Protein AF-0000000078755260 (afdb_homodimer)

Solvent-accessible surface area (backbone atoms only — not comparable to full-atom values): 22370 Å² total; per-residue (Å²): 132,61,46,42,33,38,29,26,14,10,12,15,45,30,50,40,21,80,56,37,28,39,32,46,64,41,45,15,57,56,21,40,21,33,47,44,38,40,40,71,67,70,52,41,45,37,37,38,40,20,24,67,37,54,78,87,41,51,60,46,89,84,39,49,66,42,82,35,46,30,47,69,49,43,41,51,54,51,58,76,64,63,47,55,56,22,35,40,35,47,52,34,48,60,40,58,49,29,50,70,61,65,41,89,49,77,79,65,67,89,50,77,47,73,45,50,37,36,69,41,83,57,52,59,48,55,46,38,61,55,36,74,75,34,78,53,49,46,48,34,35,43,58,40,81,30,79,60,75,53,63,64,53,48,53,49,46,33,58,76,30,63,26,44,31,33,39,36,23,48,44,73,40,87,52,25,26,72,75,43,68,28,28,40,34,41,38,41,35,66,88,67,52,74,49,78,44,72,76,38,45,29,60,59,46,10,42,51,50,45,49,54,51,30,56,75,72,70,46,87,126,133,62,46,41,34,39,29,26,14,9,12,16,43,30,51,40,22,80,56,37,27,39,30,45,64,40,45,14,57,56,22,38,21,31,46,45,39,39,40,72,66,69,52,42,43,38,36,36,40,21,25,67,37,54,76,87,41,52,61,50,88,85,39,49,67,41,83,35,45,31,48,68,48,43,40,51,56,51,58,75,64,64,48,56,56,20,35,39,36,47,53,34,48,59,40,58,51,29,50,70,60,63,41,89,50,76,79,65,67,91,49,77,47,72,46,50,38,35,69,40,83,56,52,59,47,55,47,39,61,55,36,72,76,35,76,54,49,46,47,35,35,42,60,39,80,31,79,62,76,54,63,65,52,48,52,50,46,32,60,75,31,64,26,46,32,33,40,37,23,48,44,72,40,88,51,24,26,71,74,43,68,27,28,37,32,40,36,41,36,64,88,68,51,72,47,78,44,71,77,38,46,30,60,58,45,11,41,51,50,45,50,55,51,29,56,75,72,70,46,87,127

Sequence (442 aa):
MKTKIIVTSGPTREHFDPIRFLSNPSTGRMGHSIAAAAVATGQFEVVYIAGPVPVEFATVTGAQNFSVTSTDEMQAAVGDHLSGGCILVMAAAPADYKPQFRSPVKIKKTENPQINLVPNPDILKTMAARNRSLSPRAILIGFAAETHETEKYALGKLKDKELDMIFLNDVSKTGAGFASTTNEFTVFYRDGRREELANAPKEQLGRTIIGCIASYAGLNLMKTKIIVTSGPTREHFDPIRFLSNPSTGRMGHSIAAAAVATGQFEVVYIAGPVPVEFATVTGAQNFSVTSTDEMQAAVGDHLSGGCILVMAAAPADYKPQFRSPVKIKKTENPQINLVPNPDILKTMAARNRSLSPRAILIGFAAETHETEKYALGKLKDKELDMIFLNDVSKTGAGFASTTNEFTVFYRDGRREELANAPKEQLGRTIIGCIASYAGLNL

Secondary structure (DSSP, 8-state):
-PEEEEEEESB--EESSSS-EEE----SHHHHHHHHHHHHHTSEEEEEEE-S--GGGS--TTSEEEE--SHHHHHHHHHHH--TT-EEEE-SB--SEEES---SSPPPTTS--EEEEEEPP-HHHHHHHHHTT-SSPPEEEEEEEESSSHHHHHHHHHHHTT-SEEEEEETTSTTSSTT-SEEEEEEEETTS-EEEEEEEEHHHHHHHHHHHHHHHHT---/-PEEEEEEESB--EESSSS-EEE----SHHHHHHHHHHHHHTSEEEEEEE-S--GGGS--TTSEEEE--SHHHHHHHHHHH--TT-EEEE-SB--SEEES---SSPPPTTS--EEEEEEPP-HHHHHHHHHTT-SSPPEEEEEEEESSSHHHHHHHHHHHTT-SEEEEEETTSTTSSTT-SEEEEEEEETTS-EEEEEEEEHHHHHHHHHHHHHHHHT---

pLDDT: mean 92.61, std 8.29, range [63.16, 98.94]

Radius of gyration: 23.97 Å; Cα contacts (8 Å, |Δi|>4): 1060; chains: 2; bounding box: 43×73×54 Å

Organism: Turneriella parva (strain ATCC BAA-1111 / DSM 21527 / NCTC 11395 / H) (NCBI:txid869212)

Nearest PDB structures (foldseek):
  4qji-assembly3_A  TM=9.092E-01  e=6.862E-18  Mycolicibacterium smegmatis MC2 155
  8owq-assembly2_D  TM=8.551E-01  e=1.071E-17  Mycolicibacterium smegmatis MC2 155
  8ow5-assembly2_C  TM=8.770E-01  e=3.259E-17  Mycolicibacterium smegmatis MC2 155
  6thc-assembly1_B  TM=8.669E-01  e=9.381E-17  Mycolicibacterium smegmatis
  8owp-assembly1_B  TM=9.005E-01  e=2.855E-16  Mycolicibacterium smegmatis MC2 155

Foldseek 3Di:
DAAEEEFEFEEAWAAQEPPDTDIDQAQRLLSQLLQQLSQVVVRYAYEYEYEDHPPVSQDHPRHNGHYDHAPVRSLVVCVVPDAARHEYAYPYHYDQWHFPHHDHHDDDPVDPDDTDIDGDDDSLQVVLVVQVPHVPGYAYEEEDEDQPPFPVVQVVCCVNSVHQKYWTWHQNDPQAHHPHQWHWTWMAGPVGDIDTGDIDGSNVVSNVVVVVVCVSSVHDD/DAAEEEFEFEEAWAAQEPPDTDIDQAQRLLSQLLQQLSQVVVRYAYAYEYEDHPPVSQDHPRHNGHYDHAPVRSLVVCVVPDAARHEYAYPYHYDQWHFPHHDHHDDDPVDPDDTDIDGDDDSLQVVLVVQVPHVPGYAYEEEDEDQPPFPVVQVVCCVNSVHQKYWTWHQNDPQAHHPHQWHWTWMAGPVGDIDTGDIDGSNVVSNVVVVVVCVSSVHDD

Structure (mmCIF, N/CA/C/O backbone):
data_AF-0000000078755260-model_v1
#
loop_
_entity.id
_entity.type
_entity.pdbx_description
1 polymer 'DNA/pantothenate metabolism flavoprotein domain protein'
#
loop_
_atom_site.group_PDB
_atom_site.id
_atom_site.type_symbol
_atom_site.label_atom_id
_atom_site.label_alt_id
_atom_site.label_comp_id
_atom_site.label_asym_id
_atom_site.label_entity_id
_atom_site.label_seq_id
_atom_site.pdbx_PDB_ins_code
_atom_site.Cartn_x
_atom_site.Cartn_y
_atom_site.Cartn_z
_atom_site.occupancy
_atom_site.B_iso_or_equiv
_atom_site.auth_seq_id
_atom_site.auth_comp_id
_atom_site.auth_asym_id
_atom_site.auth_atom_id
_atom_site.pdbx_PDB_model_num
ATOM 1 N N . MET A 1 1 ? 2.334 39.031 -1.376 1 78.69 1 MET A N 1
ATOM 2 C CA . MET A 1 1 ? 3.172 37.812 -1.271 1 78.69 1 MET A CA 1
ATOM 3 C C . MET A 1 1 ? 2.328 36.594 -0.972 1 78.69 1 MET A C 1
ATOM 5 O O . MET A 1 1 ? 1.294 36.688 -0.308 1 78.69 1 MET A O 1
ATOM 9 N N . LYS A 1 2 ? 2.512 35.469 -1.65 1 91.69 2 LYS A N 1
ATOM 10 C CA . LYS A 1 2 ? 1.703 34.25 -1.461 1 91.69 2 LYS A CA 1
ATOM 11 C C . LYS A 1 2 ? 1.999 33.594 -0.114 1 91.69 2 LYS A C 1
ATOM 13 O O . LYS A 1 2 ? 3.141 33.625 0.35 1 91.69 2 LYS A O 1
ATOM 18 N N . THR A 1 3 ? 0.99 33.25 0.544 1 96.06 3 THR A N 1
ATOM 19 C CA . THR A 1 3 ? 1.159 32.5 1.776 1 96.06 3 THR A CA 1
ATOM 20 C C . THR A 1 3 ? 1.628 31.078 1.475 1 96.06 3 THR A C 1
ATOM 22 O O . THR A 1 3 ? 1.09 30.422 0.583 1 96.06 3 THR A O 1
ATOM 25 N N . LYS A 1 4 ? 2.693 30.641 2.176 1 98.31 4 LYS A N 1
ATOM 26 C CA . LYS A 1 4 ? 3.162 29.266 2.02 1 98.31 4 LYS A CA 1
ATOM 27 C C . LYS A 1 4 ? 2.232 28.281 2.723 1 98.31 4 LYS A C 1
ATOM 29 O O . LYS A 1 4 ? 1.843 28.5 3.871 1 98.31 4 LYS A O 1
ATOM 34 N N . ILE A 1 5 ? 1.861 27.25 1.991 1 98.81 5 ILE A N 1
ATOM 35 C CA . ILE A 1 5 ? 1.054 26.188 2.568 1 98.81 5 ILE A CA 1
ATOM 36 C C . ILE A 1 5 ? 1.713 24.828 2.293 1 98.81 5 ILE A C 1
ATOM 38 O O . ILE A 1 5 ? 2.084 24.531 1.154 1 98.81 5 ILE A O 1
ATOM 42 N N . ILE A 1 6 ? 1.979 24.078 3.357 1 98.94 6 ILE A N 1
ATOM 43 C CA . ILE A 1 6 ? 2.545 22.734 3.287 1 98.94 6 ILE A CA 1
ATOM 44 C C . ILE A 1 6 ? 1.435 21.688 3.451 1 98.94 6 ILE A C 1
ATOM 46 O O . ILE A 1 6 ? 0.705 21.703 4.445 1 98.94 6 ILE A O 1
ATOM 50 N N . VAL A 1 7 ? 1.252 20.844 2.473 1 98.94 7 VAL A N 1
ATOM 51 C CA . VAL A 1 7 ? 0.235 19.797 2.527 1 98.94 7 VAL A CA 1
ATOM 52 C C . VAL A 1 7 ? 0.902 18.422 2.461 1 98.94 7 VAL A C 1
ATOM 54 O O . VAL A 1 7 ? 1.64 18.125 1.517 1 98.94 7 VAL A O 1
ATOM 57 N N . THR A 1 8 ? 0.704 17.641 3.496 1 98.88 8 THR A N 1
ATOM 58 C CA . THR A 1 8 ? 1.167 16.25 3.443 1 98.88 8 THR A CA 1
ATOM 59 C C . THR A 1 8 ? 0.056 15.328 2.955 1 98.88 8 THR A C 1
ATOM 61 O O . THR A 1 8 ? -1.126 15.664 3.045 1 98.88 8 THR A O 1
ATOM 64 N N . SER A 1 9 ? 0.446 14.18 2.389 1 98.56 9 SER A N 1
ATOM 65 C CA . SER A 1 9 ? -0.542 13.305 1.772 1 98.56 9 SER A CA 1
ATOM 66 C C . SER A 1 9 ? -0.059 11.852 1.756 1 98.56 9 SER A C 1
ATOM 68 O O . SER A 1 9 ? 1.146 11.594 1.74 1 98.56 9 SER A O 1
ATOM 70 N N . GLY A 1 10 ? -1.094 10.961 1.812 1 97.19 10 GLY A N 1
ATOM 71 C CA . GLY A 1 10 ? -0.788 9.547 1.63 1 97.19 10 GLY A CA 1
ATOM 72 C C . GLY A 1 10 ? -0.319 8.867 2.904 1 97.19 10 GLY A C 1
ATOM 73 O O . GLY A 1 10 ? -0.289 9.492 3.969 1 97.19 10 GLY A O 1
ATOM 74 N N . PRO A 1 11 ? 0.027 7.586 2.764 1 97.19 11 PRO A N 1
ATOM 75 C CA . PRO A 1 11 ? 0.58 6.82 3.883 1 97.19 11 PRO A CA 1
ATOM 76 C C . PRO A 1 11 ? 2.096 6.969 4.008 1 97.19 11 PRO A C 1
ATOM 78 O O . PRO A 1 11 ? 2.721 7.652 3.195 1 97.19 11 PRO A O 1
ATOM 81 N N . THR A 1 12 ? 2.641 6.473 5.043 1 97.62 12 THR A N 1
ATOM 82 C CA . THR A 1 12 ? 4.059 6.125 5.07 1 97.62 12 THR A CA 1
ATOM 83 C C . THR A 1 12 ? 4.242 4.609 5.141 1 97.62 12 THR A C 1
ATOM 85 O O . THR A 1 12 ? 3.285 3.875 5.398 1 97.62 12 THR A O 1
ATOM 88 N N . ARG A 1 13 ? 5.406 4.176 4.801 1 96.5 13 ARG A N 1
ATOM 89 C CA . ARG A 1 13 ? 5.762 2.766 4.871 1 96.5 13 ARG A CA 1
ATOM 90 C C . ARG A 1 13 ? 6.98 2.551 5.762 1 96.5 13 ARG A C 1
ATOM 92 O O . ARG A 1 13 ? 8.031 3.166 5.551 1 96.5 13 ARG A O 1
ATOM 99 N N . GLU A 1 14 ? 6.738 1.718 6.754 1 96.06 14 GLU A N 1
ATOM 100 C CA . GLU A 1 14 ? 7.816 1.358 7.672 1 96.06 14 GLU A CA 1
ATOM 101 C C . GLU A 1 14 ? 8.352 -0.037 7.367 1 96.06 14 GLU A C 1
ATOM 103 O O . GLU A 1 14 ? 7.727 -1.039 7.715 1 96.06 14 GLU A O 1
ATOM 108 N N . HIS A 1 15 ? 9.555 -0.102 6.797 1 92.19 15 HIS A N 1
ATOM 109 C CA . HIS A 1 15 ? 10.109 -1.355 6.297 1 92.19 15 HIS A CA 1
ATOM 110 C C . HIS A 1 15 ? 10.766 -2.154 7.414 1 92.19 15 HIS A C 1
ATOM 112 O O . HIS A 1 15 ? 11.469 -1.587 8.258 1 92.19 15 HIS A O 1
ATOM 118 N N . PHE A 1 16 ? 10.414 -3.504 7.406 1 87.06 16 PHE A N 1
ATOM 119 C CA . PHE A 1 16 ? 11.094 -4.453 8.281 1 87.06 16 PHE A CA 1
ATOM 120 C C . PHE A 1 16 ? 12.328 -5.031 7.598 1 87.06 16 PHE A C 1
ATOM 122 O O . PHE A 1 16 ? 13.289 -5.43 8.266 1 87.06 16 PHE A O 1
ATOM 129 N N . ASP A 1 17 ? 12.219 -5.133 6.422 1 84.56 17 ASP A N 1
ATOM 130 C CA . ASP A 1 17 ? 13.266 -5.59 5.512 1 84.56 17 ASP A CA 1
ATOM 131 C C . ASP A 1 17 ? 13.125 -4.934 4.141 1 84.56 17 ASP A C 1
ATOM 133 O O . ASP A 1 17 ? 12.297 -4.039 3.955 1 84.56 17 ASP A O 1
ATOM 137 N N . PRO A 1 18 ? 13.914 -5.297 3.211 1 83.75 18 PRO A N 1
ATOM 138 C CA . PRO A 1 18 ? 13.898 -4.555 1.948 1 83.75 18 PRO A CA 1
ATOM 139 C C . PRO A 1 18 ? 12.57 -4.699 1.197 1 83.75 18 PRO A C 1
ATOM 141 O O . PRO A 1 18 ? 12.281 -3.916 0.292 1 83.75 18 PRO A O 1
ATOM 144 N N . ILE A 1 19 ? 11.758 -5.578 1.594 1 82.69 19 ILE A N 1
ATOM 145 C CA . ILE A 1 19 ? 10.57 -5.898 0.808 1 82.69 19 ILE A CA 1
ATOM 146 C C . ILE A 1 19 ? 9.32 -5.629 1.634 1 82.69 19 ILE A C 1
ATOM 148 O O . ILE A 1 19 ? 8.375 -4.992 1.155 1 82.69 19 ILE A O 1
ATOM 152 N N . ARG A 1 20 ? 9.328 -5.953 2.873 1 88.31 20 ARG A N 1
ATOM 153 C CA . ARG A 1 20 ? 8.125 -5.945 3.709 1 88.31 20 ARG A CA 1
ATOM 154 C C . ARG A 1 20 ? 8.039 -4.664 4.531 1 88.31 20 ARG A C 1
ATOM 156 O O . ARG A 1 20 ? 9.055 -4.184 5.047 1 88.31 20 ARG A O 1
ATOM 163 N N . PHE A 1 21 ? 6.75 -4.223 4.645 1 93.62 21 PHE A N 1
ATOM 164 C CA . PHE A 1 21 ? 6.578 -2.992 5.41 1 93.62 21 PHE A CA 1
ATOM 165 C C . PHE A 1 21 ? 5.234 -2.98 6.125 1 93.62 21 PHE A C 1
ATOM 167 O O . PHE A 1 21 ? 4.34 -3.762 5.793 1 93.62 21 PHE A O 1
ATOM 174 N N . LEU A 1 22 ? 5.156 -2.084 7.109 1 93.06 22 LEU A N 1
ATOM 175 C CA . LEU A 1 22 ? 3.918 -1.692 7.773 1 93.06 22 LEU A CA 1
ATOM 176 C C . LEU A 1 22 ? 3.359 -0.409 7.168 1 93.06 22 LEU A C 1
ATOM 178 O O . LEU A 1 22 ? 4.105 0.536 6.906 1 93.06 22 LEU A O 1
ATOM 182 N N . SER A 1 23 ? 2.07 -0.429 6.934 1 95.38 23 SER A N 1
ATOM 183 C CA . SER A 1 23 ? 1.449 0.752 6.344 1 95.38 23 SER A CA 1
ATOM 184 C C . SER A 1 23 ? -0.051 0.783 6.621 1 95.38 23 SER A C 1
ATOM 186 O O . SER A 1 23 ? -0.533 0.115 7.535 1 95.38 23 SER A O 1
ATOM 188 N N . ASN A 1 24 ? -0.729 1.684 5.992 1 91.88 24 ASN A N 1
ATOM 189 C CA . ASN A 1 24 ? -2.18 1.836 6.031 1 91.88 24 ASN A CA 1
ATOM 190 C C . ASN A 1 24 ? -2.754 2.094 4.641 1 91.88 24 ASN A C 1
ATOM 192 O O . ASN A 1 24 ? -2.004 2.289 3.682 1 91.88 24 ASN A O 1
ATOM 196 N N . PRO A 1 25 ? -4.078 2.104 4.516 1 90.75 25 PRO A N 1
ATOM 197 C CA . PRO A 1 25 ? -4.648 2.078 3.166 1 90.75 25 PRO A CA 1
ATOM 198 C C . PRO A 1 25 ? -4.867 3.475 2.59 1 90.75 25 PRO A C 1
ATOM 200 O O . PRO A 1 25 ? -5.566 3.631 1.587 1 90.75 25 PRO A O 1
ATOM 203 N N . SER A 1 26 ? -4.285 4.434 3.143 1 93.19 26 SER A N 1
ATOM 204 C CA . SER A 1 26 ? -4.445 5.777 2.594 1 93.19 26 SER A CA 1
ATOM 205 C C . SER A 1 26 ? -3.969 5.844 1.146 1 93.19 26 SER A C 1
ATOM 207 O O . SER A 1 26 ? -2.904 5.316 0.814 1 93.19 26 SER A O 1
ATOM 209 N N . THR A 1 27 ? -4.773 6.512 0.321 1 92.38 27 THR A N 1
ATOM 210 C CA . THR A 1 27 ? -4.418 6.621 -1.09 1 92.38 27 THR A CA 1
ATOM 211 C C . THR A 1 27 ? -3.77 7.973 -1.381 1 92.38 27 THR A C 1
ATOM 213 O O . THR A 1 27 ? -3.164 8.164 -2.438 1 92.38 27 THR A O 1
ATOM 216 N N . GLY A 1 28 ? -3.945 8.867 -0.493 1 96.31 28 GLY A N 1
ATOM 217 C CA . GLY A 1 28 ? -3.426 10.211 -0.704 1 96.31 28 GLY A CA 1
ATOM 218 C C . GLY A 1 28 ? -4.395 11.109 -1.445 1 96.31 28 GLY A C 1
ATOM 219 O O . GLY A 1 28 ? -4.109 12.297 -1.653 1 96.31 28 GLY A O 1
ATOM 220 N N . ARG A 1 29 ? -5.578 10.648 -1.74 1 96 29 ARG A N 1
ATOM 221 C CA . ARG A 1 29 ? -6.543 11.406 -2.529 1 96 29 ARG A CA 1
ATOM 222 C C . ARG A 1 29 ? -6.961 12.68 -1.804 1 96 29 ARG A C 1
ATOM 224 O O . ARG A 1 29 ? -7.016 13.758 -2.408 1 96 29 ARG A O 1
ATOM 231 N N . MET A 1 30 ? -7.234 12.609 -0.565 1 97.06 30 MET A N 1
ATOM 232 C CA . MET A 1 30 ? -7.684 13.766 0.203 1 97.06 30 MET A CA 1
ATOM 233 C C . MET A 1 30 ? -6.602 14.836 0.247 1 97.06 30 MET A C 1
ATOM 235 O O . MET A 1 30 ? -6.867 16 -0.046 1 97.06 30 MET A O 1
ATOM 239 N N . GLY A 1 31 ? -5.344 14.445 0.587 1 98.5 31 GLY A N 1
ATOM 240 C CA . GLY A 1 31 ? -4.238 15.391 0.6 1 98.5 31 GLY A CA 1
ATOM 241 C C . GLY A 1 31 ? -3.982 16.031 -0.754 1 98.5 31 GLY A C 1
ATOM 242 O O . GLY A 1 31 ? -3.746 17.234 -0.846 1 98.5 31 GLY A O 1
ATOM 243 N N . HIS A 1 32 ? -4.07 15.195 -1.759 1 98.69 32 HIS A N 1
ATOM 244 C CA . HIS A 1 32 ? -3.889 15.695 -3.117 1 98.69 32 HIS A CA 1
ATOM 245 C C . HIS A 1 32 ? -4.949 16.734 -3.471 1 98.69 32 HIS A C 1
ATOM 247 O O . HIS A 1 32 ? -4.633 17.781 -4.039 1 98.69 32 HIS A O 1
ATOM 253 N N . SER A 1 33 ? -6.168 16.438 -3.105 1 98.69 33 SER A N 1
ATOM 254 C CA . SER A 1 33 ? -7.289 17.312 -3.4 1 98.69 33 SER A CA 1
ATOM 255 C C . SER A 1 33 ? -7.137 18.656 -2.697 1 98.69 33 SER A C 1
ATOM 257 O O . SER A 1 33 ? -7.445 19.703 -3.271 1 98.69 33 SER A O 1
ATOM 259 N N . ILE A 1 34 ? -6.664 18.656 -1.531 1 98.81 34 ILE A N 1
ATOM 260 C CA . ILE A 1 34 ? -6.453 19.875 -0.764 1 98.81 34 ILE A CA 1
ATOM 261 C C . ILE A 1 34 ? -5.352 20.719 -1.416 1 98.81 34 ILE A C 1
ATOM 263 O O . ILE A 1 34 ? -5.52 21.922 -1.618 1 98.81 34 ILE A O 1
ATOM 267 N N . ALA A 1 35 ? -4.242 20.062 -1.756 1 98.94 35 ALA A N 1
ATOM 268 C CA . ALA A 1 35 ? -3.117 20.766 -2.377 1 98.94 35 ALA A CA 1
ATOM 269 C C . ALA A 1 35 ? -3.518 21.359 -3.725 1 98.94 35 ALA A C 1
ATOM 271 O O . ALA A 1 35 ? -3.17 22.5 -4.035 1 98.94 35 ALA A O 1
ATOM 272 N N . ALA A 1 36 ? -4.234 20.547 -4.48 1 98.88 36 ALA A N 1
ATOM 273 C CA . ALA A 1 36 ? -4.695 21.016 -5.781 1 98.88 36 ALA A CA 1
ATOM 274 C C . ALA A 1 36 ? -5.609 22.234 -5.633 1 98.88 36 ALA A C 1
ATOM 276 O O . ALA A 1 36 ? -5.5 23.203 -6.395 1 98.88 36 ALA A O 1
ATOM 277 N N . ALA A 1 37 ? -6.488 22.156 -4.699 1 98.75 37 ALA A N 1
ATOM 278 C CA . ALA A 1 37 ? -7.395 23.281 -4.438 1 98.75 37 ALA A CA 1
ATOM 279 C C . ALA A 1 37 ? -6.617 24.531 -4.031 1 98.75 37 ALA A C 1
ATOM 281 O O . ALA A 1 37 ? -6.957 25.641 -4.449 1 98.75 37 ALA A O 1
ATOM 282 N N . ALA A 1 38 ? -5.602 24.359 -3.236 1 98.81 38 ALA A N 1
ATOM 283 C CA . ALA A 1 38 ? -4.777 25.484 -2.814 1 98.81 38 ALA A CA 1
ATOM 284 C C . ALA A 1 38 ? -4.09 26.141 -4.012 1 98.81 38 ALA A C 1
ATOM 286 O O . ALA A 1 38 ? -4.09 27.375 -4.141 1 98.81 38 ALA A O 1
ATOM 287 N N . VAL A 1 39 ? -3.508 25.328 -4.895 1 98.62 39 VAL A N 1
ATOM 288 C CA . VAL A 1 39 ? -2.848 25.844 -6.09 1 98.62 39 VAL A CA 1
ATOM 289 C C . VAL A 1 39 ? -3.844 26.625 -6.93 1 98.62 39 VAL A C 1
ATOM 291 O O . VAL A 1 39 ? -3.527 27.719 -7.414 1 98.62 39 VAL A O 1
ATOM 294 N N . ALA A 1 40 ? -5.008 26.109 -7.043 1 98 40 ALA A N 1
ATOM 295 C CA . ALA A 1 40 ? -6.027 26.672 -7.926 1 98 40 ALA A CA 1
ATOM 296 C C . ALA A 1 40 ? -6.434 28.062 -7.477 1 98 40 ALA A C 1
ATOM 298 O O . ALA A 1 40 ? -6.902 28.875 -8.281 1 98 40 ALA A O 1
ATOM 299 N N . THR A 1 41 ? -6.262 28.391 -6.258 1 97.19 41 THR A N 1
ATOM 300 C CA . THR A 1 41 ? -6.617 29.703 -5.762 1 97.19 41 THR A CA 1
ATOM 301 C C . THR A 1 41 ? -5.656 30.766 -6.301 1 97.19 41 THR A C 1
ATOM 303 O O . THR A 1 41 ? -6 31.953 -6.363 1 97.19 41 THR A O 1
ATOM 306 N N . GLY A 1 42 ? -4.445 30.375 -6.555 1 96.38 42 GLY A N 1
ATOM 307 C CA . GLY A 1 42 ? -3.412 31.297 -6.988 1 96.38 42 GLY A CA 1
ATOM 308 C C . GLY A 1 42 ? -2.836 32.125 -5.852 1 96.38 42 GLY A C 1
ATOM 309 O O . GLY A 1 42 ? -1.999 33 -6.078 1 96.38 42 GLY A O 1
ATOM 310 N N . GLN A 1 43 ? -3.215 31.828 -4.652 1 95.62 43 GLN A N 1
ATOM 311 C CA . GLN A 1 43 ? -2.857 32.688 -3.527 1 95.62 43 GLN A CA 1
ATOM 312 C C . GLN A 1 43 ? -1.825 32 -2.627 1 95.62 43 GLN A C 1
ATOM 314 O O . GLN A 1 43 ? -1.295 32.625 -1.705 1 95.62 43 GLN A O 1
ATOM 319 N N . PHE A 1 44 ? -1.522 30.75 -2.893 1 97.88 44 PHE A N 1
ATOM 320 C CA . PHE A 1 44 ? -0.625 29.984 -2.029 1 97.88 44 PHE A CA 1
ATOM 321 C C . PHE A 1 44 ? 0.622 29.562 -2.791 1 97.88 44 PHE A C 1
ATOM 323 O O . PHE A 1 44 ? 0.553 29.25 -3.982 1 97.88 44 PHE A O 1
ATOM 330 N N . GLU A 1 45 ? 1.745 29.625 -2.133 1 98.44 45 GLU A N 1
ATOM 331 C CA . GLU A 1 45 ? 2.896 28.797 -2.482 1 98.44 45 GLU A CA 1
ATOM 332 C C . GLU A 1 45 ? 2.781 27.406 -1.873 1 98.44 45 GLU A C 1
ATOM 334 O O . GLU A 1 45 ? 2.924 27.234 -0.66 1 98.44 45 GLU A O 1
ATOM 339 N N . VAL A 1 46 ? 2.59 26.438 -2.738 1 98.88 46 VAL A N 1
ATOM 340 C CA . VAL A 1 46 ? 2.189 25.141 -2.225 1 98.88 46 VAL A CA 1
ATOM 341 C C . VAL A 1 46 ? 3.395 24.203 -2.205 1 98.88 46 VAL A C 1
ATOM 343 O O . VAL A 1 46 ? 4.078 24.031 -3.219 1 98.88 46 VAL A O 1
ATOM 346 N N . VAL A 1 47 ? 3.713 23.656 -1.049 1 98.94 47 VAL A N 1
ATOM 347 C CA . VAL A 1 47 ? 4.625 22.531 -0.867 1 98.94 47 VAL A CA 1
ATOM 348 C C . VAL A 1 47 ? 3.832 21.25 -0.643 1 98.94 47 VAL A C 1
ATOM 350 O O . VAL A 1 47 ? 3.057 21.141 0.312 1 98.94 47 VAL A O 1
ATOM 353 N N . TYR A 1 48 ? 3.996 20.375 -1.58 1 98.94 48 TYR A N 1
ATOM 354 C CA . TYR A 1 48 ? 3.266 19.109 -1.525 1 98.94 48 TYR A CA 1
ATOM 355 C C . TYR A 1 48 ? 4.199 17.953 -1.193 1 98.94 48 TYR A C 1
ATOM 357 O O . TYR A 1 48 ? 5.113 17.641 -1.962 1 98.94 48 TYR A O 1
ATOM 365 N N . ILE A 1 49 ? 3.959 17.328 0.024 1 98.94 49 ILE A N 1
ATOM 366 C CA . ILE A 1 49 ? 4.789 16.219 0.505 1 98.94 49 ILE A CA 1
ATOM 367 C C . ILE A 1 49 ? 3.963 14.938 0.552 1 98.94 49 ILE A C 1
ATOM 369 O O . ILE A 1 49 ? 3.104 14.773 1.421 1 98.94 49 ILE A O 1
ATOM 373 N N . ALA A 1 50 ? 4.285 14.023 -0.33 1 98.75 50 ALA A N 1
ATOM 374 C CA . ALA A 1 50 ? 3.473 12.82 -0.458 1 98.75 50 ALA A CA 1
ATOM 375 C C . ALA A 1 50 ? 4.27 11.578 -0.077 1 98.75 50 ALA A C 1
ATOM 377 O O . ALA A 1 50 ? 5.453 11.461 -0.417 1 98.75 50 ALA A O 1
ATOM 378 N N . GLY A 1 51 ? 3.633 10.703 0.776 1 98.06 51 GLY A N 1
ATOM 379 C CA . GLY A 1 51 ? 4.152 9.352 0.918 1 98.06 51 GLY A CA 1
ATOM 380 C C . GLY A 1 51 ? 3.977 8.508 -0.333 1 98.06 51 GLY A C 1
ATOM 381 O O . GLY A 1 51 ? 3.816 9.047 -1.431 1 98.06 51 GLY A O 1
ATOM 382 N N . PRO A 1 52 ? 4.117 7.176 -0.171 1 95.5 52 PRO A N 1
ATOM 383 C CA . PRO A 1 52 ? 3.902 6.305 -1.327 1 95.5 52 PRO A CA 1
ATOM 384 C C . PRO A 1 52 ? 2.434 6.227 -1.74 1 95.5 52 PRO A C 1
ATOM 386 O O . PRO A 1 52 ? 1.643 5.539 -1.091 1 95.5 52 PRO A O 1
ATOM 389 N N . VAL A 1 53 ? 2.102 6.898 -2.854 1 94.19 53 VAL A N 1
ATOM 390 C CA . VAL A 1 53 ? 0.734 6.98 -3.355 1 94.19 53 VAL A CA 1
ATOM 391 C C . VAL A 1 53 ? 0.699 6.59 -4.832 1 94.19 53 VAL A C 1
ATOM 393 O O . VAL A 1 53 ? 1.743 6.5 -5.48 1 94.19 53 VAL A O 1
ATOM 396 N N . PRO A 1 54 ? -0.498 6.289 -5.328 1 89.38 54 PRO A N 1
ATOM 397 C CA . PRO A 1 54 ? -0.593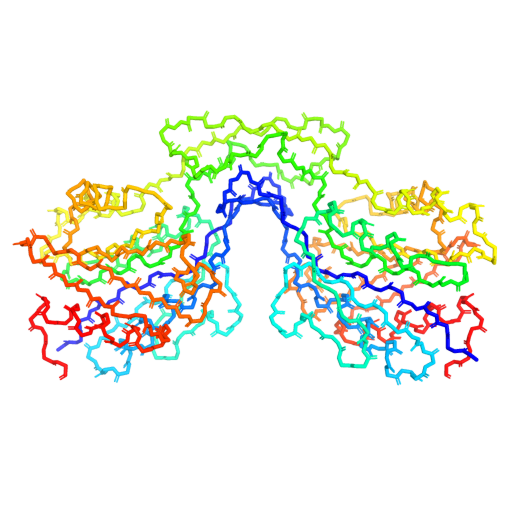 6.094 -6.777 1 89.38 54 PRO A CA 1
ATOM 398 C C . PRO A 1 54 ? -0.093 7.305 -7.566 1 89.38 54 PRO A C 1
ATOM 400 O O . PRO A 1 54 ? -0.156 8.438 -7.074 1 89.38 54 PRO A O 1
ATOM 403 N N . VAL A 1 55 ? 0.346 6.988 -8.758 1 88.44 55 VAL A N 1
ATOM 404 C CA . VAL A 1 55 ? 0.996 7.98 -9.609 1 88.44 55 VAL A CA 1
ATOM 405 C C . VAL A 1 55 ? 0.086 9.195 -9.773 1 88.44 55 VAL A C 1
ATOM 407 O O . VAL A 1 55 ? 0.562 10.328 -9.836 1 88.44 55 VAL A O 1
ATOM 410 N N . GLU A 1 56 ? -1.207 8.992 -9.797 1 92.69 56 GLU A N 1
ATOM 411 C CA . GLU A 1 56 ? -2.168 10.07 -10.023 1 92.69 56 GLU A CA 1
ATOM 412 C C . GLU A 1 56 ? -2.186 11.047 -8.852 1 92.69 56 GLU A C 1
ATOM 414 O O . GLU A 1 56 ? -2.648 12.18 -8.992 1 92.69 56 GLU A O 1
ATOM 419 N N . PHE A 1 57 ? -1.667 10.656 -7.75 1 96.5 57 PHE A N 1
ATOM 420 C CA . PHE A 1 57 ? -1.692 11.508 -6.566 1 96.5 57 PHE A CA 1
ATOM 421 C C . PHE A 1 57 ? -0.278 11.859 -6.121 1 96.5 57 PHE A C 1
ATOM 423 O O . PHE A 1 57 ? -0.084 12.43 -5.043 1 96.5 57 PHE A O 1
ATOM 430 N N . ALA A 1 58 ? 0.708 11.594 -6.93 1 96.88 58 ALA A N 1
ATOM 431 C CA . ALA A 1 58 ? 2.109 11.703 -6.531 1 96.88 58 ALA A CA 1
ATOM 432 C C . ALA A 1 58 ? 2.6 13.148 -6.625 1 96.88 58 ALA A C 1
ATOM 434 O O . ALA A 1 58 ? 3.529 13.539 -5.918 1 96.88 58 ALA A O 1
ATOM 435 N N . THR A 1 59 ? 1.976 13.914 -7.531 1 98.44 59 THR A N 1
ATOM 436 C CA . THR A 1 59 ? 2.381 15.297 -7.738 1 98.44 59 THR A CA 1
ATOM 437 C C . THR A 1 59 ? 1.163 16.188 -7.949 1 98.44 59 THR A C 1
ATOM 439 O O . THR A 1 59 ? 0.098 15.719 -8.344 1 98.44 59 THR A O 1
ATOM 442 N N . VAL A 1 60 ? 1.324 17.406 -7.578 1 98.69 60 VAL A N 1
ATOM 443 C CA . VAL A 1 60 ? 0.339 18.453 -7.852 1 98.69 60 VAL A CA 1
ATOM 444 C C . VAL A 1 60 ? 0.951 19.516 -8.758 1 98.69 60 VAL A C 1
ATOM 446 O O . VAL A 1 60 ? 1.948 20.156 -8.398 1 98.69 60 VAL A O 1
ATOM 449 N N . THR A 1 61 ? 0.351 19.656 -9.938 1 98.31 61 THR A N 1
ATOM 450 C CA . THR A 1 61 ? 0.842 20.672 -10.859 1 98.31 61 THR A CA 1
ATOM 451 C C . THR A 1 61 ? 0.775 22.062 -10.227 1 98.31 61 THR A C 1
ATOM 453 O O . THR A 1 61 ? -0.261 22.453 -9.688 1 98.31 61 THR A O 1
ATOM 456 N N . GLY A 1 62 ? 1.871 22.797 -10.234 1 98.5 62 GLY A N 1
ATOM 457 C CA . GLY A 1 62 ? 1.911 24.141 -9.664 1 98.5 62 GLY A CA 1
ATOM 458 C C . GLY A 1 62 ? 2.457 24.156 -8.25 1 98.5 62 GLY A C 1
ATOM 459 O O . GLY A 1 62 ? 2.652 25.234 -7.672 1 98.5 62 GLY A O 1
ATOM 460 N N . ALA A 1 63 ? 2.738 23.031 -7.707 1 98.81 63 ALA A N 1
ATOM 461 C CA . ALA A 1 63 ? 3.289 22.922 -6.359 1 98.81 63 ALA A CA 1
ATOM 462 C C . ALA A 1 63 ? 4.758 22.516 -6.398 1 98.81 63 ALA A C 1
ATOM 464 O O . ALA A 1 63 ? 5.27 22.109 -7.441 1 98.81 63 ALA A O 1
ATOM 465 N N . GLN A 1 64 ? 5.504 22.797 -5.359 1 98.81 64 GLN A N 1
ATOM 466 C CA . GLN A 1 64 ? 6.762 22.109 -5.086 1 98.81 64 GLN A CA 1
ATOM 467 C C . GLN A 1 64 ? 6.512 20.703 -4.527 1 98.81 64 GLN A C 1
ATOM 469 O O . GLN A 1 64 ? 5.988 20.562 -3.422 1 98.81 64 GLN A O 1
ATOM 474 N N . ASN A 1 65 ? 6.957 19.75 -5.293 1 98.88 65 ASN A N 1
ATOM 475 C CA . ASN A 1 65 ? 6.598 18.375 -4.965 1 98.88 65 ASN A CA 1
ATOM 476 C C . ASN A 1 65 ? 7.758 17.641 -4.309 1 98.88 65 ASN A C 1
ATOM 478 O O . ASN A 1 65 ? 8.891 17.688 -4.793 1 98.88 65 ASN A O 1
ATOM 482 N N . PHE A 1 66 ? 7.484 16.938 -3.205 1 98.81 66 PHE A N 1
ATOM 483 C CA . PHE A 1 66 ? 8.438 16.094 -2.502 1 98.81 66 PHE A CA 1
ATOM 484 C C . PHE A 1 66 ? 7.848 14.711 -2.246 1 98.81 66 PHE A C 1
ATOM 486 O O . PHE A 1 66 ? 6.672 14.594 -1.895 1 98.81 66 PHE A O 1
ATOM 493 N N . SER A 1 67 ? 8.664 13.664 -2.432 1 98.38 67 SER A N 1
ATOM 494 C CA . SER A 1 67 ? 8.273 12.289 -2.143 1 98.38 67 SER A CA 1
ATOM 495 C C . SER A 1 67 ? 9.055 11.734 -0.956 1 98.38 67 SER A C 1
ATOM 497 O O . SER A 1 67 ? 10.273 11.883 -0.883 1 98.38 67 SER A O 1
ATOM 499 N N . VAL A 1 68 ? 8.336 11.117 -0.021 1 98.44 68 VAL A N 1
ATOM 500 C CA . VAL A 1 68 ? 8.93 10.477 1.143 1 98.44 68 VAL A CA 1
ATOM 501 C C . VAL A 1 68 ? 8.406 9.047 1.267 1 98.44 68 VAL A C 1
ATOM 503 O O . VAL A 1 68 ? 7.422 8.68 0.624 1 98.44 68 VAL A O 1
ATOM 506 N N . THR A 1 69 ? 9.062 8.227 2.127 1 96.94 69 THR A N 1
ATOM 507 C CA . THR A 1 69 ? 8.617 6.848 2.314 1 96.94 69 THR A CA 1
ATOM 508 C C . THR A 1 69 ? 8.203 6.605 3.764 1 96.94 69 THR A C 1
ATOM 510 O O . THR A 1 69 ? 7.094 6.137 4.027 1 96.94 69 THR A O 1
ATOM 513 N N . SER A 1 70 ? 9.086 6.984 4.695 1 97.5 70 SER A N 1
ATOM 514 C CA . SER A 1 70 ? 8.859 6.684 6.105 1 97.5 70 SER A CA 1
ATOM 515 C C . SER A 1 70 ? 8.305 7.895 6.844 1 97.5 70 SER A C 1
ATOM 517 O O . SER A 1 70 ? 8.352 9.016 6.336 1 97.5 70 SER A O 1
ATOM 519 N N . THR A 1 71 ? 7.809 7.633 8.016 1 98 71 THR A N 1
ATOM 520 C CA . THR A 1 71 ? 7.324 8.711 8.875 1 98 71 THR A CA 1
ATOM 521 C C . THR A 1 71 ? 8.461 9.656 9.25 1 98 71 THR A C 1
ATOM 523 O O . THR A 1 71 ? 8.281 10.875 9.266 1 98 71 THR A O 1
ATOM 526 N N . ASP A 1 72 ? 9.656 9.117 9.469 1 97.88 72 ASP A N 1
ATOM 527 C CA . ASP A 1 72 ? 10.828 9.938 9.766 1 97.88 72 ASP A CA 1
ATOM 528 C C . ASP A 1 72 ? 11.148 10.875 8.602 1 97.88 72 ASP A C 1
ATOM 530 O O . ASP A 1 72 ? 11.43 12.055 8.805 1 97.88 72 ASP A O 1
ATOM 534 N N . GLU A 1 73 ? 11.102 10.305 7.434 1 98.44 73 GLU A N 1
ATOM 535 C CA . GLU A 1 73 ? 11.367 11.117 6.25 1 98.44 73 GLU A CA 1
ATOM 536 C C . GLU A 1 73 ? 10.32 12.211 6.082 1 98.44 73 GLU A C 1
ATOM 538 O O . GLU A 1 73 ? 10.656 13.336 5.703 1 98.44 73 GLU A O 1
ATOM 543 N N . MET A 1 74 ? 9.062 11.922 6.371 1 98.69 74 MET A N 1
ATOM 544 C CA . MET A 1 74 ? 8.008 12.922 6.258 1 98.69 74 MET A CA 1
ATOM 545 C C . MET A 1 74 ? 8.195 14.031 7.289 1 98.69 74 MET A C 1
ATOM 547 O O . MET A 1 74 ? 8.055 15.211 6.969 1 98.69 74 MET A O 1
ATOM 551 N N . GLN A 1 75 ? 8.523 13.617 8.5 1 98.62 75 GLN A N 1
ATOM 552 C CA . GLN A 1 75 ? 8.781 14.609 9.531 1 98.62 75 GLN A CA 1
ATOM 553 C C . GLN A 1 75 ? 9.898 15.562 9.117 1 98.62 75 GLN A C 1
ATOM 555 O O . GLN A 1 75 ? 9.781 16.781 9.281 1 98.62 75 GLN A O 1
ATOM 560 N N . ALA A 1 76 ? 10.977 15.008 8.586 1 98.69 76 ALA A N 1
ATOM 561 C CA . ALA A 1 76 ? 12.117 15.82 8.164 1 98.69 76 ALA A CA 1
ATOM 562 C C . ALA A 1 76 ? 11.711 16.797 7.062 1 98.69 76 ALA A C 1
ATOM 564 O O . ALA A 1 76 ? 12.062 17.984 7.113 1 98.69 76 ALA A O 1
ATOM 565 N N . ALA A 1 77 ? 10.969 16.328 6.125 1 98.81 77 ALA A N 1
ATOM 566 C CA . ALA A 1 77 ? 10.539 17.172 5.008 1 98.81 77 ALA A CA 1
ATOM 567 C C . ALA A 1 77 ? 9.648 18.297 5.492 1 98.81 77 ALA A C 1
ATOM 569 O O . ALA A 1 77 ? 9.805 19.453 5.059 1 98.81 77 ALA A O 1
ATOM 570 N N . VAL A 1 78 ? 8.695 17.984 6.332 1 98.81 78 VAL A N 1
ATOM 571 C CA . VAL A 1 78 ? 7.824 19.016 6.898 1 98.81 78 VAL A CA 1
ATOM 572 C C . VAL A 1 78 ? 8.656 20.031 7.66 1 98.81 78 VAL A C 1
ATOM 574 O O . VAL A 1 78 ? 8.477 21.25 7.488 1 98.81 78 VAL A O 1
ATOM 577 N N . GLY A 1 79 ? 9.57 19.531 8.492 1 98.44 79 GLY A N 1
ATOM 578 C CA . GLY A 1 79 ? 10.422 20.406 9.273 1 98.44 79 GLY A CA 1
ATOM 579 C C . GLY A 1 79 ? 11.25 21.344 8.422 1 98.44 79 GLY A C 1
ATOM 580 O O . GLY A 1 79 ? 11.445 22.516 8.773 1 98.44 79 GLY A O 1
ATOM 581 N N . ASP A 1 80 ? 11.773 20.828 7.328 1 98.5 80 ASP A N 1
ATOM 582 C CA . ASP A 1 80 ? 12.625 21.609 6.434 1 98.5 80 ASP A CA 1
ATOM 583 C C . ASP A 1 80 ? 11.852 22.781 5.828 1 98.5 80 ASP A C 1
ATOM 585 O O . ASP A 1 80 ? 12.453 23.781 5.414 1 98.5 80 ASP A O 1
ATOM 589 N N . HIS A 1 81 ? 10.508 22.703 5.863 1 98.5 81 HIS A N 1
ATOM 590 C CA . HIS A 1 81 ? 9.734 23.719 5.156 1 98.5 81 HIS A CA 1
ATOM 591 C C . HIS A 1 81 ? 8.906 24.562 6.129 1 98.5 81 HIS A C 1
ATOM 593 O O . HIS A 1 81 ? 8.375 25.609 5.754 1 98.5 81 HIS A O 1
ATOM 599 N N . LEU A 1 82 ? 8.758 24.094 7.316 1 98.38 82 LEU A N 1
ATOM 600 C CA . LEU A 1 82 ? 8 24.844 8.312 1 98.38 82 LEU A CA 1
ATOM 601 C C . LEU A 1 82 ? 8.664 26.188 8.586 1 98.38 82 LEU A C 1
ATOM 603 O O . LEU A 1 82 ? 9.867 26.25 8.852 1 98.38 82 LEU A O 1
ATOM 607 N N . SER A 1 83 ? 7.906 27.234 8.477 1 97.31 83 SER A N 1
ATOM 608 C CA . SER A 1 83 ? 8.414 28.578 8.695 1 97.31 83 SER A CA 1
ATOM 609 C C . SER A 1 83 ? 7.336 29.484 9.289 1 97.31 83 SER A C 1
ATOM 611 O O . SER A 1 83 ? 6.164 29.109 9.336 1 97.31 83 SER A O 1
ATOM 613 N N . GLY A 1 84 ? 7.789 30.609 9.727 1 96.12 84 GLY A N 1
ATOM 614 C CA . GLY A 1 84 ? 6.844 31.562 10.297 1 96.12 84 GLY A CA 1
ATOM 615 C C . GLY A 1 84 ? 5.762 31.984 9.32 1 96.12 84 GLY A C 1
ATOM 616 O O . GLY A 1 84 ? 6.051 32.312 8.164 1 96.12 84 GLY A O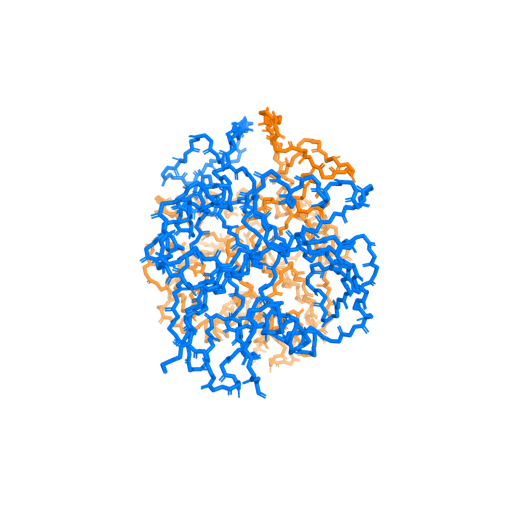 1
ATOM 617 N N . GLY A 1 85 ? 4.516 31.922 9.875 1 96.44 85 GLY A N 1
ATOM 618 C CA . GLY A 1 85 ? 3.402 32.469 9.109 1 96.44 85 GLY A CA 1
ATOM 619 C C . GLY A 1 85 ? 2.859 31.5 8.078 1 96.44 85 GLY A C 1
ATOM 620 O O . GLY A 1 85 ? 1.857 31.781 7.418 1 96.44 85 GLY A O 1
ATOM 621 N N . CYS A 1 86 ? 3.486 30.312 7.941 1 98.19 86 CYS A N 1
ATOM 622 C CA . CYS A 1 86 ? 2.977 29.375 6.953 1 98.19 86 CYS A CA 1
ATOM 623 C C . CYS A 1 86 ? 1.795 28.578 7.508 1 98.19 86 CYS A C 1
ATOM 625 O O . CYS A 1 86 ? 1.385 28.797 8.648 1 98.19 86 CYS A O 1
ATOM 627 N N . ILE A 1 87 ? 1.176 27.797 6.617 1 98.75 87 ILE A N 1
ATOM 628 C CA . ILE A 1 87 ? 0.087 26.891 6.98 1 98.75 87 ILE A CA 1
ATOM 629 C C . ILE A 1 87 ? 0.526 25.453 6.766 1 98.75 87 ILE A C 1
ATOM 631 O O . ILE A 1 87 ? 1.036 25.094 5.699 1 98.75 87 ILE A O 1
ATOM 635 N N . LEU A 1 88 ? 0.409 24.656 7.797 1 98.88 88 LEU A N 1
ATOM 636 C CA . LEU A 1 88 ? 0.695 23.234 7.695 1 98.88 88 LEU A CA 1
ATOM 637 C C . LEU A 1 88 ? -0.591 22.406 7.758 1 98.88 88 LEU A C 1
ATOM 639 O O . LEU A 1 88 ? -1.308 22.453 8.766 1 98.88 88 LEU A O 1
ATOM 643 N N . VAL A 1 89 ? -0.882 21.703 6.668 1 98.88 89 VAL A N 1
ATOM 644 C CA . VAL A 1 89 ? -2.018 20.797 6.59 1 98.88 89 VAL A CA 1
ATOM 645 C C . VAL A 1 89 ? -1.525 19.344 6.641 1 98.88 89 VAL A C 1
ATOM 647 O O . VAL A 1 89 ? -1.02 18.828 5.645 1 98.88 89 VAL A O 1
ATOM 650 N N . MET A 1 90 ? -1.699 18.688 7.785 1 98.56 90 MET A N 1
ATOM 651 C CA . MET A 1 90 ? -1.268 17.297 7.961 1 98.56 90 MET A CA 1
ATOM 652 C C . MET A 1 90 ? -2.383 16.328 7.582 1 98.56 90 MET A C 1
ATOM 654 O O . MET A 1 90 ? -3.029 15.75 8.453 1 98.56 90 MET A O 1
ATOM 658 N N . ALA A 1 91 ? -2.521 16.156 6.305 1 97.88 91 ALA A N 1
ATOM 659 C CA . ALA A 1 91 ? -3.59 15.297 5.805 1 97.88 91 ALA A CA 1
ATOM 660 C C . ALA A 1 91 ? -3.084 13.875 5.562 1 97.88 91 ALA A C 1
ATOM 662 O O . ALA A 1 91 ? -3.875 12.961 5.32 1 97.88 91 ALA A O 1
ATOM 663 N N . ALA A 1 92 ? -1.784 13.672 5.645 1 97.94 92 ALA A N 1
ATOM 664 C CA . ALA A 1 92 ? -1.205 12.344 5.473 1 97.94 92 ALA A CA 1
ATOM 665 C C . ALA A 1 92 ? -1.615 11.414 6.617 1 97.94 92 ALA A C 1
ATOM 667 O O . ALA A 1 92 ? -2.133 11.867 7.637 1 97.94 92 ALA A O 1
ATOM 668 N N . ALA A 1 93 ? -1.403 10.133 6.379 1 95.31 93 ALA A N 1
ATOM 669 C CA . ALA A 1 93 ? -1.617 9.086 7.379 1 95.31 93 ALA A CA 1
ATOM 670 C C . ALA A 1 93 ? -0.308 8.383 7.723 1 95.31 93 ALA A C 1
ATOM 672 O O . ALA A 1 93 ? -0.128 7.203 7.402 1 95.31 93 ALA A O 1
ATOM 673 N N . PRO A 1 94 ? 0.583 9.133 8.414 1 96.5 94 PRO A N 1
ATOM 674 C CA . PRO A 1 94 ? 1.83 8.469 8.805 1 96.5 94 PRO A CA 1
ATOM 675 C C . PRO A 1 94 ? 1.604 7.277 9.727 1 96.5 94 PRO A C 1
ATOM 677 O O . PRO A 1 94 ? 0.728 7.32 10.594 1 96.5 94 PRO A O 1
ATOM 680 N N . ALA A 1 95 ? 2.416 6.246 9.492 1 93.94 95 ALA A N 1
ATOM 681 C CA . ALA A 1 95 ? 2.32 5.07 10.359 1 93.94 95 ALA A CA 1
ATOM 682 C C . ALA A 1 95 ? 2.639 5.422 11.805 1 93.94 95 ALA A C 1
ATOM 684 O O . ALA A 1 95 ? 3.592 6.156 12.078 1 93.94 95 ALA A O 1
ATOM 685 N N . ASP A 1 96 ? 1.891 4.812 12.727 1 90.12 96 ASP A N 1
ATOM 686 C CA . ASP A 1 96 ? 2.029 5.105 14.148 1 90.12 96 ASP A CA 1
ATOM 687 C C . ASP A 1 96 ? 3.258 4.41 14.734 1 90.12 96 ASP A C 1
ATOM 689 O O . ASP A 1 96 ? 3.814 4.859 15.734 1 90.12 96 ASP A O 1
ATOM 693 N N . TYR A 1 97 ? 3.643 3.32 14.078 1 90 97 TYR A N 1
ATOM 694 C CA . TYR A 1 97 ? 4.73 2.5 14.594 1 90 97 TYR A CA 1
ATOM 695 C C . TYR A 1 97 ? 5.723 2.148 13.492 1 90 97 TYR A C 1
ATOM 697 O O . TYR A 1 97 ? 5.391 2.199 12.312 1 90 97 TYR A O 1
ATOM 705 N N . LYS A 1 98 ? 6.879 1.841 13.945 1 91.12 98 LYS A N 1
ATOM 706 C CA . LYS A 1 98 ? 7.918 1.319 13.062 1 91.12 98 LYS A CA 1
ATOM 707 C C . LYS A 1 98 ? 8.664 0.159 13.719 1 91.12 98 LYS A C 1
ATOM 709 O O . LYS A 1 98 ? 8.633 0.007 14.945 1 91.12 98 LYS A O 1
ATOM 714 N N . PRO A 1 99 ? 9.234 -0.722 12.891 1 89.19 99 PRO A N 1
ATOM 715 C CA . PRO A 1 99 ? 10.047 -1.789 13.484 1 89.19 99 PRO A CA 1
ATOM 716 C C . PRO A 1 99 ? 11.227 -1.256 14.289 1 89.19 99 PRO A C 1
ATOM 718 O O . PRO A 1 99 ? 11.867 -0.283 13.883 1 89.19 99 PRO A O 1
ATOM 721 N N . GLN A 1 100 ? 11.406 -1.937 15.414 1 88 100 GLN A N 1
ATOM 722 C CA . GLN A 1 100 ? 12.555 -1.58 16.234 1 88 100 GLN A CA 1
ATOM 723 C C . GLN A 1 100 ? 13.859 -1.771 15.477 1 88 100 GLN A C 1
ATOM 725 O O . GLN A 1 100 ? 14.797 -0.982 15.625 1 88 100 GLN A O 1
ATOM 730 N N . PHE A 1 101 ? 13.805 -2.893 14.664 1 85.19 101 PHE A N 1
ATOM 731 C CA . PHE A 1 101 ? 14.977 -3.207 13.859 1 85.19 101 PHE A CA 1
ATOM 732 C C . PHE A 1 101 ? 14.586 -3.514 12.422 1 85.19 101 PHE A C 1
ATOM 734 O O . PHE A 1 101 ? 13.586 -4.199 12.18 1 85.19 101 PHE A O 1
ATOM 741 N N . ARG A 1 102 ? 15.414 -2.943 11.539 1 86.12 102 ARG A N 1
ATOM 742 C CA . ARG A 1 102 ? 15.25 -3.25 10.125 1 86.12 102 ARG A CA 1
ATOM 743 C C . ARG A 1 102 ? 16.344 -4.191 9.641 1 86.12 102 ARG A C 1
ATOM 745 O O . ARG A 1 102 ? 17.531 -3.898 9.789 1 86.12 102 ARG A O 1
ATOM 752 N N . SER A 1 103 ? 15.867 -5.293 9.078 1 81.06 103 SER A N 1
ATOM 753 C CA . SER A 1 103 ? 16.828 -6.234 8.516 1 81.06 103 SER A CA 1
ATOM 754 C C . SER A 1 103 ? 17.328 -5.77 7.145 1 81.06 103 SER A C 1
ATOM 756 O O . SER A 1 103 ? 16.531 -5.309 6.32 1 81.06 103 SER A O 1
ATOM 758 N N . PRO A 1 104 ? 18.594 -5.91 6.867 1 80.94 104 PRO A N 1
ATOM 759 C CA . PRO A 1 104 ? 19.125 -5.527 5.555 1 80.94 104 PRO A CA 1
ATOM 760 C C . PRO A 1 104 ? 18.781 -6.543 4.465 1 80.94 104 PRO A C 1
ATOM 762 O O . PRO A 1 104 ? 18.938 -6.254 3.277 1 80.94 104 PRO A O 1
ATOM 765 N N . VAL A 1 105 ? 18.453 -7.723 4.93 1 74.94 105 VAL A N 1
ATOM 766 C CA . VAL A 1 105 ? 18.109 -8.773 3.982 1 74.94 105 VAL A CA 1
ATOM 767 C C . VAL A 1 105 ? 16.672 -9.258 4.238 1 74.94 105 VAL A C 1
ATOM 769 O O . VAL A 1 105 ? 16.156 -9.094 5.344 1 74.94 105 VAL A O 1
ATOM 772 N N . LYS A 1 106 ? 16.094 -9.812 3.189 1 75.75 106 LYS A N 1
ATOM 773 C CA . LYS A 1 106 ? 14.766 -10.383 3.361 1 75.75 106 LYS A CA 1
ATOM 774 C C . LYS A 1 106 ? 14.758 -11.453 4.449 1 75.75 106 LYS A C 1
ATOM 776 O O . LYS A 1 106 ? 15.57 -12.383 4.418 1 75.75 106 LYS A O 1
ATOM 781 N N . ILE A 1 107 ? 13.867 -11.281 5.398 1 73.19 107 ILE A N 1
ATOM 782 C CA . ILE A 1 107 ? 13.734 -12.258 6.477 1 73.19 107 ILE A CA 1
ATOM 783 C C . ILE A 1 107 ? 13.109 -13.539 5.938 1 73.19 107 ILE A C 1
ATOM 785 O O . ILE A 1 107 ? 12.078 -13.492 5.254 1 73.19 107 ILE A O 1
ATOM 789 N N . LYS A 1 108 ? 13.672 -14.68 6.281 1 67.94 108 LYS A N 1
ATOM 790 C CA . LYS A 1 108 ? 13.188 -15.961 5.773 1 67.94 108 LYS A CA 1
ATOM 791 C C . LYS A 1 108 ? 11.938 -16.406 6.52 1 67.94 108 LYS A C 1
ATOM 793 O O . LYS A 1 108 ? 11.828 -16.219 7.73 1 67.94 108 LYS A O 1
ATOM 798 N N . LYS A 1 109 ? 10.945 -17.031 5.914 1 68.06 109 LYS A N 1
ATOM 799 C CA . LYS A 1 109 ? 9.633 -17.453 6.391 1 68.06 109 LYS A CA 1
ATOM 800 C C . LYS A 1 109 ? 9.766 -18.453 7.535 1 68.06 109 LYS A C 1
ATOM 802 O O . LYS A 1 109 ? 8.938 -18.469 8.453 1 68.06 109 LYS A O 1
ATOM 807 N N . THR A 1 110 ? 10.734 -19.312 7.66 1 65.75 110 THR A N 1
ATOM 808 C CA . THR A 1 110 ? 10.797 -20.391 8.641 1 65.75 110 THR A CA 1
ATOM 809 C C . THR A 1 110 ? 11.102 -19.828 10.031 1 65.75 110 THR A C 1
ATOM 811 O O . THR A 1 110 ? 11 -20.547 11.023 1 65.75 110 THR A O 1
ATOM 814 N N . GLU A 1 111 ? 11.219 -18.609 10.125 1 63.16 111 GLU A N 1
ATOM 815 C CA . GLU A 1 111 ? 11.531 -18.016 11.422 1 63.16 111 GLU A CA 1
ATOM 816 C C . GLU A 1 111 ? 10.32 -17.281 11.992 1 63.16 111 GLU A C 1
ATOM 818 O O . GLU A 1 111 ? 9.539 -16.688 11.25 1 63.16 111 GLU A O 1
ATOM 823 N N . ASN A 1 112 ? 9.648 -17.969 13.102 1 63.34 112 ASN A N 1
ATOM 824 C CA . ASN A 1 112 ? 8.641 -17.172 13.797 1 63.34 112 ASN A CA 1
ATOM 825 C C . ASN A 1 112 ? 9.164 -15.789 14.156 1 63.34 112 ASN A C 1
ATOM 827 O O . ASN A 1 112 ? 9.742 -15.594 15.227 1 63.34 112 ASN A O 1
ATOM 831 N N . PRO A 1 113 ? 8.797 -14.953 13.164 1 66.94 113 PRO A N 1
ATOM 832 C CA . PRO A 1 113 ? 9.43 -13.664 13.461 1 66.94 113 PRO A CA 1
ATOM 833 C C . PRO A 1 113 ? 8.648 -12.852 14.484 1 66.94 113 PRO A C 1
ATOM 835 O O . PRO A 1 113 ? 7.414 -12.906 14.508 1 66.94 113 PRO A O 1
ATOM 838 N N . GLN A 1 114 ? 9.289 -12.656 15.648 1 76.56 114 GLN A N 1
ATOM 839 C CA . GLN A 1 114 ? 8.781 -11.609 16.531 1 76.56 114 GLN A CA 1
ATOM 840 C C . GLN A 1 114 ? 9.227 -10.227 16.078 1 76.56 114 GLN A C 1
ATOM 842 O O . GLN A 1 114 ? 10.422 -9.992 15.867 1 76.56 114 GLN A O 1
ATOM 847 N N . ILE A 1 115 ? 8.133 -9.484 15.672 1 78.38 115 ILE A N 1
ATOM 848 C CA . ILE A 1 115 ? 8.469 -8.117 15.297 1 78.38 115 ILE A CA 1
ATOM 849 C C . ILE A 1 115 ? 8.133 -7.172 16.453 1 78.38 115 ILE A C 1
ATOM 851 O O . ILE A 1 115 ? 6.996 -7.148 16.922 1 78.38 115 ILE A O 1
ATOM 855 N N . ASN A 1 116 ? 9.211 -6.527 16.906 1 82.56 116 ASN A N 1
ATOM 856 C CA . ASN A 1 116 ? 9 -5.492 17.922 1 82.56 116 ASN A CA 1
ATOM 857 C C . ASN A 1 116 ? 8.797 -4.121 17.281 1 82.56 116 ASN A C 1
ATOM 859 O O . ASN A 1 116 ? 9.648 -3.648 16.531 1 82.56 116 ASN A O 1
ATOM 863 N N . LEU A 1 117 ? 7.617 -3.604 17.609 1 86.5 117 LEU A N 1
ATOM 864 C CA . LEU A 1 117 ? 7.309 -2.275 17.094 1 86.5 117 LEU A CA 1
ATOM 865 C C . LEU A 1 117 ? 7.566 -1.205 18.141 1 86.5 117 LEU A C 1
ATOM 867 O O . LEU A 1 117 ? 7.375 -1.446 19.344 1 86.5 117 LEU A O 1
ATOM 871 N N . VAL A 1 118 ? 8.086 -0.089 17.641 1 89.81 118 VAL A N 1
ATOM 872 C CA . VAL A 1 118 ? 8.242 1.089 18.5 1 89.81 118 VAL A CA 1
ATOM 873 C C . VAL A 1 118 ? 7.445 2.254 17.906 1 89.81 118 VAL A C 1
ATOM 875 O O . VAL A 1 118 ? 7.176 2.291 16.703 1 89.81 118 VAL A O 1
ATOM 878 N N . PRO A 1 119 ? 7.008 3.227 18.734 1 90.06 119 PRO A N 1
ATOM 879 C CA . PRO A 1 119 ? 6.227 4.355 18.219 1 90.06 119 PRO A CA 1
ATOM 880 C C . PRO A 1 119 ? 7.02 5.227 17.25 1 90.06 119 PRO A C 1
ATOM 882 O O . PRO A 1 119 ? 8.211 5.461 17.453 1 90.06 119 PRO A O 1
ATOM 885 N N . ASN A 1 120 ? 6.414 5.582 16.125 1 93.88 120 ASN A N 1
ATOM 886 C CA . ASN A 1 120 ? 6.938 6.656 15.289 1 93.88 120 ASN A CA 1
ATOM 887 C C . ASN A 1 120 ? 6.758 8.023 15.953 1 93.88 120 ASN A C 1
ATOM 889 O O . ASN A 1 120 ? 5.902 8.188 16.828 1 93.88 120 ASN A O 1
ATOM 893 N N . PRO A 1 121 ? 7.676 8.945 15.57 1 93.44 121 PRO A N 1
ATOM 894 C CA . PRO A 1 121 ? 7.422 10.289 16.078 1 93.44 121 PRO A CA 1
ATOM 895 C C . PRO A 1 121 ? 6.062 10.836 15.648 1 93.44 121 PRO A C 1
ATOM 897 O O . PRO A 1 121 ? 5.559 10.484 14.578 1 93.44 121 PRO A O 1
ATOM 900 N N . ASP A 1 122 ? 5.449 11.594 16.562 1 94.56 122 ASP A N 1
ATOM 901 C CA . ASP A 1 122 ? 4.266 12.375 16.219 1 94.56 122 ASP A CA 1
ATOM 902 C C . ASP A 1 122 ? 4.645 13.672 15.508 1 94.56 122 ASP A C 1
ATOM 904 O O . ASP A 1 122 ? 5.105 14.625 16.156 1 94.56 122 ASP A O 1
ATOM 908 N N . ILE A 1 123 ? 4.453 13.734 14.219 1 97.38 123 ILE A N 1
ATOM 909 C CA . ILE A 1 123 ? 4.938 14.852 13.414 1 97.38 123 ILE A CA 1
ATOM 910 C C . ILE A 1 123 ? 4.277 16.141 13.883 1 97.38 123 ILE A C 1
ATOM 912 O O . ILE A 1 123 ? 4.957 17.156 14.086 1 97.38 123 ILE A O 1
ATOM 916 N N . LEU A 1 124 ? 2.975 16.109 14.086 1 96.88 124 LEU A N 1
ATOM 917 C CA . LEU A 1 124 ? 2.242 17.312 14.484 1 96.88 124 LEU A CA 1
ATOM 918 C C . LEU A 1 124 ? 2.73 17.812 15.844 1 96.88 124 LEU A C 1
ATOM 920 O O . LEU A 1 124 ? 2.908 19.016 16.031 1 96.88 124 LEU A O 1
ATOM 924 N N . LYS A 1 125 ? 2.908 16.906 16.719 1 95.44 125 LYS A N 1
ATOM 925 C CA . LYS A 1 125 ? 3.402 17.297 18.031 1 95.44 125 LYS A CA 1
ATOM 926 C C . LYS A 1 125 ? 4.789 17.922 17.938 1 95.44 125 LYS A C 1
ATOM 928 O O . LYS A 1 125 ? 5.07 18.938 18.578 1 95.44 125 LYS A O 1
ATOM 933 N N . THR A 1 126 ? 5.637 17.312 17.188 1 96.94 126 THR A N 1
ATOM 934 C CA . THR A 1 126 ? 6.984 17.828 16.969 1 96.94 126 THR A CA 1
ATOM 935 C C . THR A 1 126 ? 6.938 19.219 16.344 1 96.94 126 THR A C 1
ATOM 937 O O . THR A 1 126 ? 7.664 20.109 16.75 1 96.94 126 THR A O 1
ATOM 940 N N . MET A 1 127 ? 6.078 19.406 15.383 1 97.94 127 MET A N 1
ATOM 941 C CA . MET A 1 127 ? 5.977 20.688 14.703 1 97.94 127 MET A CA 1
ATOM 942 C C . MET A 1 127 ? 5.367 21.75 15.617 1 97.94 127 MET A C 1
ATOM 944 O O . MET A 1 127 ? 5.723 22.922 15.539 1 97.94 127 MET A O 1
ATOM 948 N N . ALA A 1 128 ? 4.406 21.312 16.438 1 97.25 128 ALA A N 1
ATOM 949 C CA . ALA A 1 128 ? 3.824 22.234 17.406 1 97.25 128 ALA A CA 1
ATOM 950 C C . ALA A 1 128 ? 4.895 22.828 18.312 1 97.25 128 ALA A C 1
ATOM 952 O O . ALA A 1 128 ? 4.895 24.031 18.594 1 97.25 128 ALA A O 1
ATOM 953 N N . ALA A 1 129 ? 5.781 21.984 18.734 1 96.81 129 ALA A N 1
ATOM 954 C CA . ALA A 1 129 ? 6.875 22.438 19.594 1 96.81 129 ALA A CA 1
ATOM 955 C C . ALA A 1 129 ? 7.766 23.438 18.875 1 96.81 129 ALA A C 1
ATOM 957 O O . ALA A 1 129 ? 8.133 24.469 19.438 1 96.81 129 ALA A O 1
ATOM 958 N N . ARG A 1 130 ? 8.055 23.203 17.703 1 97.06 130 ARG A N 1
ATOM 959 C CA . ARG A 1 130 ? 8.875 24.109 16.906 1 97.06 130 ARG A CA 1
ATOM 960 C C . ARG A 1 130 ? 8.133 25.406 16.609 1 97.06 130 ARG A C 1
ATOM 962 O O . ARG A 1 130 ? 8.734 26.484 16.594 1 97.06 130 ARG A O 1
ATOM 969 N N . ASN A 1 131 ? 6.891 25.234 16.375 1 97.5 131 ASN A N 1
ATOM 970 C CA . ASN A 1 131 ? 6.027 26.359 16.016 1 97.5 131 ASN A CA 1
ATOM 971 C C . ASN A 1 131 ? 6.004 27.422 17.125 1 97.5 131 ASN A C 1
ATOM 973 O O . ASN A 1 131 ? 5.789 28.594 16.859 1 97.5 131 ASN A O 1
ATOM 977 N N . ARG A 1 132 ? 6.309 27.047 18.391 1 96.31 132 ARG A N 1
ATOM 978 C CA . ARG A 1 132 ? 6.301 27.953 19.531 1 96.31 132 ARG A CA 1
ATOM 979 C C . ARG A 1 132 ? 7.363 29.047 19.391 1 96.31 132 ARG A C 1
ATOM 981 O O . ARG A 1 132 ? 7.227 30.141 19.938 1 96.31 132 ARG A O 1
ATOM 988 N N . SER A 1 133 ? 8.367 28.734 18.594 1 96.12 133 SER A N 1
ATOM 989 C CA . SER A 1 133 ? 9.484 29.672 18.453 1 96.12 133 SER A CA 1
ATOM 990 C C . SER A 1 133 ? 9.367 30.5 17.188 1 96.12 133 SER A C 1
ATOM 992 O O . SER A 1 133 ? 10.188 31.375 16.938 1 96.12 133 SER A O 1
ATOM 994 N N . LEU A 1 134 ? 8.375 30.188 16.438 1 96.19 134 LEU A N 1
ATOM 995 C CA . LEU A 1 134 ? 8.188 30.938 15.203 1 96.19 134 LEU A CA 1
ATOM 996 C C . LEU A 1 134 ? 7.383 32.219 15.445 1 96.19 134 LEU A C 1
ATOM 998 O O . LEU A 1 134 ? 6.48 32.219 16.281 1 96.19 134 LEU A O 1
ATOM 1002 N N . SER A 1 135 ? 7.793 33.25 14.641 1 95.19 135 SER A N 1
ATOM 1003 C CA . SER A 1 135 ? 7.074 34.531 14.664 1 95.19 135 SER A CA 1
ATOM 1004 C C . SER A 1 135 ? 6.945 35.125 13.266 1 95.19 135 SER A C 1
ATOM 1006 O O . SER A 1 135 ? 7.949 35.438 12.617 1 95.19 135 SER A O 1
ATOM 1008 N N . PRO A 1 136 ? 5.652 35.281 12.82 1 95.94 136 PRO A N 1
ATOM 1009 C CA . PRO A 1 136 ? 4.406 34.781 13.406 1 95.94 136 PRO A CA 1
ATOM 1010 C C . PRO A 1 136 ? 4.332 33.25 13.414 1 95.94 136 PRO A C 1
ATOM 1012 O O . PRO A 1 136 ? 5.047 32.594 12.656 1 95.94 136 PRO A O 1
ATOM 1015 N N . ARG A 1 137 ? 3.494 32.719 14.203 1 96.75 137 ARG A N 1
ATOM 1016 C CA . ARG A 1 137 ? 3.307 31.281 14.281 1 96.75 137 ARG A CA 1
ATOM 1017 C C . ARG A 1 137 ? 2.648 30.75 13.016 1 96.75 137 ARG A C 1
ATOM 1019 O O . ARG A 1 137 ? 1.88 31.453 12.359 1 96.75 137 ARG A O 1
ATOM 1026 N N . ALA A 1 138 ? 2.938 29.547 12.742 1 98.19 138 ALA A N 1
ATOM 1027 C CA . ALA A 1 138 ? 2.25 28.844 11.656 1 98.19 138 ALA A CA 1
ATOM 1028 C C . ALA A 1 138 ? 0.858 28.391 12.086 1 98.19 138 ALA A C 1
ATOM 1030 O O . ALA A 1 138 ? 0.608 28.188 13.281 1 98.19 138 ALA A O 1
ATOM 1031 N N . ILE A 1 139 ? -0.012 28.328 11.141 1 98.44 139 ILE A N 1
ATOM 1032 C CA . ILE A 1 139 ? -1.319 27.719 11.359 1 98.44 139 ILE A CA 1
ATOM 1033 C C . ILE A 1 139 ? -1.227 26.203 11.172 1 98.44 139 ILE A C 1
ATOM 1035 O O . ILE A 1 139 ? -0.781 25.734 10.125 1 98.44 139 ILE A O 1
ATOM 1039 N N . LEU A 1 140 ? -1.583 25.438 12.188 1 98.69 140 LEU A N 1
ATOM 1040 C CA . LEU A 1 140 ? -1.461 23.984 12.164 1 98.69 140 LEU A CA 1
ATOM 1041 C C . LEU A 1 140 ? -2.828 23.328 12.016 1 98.69 140 LEU A C 1
ATOM 1043 O O . LEU A 1 140 ? -3.715 23.547 12.852 1 98.69 140 LEU A O 1
ATOM 1047 N N . ILE A 1 141 ? -2.99 22.578 10.953 1 98.69 141 ILE A N 1
ATOM 1048 C CA . ILE A 1 141 ? -4.23 21.875 10.641 1 98.69 141 ILE A CA 1
ATOM 1049 C C . ILE A 1 141 ? -4.008 20.359 10.734 1 98.69 141 ILE A C 1
ATOM 1051 O O . ILE A 1 141 ? -3.08 19.828 10.125 1 98.69 141 ILE A O 1
ATOM 1055 N N . GLY A 1 142 ? -4.883 19.688 11.539 1 97.88 142 GLY A N 1
ATOM 1056 C CA . GLY A 1 142 ? -4.797 18.25 11.672 1 97.88 142 GLY A CA 1
ATOM 1057 C C . GLY A 1 142 ? -6.012 17.516 11.117 1 97.88 142 GLY A C 1
ATOM 1058 O O . GLY A 1 142 ? -7.027 18.141 10.812 1 97.88 142 GLY A O 1
ATOM 1059 N N . PHE A 1 143 ? -5.859 16.234 10.945 1 95.38 143 PHE A N 1
ATOM 1060 C CA . PHE A 1 143 ? -6.922 15.305 10.578 1 95.38 143 PHE A CA 1
ATOM 1061 C C . PHE A 1 143 ? -6.969 14.133 11.555 1 95.38 143 PHE A C 1
ATOM 1063 O O . PHE A 1 143 ? -5.93 13.664 12.016 1 95.38 143 PHE A O 1
ATOM 1070 N N . ALA A 1 144 ? -8.141 13.734 11.852 1 89.5 144 ALA A N 1
ATOM 1071 C CA . ALA A 1 144 ? -8.336 12.562 12.703 1 89.5 144 ALA A CA 1
ATOM 1072 C C . ALA A 1 144 ? -9.32 11.586 12.07 1 89.5 144 ALA A C 1
ATOM 1074 O O . ALA A 1 144 ? -10.453 11.953 11.742 1 89.5 144 ALA A O 1
ATOM 1075 N N . ALA A 1 145 ? -8.789 10.398 11.711 1 83.06 145 ALA A N 1
ATOM 1076 C CA . ALA A 1 145 ? -9.625 9.273 11.281 1 83.06 145 ALA A CA 1
ATOM 1077 C C . ALA A 1 145 ? -9.867 8.297 12.43 1 83.06 145 ALA A C 1
ATOM 1079 O O . ALA A 1 145 ? -8.93 7.672 12.93 1 83.06 145 ALA A O 1
ATOM 1080 N N . GLU A 1 146 ? -11.102 8.273 12.922 1 77.81 146 GLU A N 1
ATOM 1081 C CA . GLU A 1 146 ? -11.406 7.453 14.094 1 77.81 146 GLU A CA 1
ATOM 1082 C C . GLU A 1 146 ? -12.547 6.48 13.805 1 77.81 146 GLU A C 1
ATOM 1084 O O . GLU A 1 146 ? -13.32 6.688 12.867 1 77.81 146 GLU A O 1
ATOM 1089 N N . THR A 1 147 ? -12.523 5.34 14.523 1 73.75 147 THR A N 1
ATOM 1090 C CA . THR A 1 147 ? -13.586 4.355 14.359 1 73.75 147 THR A CA 1
ATOM 1091 C C . THR A 1 147 ? -14.625 4.5 15.469 1 73.75 147 THR A C 1
ATOM 1093 O O . THR A 1 147 ? -15.758 4.027 15.328 1 73.75 147 THR A O 1
ATOM 1096 N N . HIS A 1 148 ? -14.234 4.988 16.578 1 70.06 148 HIS A N 1
ATOM 1097 C CA . HIS A 1 148 ? -15.109 5.145 17.734 1 70.06 148 HIS A CA 1
ATOM 1098 C C . HIS A 1 148 ? -14.773 6.41 18.5 1 70.06 148 HIS A C 1
ATOM 1100 O O . HIS A 1 148 ? -13.672 6.949 18.375 1 70.06 148 HIS A O 1
ATOM 1106 N N . GLU A 1 149 ? -15.75 6.801 19.422 1 63.44 149 GLU A N 1
ATOM 1107 C CA . GLU A 1 149 ? -15.586 7.945 20.312 1 63.44 149 GLU A CA 1
ATOM 1108 C C . GLU A 1 149 ? -14.797 9.062 19.641 1 63.44 149 GLU A C 1
ATOM 1110 O O . GLU A 1 149 ? -13.836 9.586 20.219 1 63.44 149 GLU A O 1
ATOM 1115 N N . THR A 1 150 ? -15.398 9.578 18.609 1 76.62 150 THR A N 1
ATOM 1116 C CA . THR A 1 150 ? -14.688 10.328 17.578 1 76.62 150 THR A CA 1
ATOM 1117 C C . THR A 1 150 ? -14.422 11.758 18.047 1 76.62 150 THR A C 1
ATOM 1119 O O . THR A 1 150 ? -13.266 12.195 18.078 1 76.62 150 THR A O 1
ATOM 1122 N N . GLU A 1 151 ? -15.312 12.352 18.844 1 85.75 151 GLU A N 1
ATOM 1123 C CA . GLU A 1 151 ? -15.18 13.781 19.109 1 85.75 151 GLU A CA 1
ATOM 1124 C C . GLU A 1 151 ? -14.203 14.047 20.25 1 85.75 151 GLU A C 1
ATOM 1126 O O . GLU A 1 151 ? -13.367 14.945 20.156 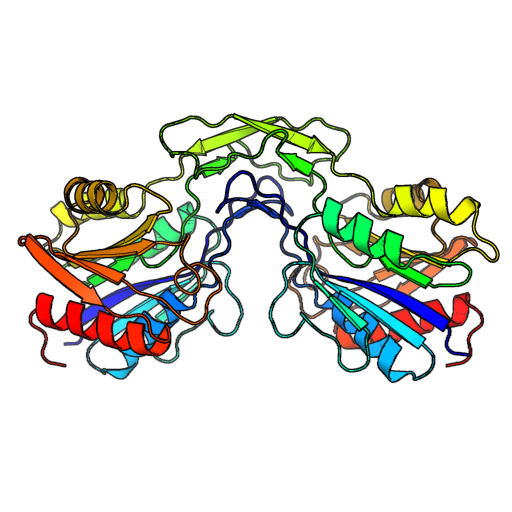1 85.75 151 GLU A O 1
ATOM 1131 N N . LYS A 1 152 ? -14.281 13.266 21.266 1 86.44 152 LYS A N 1
ATOM 1132 C CA . LYS A 1 152 ? -13.383 13.414 22.406 1 86.44 152 LYS A CA 1
ATOM 1133 C C . LYS A 1 152 ? -11.922 13.281 21.984 1 86.44 152 LYS A C 1
ATOM 1135 O O . LYS A 1 152 ? -11.078 14.07 22.406 1 86.44 152 LYS A O 1
ATOM 1140 N N . TYR A 1 153 ? -11.688 12.406 21.219 1 85.75 153 TYR A N 1
ATOM 1141 C CA . TYR A 1 153 ? -10.328 12.172 20.734 1 85.75 153 TYR A CA 1
ATOM 1142 C C . TYR A 1 153 ? -9.844 13.328 19.875 1 85.75 153 TYR A C 1
ATOM 1144 O O . TYR A 1 153 ? -8.711 13.789 20.016 1 85.75 153 TYR A O 1
ATOM 1152 N N . ALA A 1 154 ? -10.703 13.812 19.047 1 90.44 154 ALA A N 1
ATOM 1153 C CA . ALA A 1 154 ? -10.344 14.906 18.156 1 90.44 154 ALA A CA 1
ATOM 1154 C C . ALA A 1 154 ? -10.047 16.188 18.938 1 90.44 154 ALA A C 1
ATOM 1156 O O . ALA A 1 154 ? -9.062 16.875 18.672 1 90.44 154 ALA A O 1
ATOM 1157 N N . LEU A 1 155 ? -10.836 16.422 19.906 1 92.88 155 LEU A N 1
ATOM 1158 C CA . LEU A 1 155 ? -10.648 17.609 20.734 1 92.88 155 LEU A CA 1
ATOM 1159 C C . LEU A 1 155 ? -9.383 17.484 21.578 1 92.88 155 LEU A C 1
ATOM 1161 O O . LEU A 1 155 ? -8.68 18.469 21.797 1 92.88 155 LEU A O 1
ATOM 1165 N N . GLY A 1 156 ? -9.18 16.281 22.047 1 92.44 156 GLY A N 1
ATOM 1166 C CA . GLY A 1 156 ? -7.922 16.047 22.734 1 92.44 156 GLY A CA 1
ATOM 1167 C C . GLY A 1 156 ? -6.707 16.328 21.875 1 92.44 156 GLY A C 1
ATOM 1168 O O . GLY A 1 156 ? -5.762 16.969 22.328 1 92.44 156 GLY A O 1
ATOM 1169 N N . LYS A 1 157 ? -6.734 15.93 20.703 1 92.31 157 LYS A N 1
ATOM 1170 C CA . LYS A 1 157 ? -5.645 16.156 19.75 1 92.31 157 LYS A CA 1
ATOM 1171 C C . LYS A 1 157 ? -5.504 17.641 19.438 1 92.31 157 LYS A C 1
ATOM 1173 O O . LYS A 1 157 ? -4.391 18.156 19.328 1 92.31 157 LYS A O 1
ATOM 1178 N N . LEU A 1 158 ? -6.621 18.328 19.25 1 96.12 158 LEU A N 1
ATOM 1179 C CA . LEU A 1 158 ? -6.637 19.766 18.984 1 96.12 158 LEU A CA 1
ATOM 1180 C C . LEU A 1 158 ? -5.855 20.516 20.062 1 96.12 158 LEU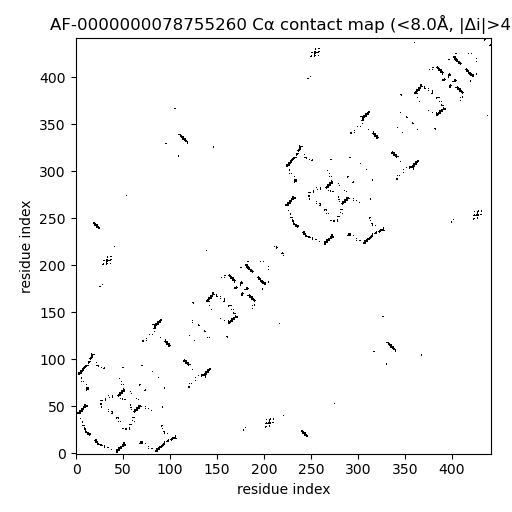 A C 1
ATOM 1182 O O . LEU A 1 158 ? -5.043 21.391 19.734 1 96.12 158 LEU A O 1
ATOM 1186 N N . LYS A 1 159 ? -6.074 20.109 21.25 1 94.94 159 LYS A N 1
ATOM 1187 C CA . LYS A 1 159 ? -5.422 20.75 22.375 1 94.94 159 LYS A CA 1
ATOM 1188 C C . LYS A 1 159 ? -3.971 20.297 22.516 1 94.94 159 LYS A C 1
ATOM 1190 O O . LYS A 1 159 ? -3.057 21.125 22.547 1 94.94 159 LYS A O 1
ATOM 1195 N N . ASP A 1 160 ? -3.746 19.016 22.516 1 93.62 160 ASP A N 1
ATOM 1196 C CA . ASP A 1 160 ? -2.441 18.422 22.781 1 93.62 160 ASP A CA 1
ATOM 1197 C C . ASP A 1 160 ? -1.429 18.828 21.703 1 93.62 160 ASP A C 1
ATOM 1199 O O . ASP A 1 160 ? -0.241 18.984 21.984 1 93.62 160 ASP A O 1
ATOM 1203 N N . LYS A 1 161 ? -1.922 18.969 20.484 1 94.75 161 LYS A N 1
ATOM 1204 C CA . LYS A 1 161 ? -1.027 19.266 19.359 1 94.75 161 LYS A CA 1
ATOM 1205 C C . LYS A 1 161 ? -1.077 20.75 19 1 94.75 161 LYS A C 1
ATOM 1207 O O . LYS A 1 161 ? -0.481 21.172 18 1 94.75 161 LYS A O 1
ATOM 1212 N N . GLU A 1 162 ? -1.8 21.547 19.812 1 96.38 162 GLU A N 1
ATOM 1213 C CA . GLU A 1 162 ? -1.877 23 19.641 1 96.38 162 GLU A CA 1
ATOM 1214 C C . GLU A 1 162 ? -2.324 23.359 18.219 1 96.38 162 GLU A C 1
ATOM 1216 O O . GLU A 1 162 ? -1.727 24.219 17.578 1 96.38 162 GLU A O 1
ATOM 1221 N N . LEU A 1 163 ? -3.309 22.625 17.766 1 98 163 LEU A N 1
ATOM 1222 C CA . LEU A 1 163 ? -3.805 22.812 16.422 1 98 163 LEU A CA 1
ATOM 1223 C C . LEU A 1 163 ? -4.73 24.016 16.344 1 98 163 LEU A C 1
ATOM 1225 O O . LEU A 1 163 ? -5.328 24.406 17.344 1 98 163 LEU A O 1
ATOM 1229 N N . ASP A 1 164 ? -4.781 24.609 15.219 1 98.31 164 ASP A N 1
ATOM 1230 C CA . ASP A 1 164 ? -5.75 25.672 14.938 1 98.31 164 ASP A CA 1
ATOM 1231 C C . ASP A 1 164 ? -7.086 25.078 14.484 1 98.31 164 ASP A C 1
ATOM 1233 O O . ASP A 1 164 ? -8.148 25.641 14.758 1 98.31 164 ASP A O 1
ATOM 1237 N N . MET A 1 165 ? -7.023 23.984 13.734 1 98.19 165 MET A N 1
ATOM 1238 C CA . MET A 1 165 ? -8.18 23.234 13.25 1 98.19 165 MET A CA 1
ATOM 1239 C C . MET A 1 165 ? -7.898 21.734 13.219 1 98.19 165 MET A C 1
ATOM 1241 O O . MET A 1 165 ? -6.762 21.328 12.992 1 98.19 165 MET A O 1
ATOM 1245 N N . ILE A 1 166 ? -8.969 20.938 13.383 1 97.75 166 ILE A N 1
ATOM 1246 C CA . ILE A 1 166 ? -8.875 19.5 13.156 1 97.75 166 ILE A CA 1
ATOM 1247 C C . ILE A 1 166 ? -10.117 19.016 12.422 1 97.75 166 ILE A C 1
ATOM 1249 O O . ILE A 1 166 ? -11.242 19.375 12.773 1 97.75 166 ILE A O 1
ATOM 1253 N N . PHE A 1 167 ? -9.906 18.328 11.352 1 96.88 167 PHE A N 1
ATOM 1254 C CA . PHE A 1 167 ? -10.969 17.703 10.57 1 96.88 167 PHE A CA 1
ATOM 1255 C C . PHE A 1 167 ? -11.148 16.25 10.977 1 96.88 167 PHE A C 1
ATOM 1257 O O . PHE A 1 167 ? -10.242 15.43 10.812 1 96.88 167 PHE A O 1
ATOM 1264 N N . LEU A 1 168 ? -12.328 15.906 11.508 1 94.38 168 LEU A N 1
ATOM 1265 C CA . LEU A 1 168 ? -12.633 14.57 12.016 1 94.38 168 LEU A CA 1
ATOM 1266 C C . LEU A 1 168 ? -13.531 13.812 11.039 1 94.38 168 LEU A C 1
ATOM 1268 O O . LEU A 1 168 ? -14.555 14.328 10.594 1 94.38 168 LEU A O 1
ATOM 1272 N N . ASN A 1 169 ? -13.039 12.625 10.664 1 90.38 169 ASN A N 1
ATOM 1273 C CA . ASN A 1 169 ? -13.914 11.742 9.906 1 90.38 169 ASN A CA 1
ATOM 1274 C C . ASN A 1 169 ? -14.008 10.359 10.539 1 90.38 169 ASN A C 1
ATOM 1276 O O . ASN A 1 169 ? -13.055 9.891 11.164 1 90.38 169 ASN A O 1
ATOM 1280 N N . ASP A 1 170 ? -15.133 9.812 10.438 1 83.12 170 ASP A N 1
ATOM 1281 C CA . ASP A 1 170 ? -15.375 8.438 10.883 1 83.12 170 ASP A CA 1
ATOM 1282 C C . ASP A 1 170 ? -15.086 7.438 9.766 1 83.12 170 ASP A C 1
ATOM 1284 O O . ASP A 1 170 ? -15.891 7.285 8.844 1 83.12 170 ASP A O 1
ATOM 1288 N N . VAL A 1 171 ? -14.055 6.648 9.922 1 79.31 171 VAL A N 1
ATOM 1289 C CA . VAL A 1 171 ? -13.578 5.797 8.836 1 79.31 171 VAL A CA 1
ATOM 1290 C C . VAL A 1 171 ? -14.414 4.52 8.781 1 79.31 171 VAL A C 1
ATOM 1292 O O . VAL A 1 171 ? -14.312 3.744 7.828 1 79.31 171 VAL A O 1
ATOM 1295 N N . SER A 1 172 ? -15.211 4.34 9.828 1 77.25 172 SER A N 1
ATOM 1296 C CA . SER A 1 172 ? -16.062 3.156 9.836 1 77.25 172 SER A CA 1
ATOM 1297 C C . SER A 1 172 ? -17.312 3.371 8.984 1 77.25 172 SER A C 1
ATOM 1299 O O . SER A 1 172 ? -18.016 2.414 8.641 1 77.25 172 SER A O 1
ATOM 1301 N N . LYS A 1 173 ? -17.547 4.551 8.625 1 77.62 173 LYS A N 1
ATOM 1302 C CA . LYS A 1 173 ? -18.719 4.883 7.832 1 77.62 173 LYS A CA 1
ATOM 1303 C C . LYS A 1 173 ? -18.469 4.66 6.344 1 77.62 173 LYS A C 1
ATOM 1305 O O . LYS A 1 173 ? -17.391 4.973 5.84 1 77.62 173 LYS A O 1
ATOM 1310 N N . THR A 1 174 ? -19.453 4.109 5.797 1 75.5 174 THR A N 1
ATOM 1311 C CA . THR A 1 174 ? -19.375 3.906 4.355 1 75.5 174 THR A CA 1
ATOM 1312 C C . THR A 1 174 ? -19.156 5.23 3.633 1 75.5 174 THR A C 1
ATOM 1314 O O . THR A 1 174 ? -19.828 6.227 3.928 1 75.5 174 THR A O 1
ATOM 1317 N N . GLY A 1 175 ? -18.172 5.309 2.789 1 76.25 175 GLY A N 1
ATOM 1318 C CA . GLY A 1 175 ? -17.922 6.484 1.967 1 76.25 175 GLY A CA 1
ATOM 1319 C C . GLY A 1 175 ? -17.094 7.539 2.678 1 76.25 175 GLY A C 1
ATOM 1320 O O . GLY A 1 175 ? -16.875 8.633 2.143 1 76.25 175 GLY A O 1
ATOM 1321 N N . ALA A 1 176 ? -16.703 7.289 3.91 1 73.62 176 ALA A N 1
ATOM 1322 C CA . ALA A 1 176 ? -16.016 8.328 4.668 1 73.62 176 ALA A CA 1
ATOM 1323 C C . ALA A 1 176 ? -14.633 7.859 5.098 1 73.62 176 ALA A C 1
ATOM 1325 O O . ALA A 1 176 ? -13.969 8.516 5.906 1 73.62 176 ALA A O 1
ATOM 1326 N N . GLY A 1 177 ? -14.086 6.926 4.359 1 75.12 177 GLY A N 1
ATOM 1327 C CA . GLY A 1 177 ? -12.812 6.418 4.848 1 75.12 177 GLY A CA 1
ATOM 1328 C C . GLY A 1 177 ? -11.766 6.273 3.76 1 75.12 177 GLY A C 1
ATOM 1329 O O . GLY A 1 177 ? -11.797 6.996 2.764 1 75.12 177 GLY A O 1
ATOM 1330 N N . PHE A 1 178 ? -10.828 5.57 4.199 1 80.38 178 PHE A N 1
ATOM 1331 C CA . PHE A 1 178 ? -9.672 5.359 3.33 1 80.38 178 PHE A CA 1
ATOM 1332 C C . PHE A 1 178 ? -10.102 4.723 2.012 1 80.38 178 PHE A C 1
ATOM 1334 O O . PHE A 1 178 ? -11.102 4 1.959 1 80.38 178 PHE A O 1
ATOM 1341 N N . ALA A 1 179 ? -9.523 5.07 0.959 1 78.75 179 ALA A N 1
ATOM 1342 C CA . ALA A 1 179 ? -9.656 4.453 -0.359 1 78.75 179 ALA A CA 1
ATOM 1343 C C . ALA A 1 179 ? -11.016 4.75 -0.974 1 78.75 179 ALA A C 1
ATOM 1345 O O . ALA A 1 179 ? -11.398 4.145 -1.98 1 78.75 179 ALA A O 1
ATOM 1346 N N . SER A 1 180 ? -11.844 5.605 -0.269 1 85.62 180 SER A N 1
ATOM 1347 C CA . SER A 1 180 ? -13.094 6.09 -0.853 1 85.62 180 SER A CA 1
ATOM 1348 C C . SER A 1 180 ? -12.859 7.344 -1.687 1 85.62 180 SER A C 1
ATOM 1350 O O . SER A 1 180 ? -11.844 8.023 -1.529 1 85.62 180 SER A O 1
ATOM 1352 N N . THR A 1 181 ? -13.891 7.551 -2.547 1 92.12 181 THR A N 1
ATOM 1353 C CA . THR A 1 181 ? -13.797 8.75 -3.371 1 92.12 181 THR A CA 1
ATOM 1354 C C . THR A 1 181 ? -14.492 9.93 -2.693 1 92.12 181 THR A C 1
ATOM 1356 O O . THR A 1 181 ? -14.32 11.078 -3.102 1 92.12 181 THR A O 1
ATOM 1359 N N . THR A 1 182 ? -15.305 9.586 -1.64 1 94.38 182 THR A N 1
ATOM 1360 C CA . THR A 1 182 ? -16.031 10.602 -0.885 1 94.38 182 THR A CA 1
ATOM 1361 C C . THR A 1 182 ? -15.562 10.641 0.566 1 94.38 182 THR A C 1
ATOM 1363 O O . THR A 1 182 ? -14.781 9.781 0.993 1 94.38 182 THR A O 1
ATOM 1366 N N . ASN A 1 183 ? -15.922 11.711 1.218 1 94.38 183 ASN A N 1
ATOM 1367 C CA . ASN A 1 183 ? -15.664 11.859 2.646 1 94.38 183 ASN A CA 1
ATOM 1368 C C . ASN A 1 183 ? -16.609 12.883 3.277 1 94.38 183 ASN A C 1
ATOM 1370 O O . ASN A 1 183 ? -17.391 13.523 2.58 1 94.38 183 ASN A O 1
ATOM 1374 N N . GLU A 1 184 ? -16.625 12.883 4.508 1 94.38 184 GLU A N 1
ATOM 1375 C CA . GLU A 1 184 ? -17.312 13.883 5.328 1 94.38 184 GLU A CA 1
ATOM 1376 C C . GLU A 1 184 ? -16.5 14.227 6.574 1 94.38 184 GLU A C 1
ATOM 1378 O O . GLU A 1 184 ? -15.719 13.398 7.062 1 94.38 184 GLU A O 1
ATOM 1383 N N . PHE A 1 185 ? -16.703 15.531 7.012 1 95.5 185 PHE A N 1
ATOM 1384 C CA . PHE A 1 185 ? -15.898 15.938 8.164 1 95.5 185 PHE A CA 1
ATOM 1385 C C . PHE A 1 185 ? -16.734 16.734 9.156 1 95.5 185 PHE A C 1
ATOM 1387 O O . PHE A 1 185 ? -17.719 17.375 8.773 1 95.5 185 PHE A O 1
ATOM 1394 N N . THR A 1 186 ? -16.406 16.562 10.367 1 95.12 186 THR A N 1
ATOM 1395 C CA . THR A 1 186 ? -16.656 17.594 11.367 1 95.12 186 THR A CA 1
ATOM 1396 C C . THR A 1 186 ? -15.375 18.391 11.656 1 95.12 186 THR A C 1
ATOM 1398 O O . THR A 1 186 ? -14.328 17.797 11.945 1 95.12 186 THR A O 1
ATOM 1401 N N . VAL A 1 187 ? -15.5 19.719 11.57 1 97.12 187 VAL A N 1
ATOM 1402 C CA . VAL A 1 187 ? -14.312 20.531 11.812 1 97.12 187 VAL A CA 1
ATOM 1403 C C . VAL A 1 187 ? -14.43 21.234 13.164 1 97.12 187 VAL A C 1
ATOM 1405 O O . VAL A 1 187 ? -15.477 21.781 13.492 1 97.12 187 VAL A O 1
ATOM 1408 N N . PHE A 1 188 ? -13.367 21.109 13.938 1 97.44 188 PHE A N 1
ATOM 1409 C CA . PHE A 1 188 ? -13.234 21.828 15.203 1 97.44 188 PHE A CA 1
ATOM 1410 C C . PHE A 1 188 ? -12.133 22.875 15.117 1 97.44 188 PHE A C 1
ATOM 1412 O O . PHE A 1 188 ? -11.031 22.594 14.625 1 97.44 188 PHE A O 1
ATOM 1419 N N . TYR A 1 189 ? -12.461 24.078 15.594 1 97.56 189 TYR A N 1
ATOM 1420 C CA . TYR A 1 189 ? -11.508 25.188 15.578 1 97.56 189 TYR A CA 1
ATOM 1421 C C . TYR A 1 189 ? -10.953 25.438 16.969 1 97.56 189 TYR A C 1
ATOM 1423 O O . TYR A 1 189 ? -11.633 25.203 17.969 1 97.56 189 TYR A O 1
ATOM 1431 N N . ARG A 1 190 ? -9.758 25.953 17 1 96.69 190 ARG A N 1
ATOM 1432 C CA . ARG A 1 190 ? -9.109 26.297 18.266 1 96.69 190 ARG A CA 1
ATOM 1433 C C . ARG A 1 190 ? -9.961 27.266 19.078 1 96.69 190 ARG A C 1
ATOM 1435 O O . ARG A 1 190 ? -9.961 27.219 20.312 1 96.69 190 ARG A O 1
ATOM 1442 N N . ASP A 1 191 ? -10.734 28.109 18.422 1 94.44 191 ASP A N 1
ATOM 1443 C CA . ASP A 1 191 ? -11.508 29.156 19.094 1 94.44 191 ASP A CA 1
ATOM 1444 C C . ASP A 1 191 ? -12.875 28.625 19.531 1 94.44 191 ASP A C 1
ATOM 1446 O O . ASP A 1 191 ? -13.719 29.375 20 1 94.44 191 ASP A O 1
ATOM 1450 N N . GLY A 1 192 ? -13.133 27.328 19.328 1 94.19 192 GLY A N 1
ATOM 1451 C CA . GLY A 1 192 ? -14.352 26.719 19.828 1 94.19 192 GLY A CA 1
ATOM 1452 C C . GLY A 1 192 ? -15.414 26.516 18.766 1 94.19 192 GLY A C 1
ATOM 1453 O O . GLY A 1 192 ? -16.406 25.812 19 1 94.19 192 GLY A O 1
ATOM 1454 N N . ARG A 1 193 ? -15.258 27.125 17.625 1 95.62 193 ARG A N 1
ATOM 1455 C CA . ARG A 1 193 ? -16.188 26.922 16.516 1 95.62 193 ARG A CA 1
ATOM 1456 C C . ARG A 1 193 ? -16.203 25.453 16.078 1 95.62 193 ARG A C 1
ATOM 1458 O O . ARG A 1 193 ? -15.227 24.734 16.281 1 95.62 193 ARG A O 1
ATOM 1465 N N . ARG A 1 194 ? -17.344 25.062 15.555 1 95.5 194 ARG A N 1
ATOM 1466 C CA . ARG A 1 194 ? -17.578 23.719 15.016 1 95.5 194 ARG A CA 1
ATOM 1467 C C . ARG A 1 194 ? -18.422 23.781 13.75 1 95.5 194 ARG A C 1
ATOM 1469 O O . ARG A 1 194 ? -19.391 24.547 13.672 1 95.5 194 ARG A O 1
ATOM 1476 N N . GLU A 1 195 ? -18.062 23.047 12.742 1 96.19 195 GLU A N 1
ATOM 1477 C CA . GLU A 1 195 ? -18.781 23 11.484 1 96.19 195 GLU A CA 1
ATOM 1478 C C . GLU A 1 195 ? -18.844 21.578 10.938 1 96.19 195 GLU A C 1
ATOM 1480 O O . GLU A 1 195 ? -17.906 20.797 11.109 1 96.19 195 GLU A O 1
ATOM 1485 N N . GLU A 1 196 ? -19.969 21.266 10.297 1 95.88 196 GLU A N 1
ATOM 1486 C CA . GLU A 1 196 ? -20.109 19.984 9.617 1 95.88 196 GLU A CA 1
ATOM 1487 C C . GLU A 1 196 ? -19.969 20.141 8.109 1 95.88 196 GLU A C 1
ATOM 1489 O O . GLU A 1 196 ? -20.578 21.031 7.504 1 95.88 196 GLU A O 1
ATOM 1494 N N . LEU A 1 197 ? -19.062 19.391 7.562 1 96.5 197 LEU A N 1
ATOM 1495 C CA . LEU A 1 197 ? -18.938 19.281 6.113 1 96.5 197 LEU A CA 1
ATOM 1496 C C . LEU A 1 197 ? -19.578 18 5.602 1 96.5 197 LEU A C 1
ATOM 1498 O O . LEU A 1 197 ? -19.094 16.906 5.879 1 96.5 197 LEU A O 1
ATOM 1502 N N . ALA A 1 198 ? -20.656 18.109 4.816 1 95 198 ALA A N 1
ATOM 1503 C CA . ALA A 1 198 ? -21.438 16.969 4.34 1 95 198 ALA A CA 1
ATOM 1504 C C . ALA A 1 198 ? -20.609 16.094 3.412 1 95 198 ALA A C 1
ATOM 1506 O O . ALA A 1 198 ? -19.609 16.531 2.842 1 95 198 ALA A O 1
ATOM 1507 N N . ASN A 1 199 ? -21.094 14.828 3.324 1 95.5 199 ASN A N 1
ATOM 1508 C CA . ASN A 1 199 ? -20.469 13.883 2.41 1 95.5 199 ASN A CA 1
ATOM 1509 C C . ASN A 1 199 ? -20.406 14.43 0.988 1 95.5 199 ASN A C 1
ATOM 1511 O O . ASN A 1 199 ? -21.391 14.969 0.482 1 95.5 199 ASN A O 1
ATOM 1515 N N . ALA A 1 200 ? -19.266 14.422 0.42 1 96.69 200 ALA A N 1
ATOM 1516 C CA . ALA A 1 200 ? -19 14.93 -0.925 1 96.69 200 ALA A CA 1
ATOM 1517 C C . ALA A 1 200 ? -17.75 14.297 -1.524 1 96.69 200 ALA A C 1
ATOM 1519 O O . ALA A 1 200 ? -16.953 13.68 -0.811 1 96.69 200 ALA A O 1
ATOM 1520 N N . PRO A 1 201 ? -17.609 14.414 -2.832 1 97.31 201 PRO A N 1
ATOM 1521 C CA . PRO A 1 201 ? -16.344 13.977 -3.424 1 97.31 201 PRO A CA 1
ATOM 1522 C C . PRO A 1 201 ? -15.133 14.672 -2.801 1 97.31 201 PRO A C 1
ATOM 1524 O O . PRO A 1 201 ? -15.195 15.859 -2.482 1 97.31 201 PRO A O 1
ATOM 1527 N N . LYS A 1 202 ? -14.062 13.953 -2.662 1 97.12 202 LYS A N 1
ATOM 1528 C CA . LYS A 1 202 ? -12.875 14.469 -1.979 1 97.12 202 LYS A CA 1
ATOM 1529 C C . LYS A 1 202 ? -12.32 15.695 -2.699 1 97.12 202 LYS A C 1
ATOM 1531 O O . LYS A 1 202 ? -11.789 16.609 -2.062 1 97.12 202 LYS A O 1
ATOM 1536 N N . GLU A 1 203 ? -12.516 15.773 -3.986 1 97.69 203 GLU A N 1
ATOM 1537 C CA . GLU A 1 203 ? -12.094 16.953 -4.734 1 97.69 203 GLU A CA 1
ATOM 1538 C C . GLU A 1 203 ? -12.883 18.188 -4.301 1 97.69 203 GLU A C 1
ATOM 1540 O O . GLU A 1 203 ? -12.305 19.266 -4.148 1 97.69 203 GLU A O 1
ATOM 1545 N N . GLN A 1 204 ? -14.156 17.984 -4.129 1 98.06 204 GLN A N 1
ATOM 1546 C CA . GLN A 1 204 ? -15 19.078 -3.648 1 98.06 204 GLN A CA 1
ATOM 1547 C C . GLN A 1 204 ? -14.656 19.438 -2.207 1 98.06 204 GLN A C 1
ATOM 1549 O O . GLN A 1 204 ? -14.602 20.625 -1.854 1 98.06 204 GLN A O 1
ATOM 1554 N N . LEU A 1 205 ? -14.445 18.453 -1.423 1 97.94 205 LEU A N 1
ATOM 1555 C CA . LEU A 1 205 ? -14.086 18.688 -0.028 1 97.94 205 LEU A CA 1
ATOM 1556 C C . LEU A 1 205 ? -12.75 19.422 0.072 1 97.94 205 LEU A C 1
ATOM 1558 O O . LEU A 1 205 ? -12.539 20.234 0.981 1 97.94 205 LEU A O 1
ATOM 1562 N N . GLY A 1 206 ? -11.828 19.094 -0.87 1 98.5 206 GLY A N 1
ATOM 1563 C CA . GLY A 1 206 ? -10.57 19.828 -0.907 1 98.5 206 GLY A CA 1
ATOM 1564 C C . GLY A 1 206 ? -10.758 21.328 -1.012 1 98.5 206 GLY A C 1
ATOM 1565 O O . GLY A 1 206 ? -10.117 22.078 -0.282 1 98.5 206 GLY A O 1
ATOM 1566 N N . ARG A 1 207 ? -11.664 21.734 -1.861 1 98.38 207 ARG A N 1
ATOM 1567 C CA . ARG A 1 207 ? -11.969 23.141 -2.037 1 98.38 207 ARG A CA 1
ATOM 1568 C C . ARG A 1 207 ? -12.594 23.734 -0.774 1 98.38 207 ARG A C 1
ATOM 1570 O O . ARG A 1 207 ? -12.234 24.828 -0.347 1 98.38 207 ARG A O 1
ATOM 1577 N N . THR A 1 208 ? -13.516 22.984 -0.228 1 98.38 208 THR A N 1
ATOM 1578 C CA . THR A 1 208 ? -14.195 23.438 0.981 1 98.38 208 THR A CA 1
ATOM 1579 C C . THR A 1 208 ? -13.195 23.625 2.123 1 98.38 208 THR A C 1
ATOM 1581 O O . THR A 1 208 ? -13.266 24.625 2.848 1 98.38 208 THR A O 1
ATOM 1584 N N . ILE A 1 209 ? -12.273 22.703 2.254 1 98.44 209 ILE A N 1
ATOM 1585 C CA . ILE A 1 209 ? -11.273 22.75 3.314 1 98.44 209 ILE A CA 1
ATOM 1586 C C . ILE A 1 209 ? -10.375 23.969 3.135 1 98.44 209 ILE A C 1
ATOM 1588 O O . ILE A 1 209 ? -10.094 24.688 4.098 1 98.44 209 ILE A O 1
ATOM 1592 N N . ILE A 1 210 ? -9.977 24.25 1.922 1 98.62 210 ILE A N 1
ATOM 1593 C CA . ILE A 1 210 ? -9.148 25.422 1.651 1 98.62 210 ILE A CA 1
ATOM 1594 C C . ILE A 1 210 ? -9.93 26.688 1.981 1 98.62 210 ILE A C 1
ATOM 1596 O O . ILE A 1 210 ? -9.367 27.656 2.506 1 98.62 210 ILE A O 1
ATOM 1600 N N . GLY A 1 211 ? -11.234 26.688 1.699 1 97.88 211 GLY A N 1
ATOM 1601 C CA . GLY A 1 211 ? -12.07 27.797 2.102 1 97.88 211 GLY A CA 1
ATOM 1602 C C . GLY A 1 211 ? -12.078 28.031 3.602 1 97.88 211 GLY A C 1
ATOM 1603 O O . GLY A 1 211 ? -11.945 29.156 4.062 1 97.88 211 GLY A O 1
ATOM 1604 N N . CYS A 1 212 ? -12.234 26.953 4.348 1 97.69 212 CYS A N 1
ATOM 1605 C CA . CYS A 1 212 ? -12.211 27.016 5.805 1 97.69 212 CYS A CA 1
ATOM 1606 C C . CYS A 1 212 ? -10.891 27.578 6.309 1 97.69 212 CYS A C 1
ATOM 1608 O O . CYS A 1 212 ? -10.867 28.469 7.168 1 97.69 212 CYS A O 1
ATOM 1610 N N . ILE A 1 213 ? -9.805 27.094 5.703 1 97.75 213 ILE A N 1
ATOM 1611 C CA . ILE A 1 213 ? -8.453 27.469 6.121 1 97.75 213 ILE A CA 1
ATOM 1612 C C . ILE A 1 213 ? -8.211 28.938 5.805 1 97.75 213 ILE A C 1
ATOM 1614 O O . ILE A 1 213 ? -7.703 29.688 6.645 1 97.75 213 ILE A O 1
ATOM 1618 N N . ALA A 1 214 ? -8.586 29.375 4.668 1 97.25 214 ALA A N 1
ATOM 1619 C CA . ALA A 1 214 ? -8.398 30.766 4.258 1 97.25 214 ALA A CA 1
ATOM 1620 C C . ALA A 1 214 ? -9.188 31.719 5.152 1 97.25 214 ALA A C 1
ATOM 1622 O O . ALA A 1 214 ? -8.672 32.75 5.559 1 97.25 214 ALA A O 1
ATOM 1623 N N . SER A 1 215 ? -10.375 31.328 5.398 1 96 215 SER A N 1
ATOM 1624 C CA . SER A 1 215 ? -11.219 32.125 6.27 1 96 215 SER A CA 1
ATOM 1625 C C . SER A 1 215 ? -10.602 32.281 7.66 1 96 215 SER A C 1
ATOM 1627 O O . SER A 1 215 ? -10.539 33.375 8.203 1 96 215 SER A O 1
ATOM 1629 N N . TYR A 1 216 ? -10.117 31.219 8.18 1 96.69 216 TYR A N 1
ATOM 1630 C CA . TYR A 1 216 ? -9.492 31.234 9.492 1 96.69 216 TYR A CA 1
ATOM 1631 C C . TYR A 1 216 ? -8.227 32.094 9.492 1 96.69 216 TYR A C 1
ATOM 1633 O O . TYR A 1 216 ? -7.957 32.812 10.453 1 96.69 216 TYR A O 1
ATOM 1641 N N . ALA A 1 217 ? -7.461 31.984 8.383 1 95.44 217 ALA A N 1
ATOM 1642 C CA . ALA A 1 217 ? -6.184 32.688 8.266 1 95.44 217 ALA A CA 1
ATOM 1643 C C . ALA A 1 217 ? -6.391 34.156 7.898 1 95.44 217 ALA A C 1
ATOM 1645 O O . ALA A 1 217 ? -5.43 34.906 7.824 1 95.44 217 ALA A O 1
ATOM 1646 N N . GLY A 1 218 ? -7.652 34.531 7.633 1 94.31 218 GLY A N 1
ATOM 1647 C CA . GLY A 1 218 ? -7.941 35.906 7.234 1 94.31 218 GLY A CA 1
ATOM 1648 C C . GLY A 1 218 ? -7.5 36.219 5.816 1 94.31 218 GLY A C 1
ATOM 1649 O O . GLY A 1 218 ? -7.082 37.344 5.523 1 94.31 218 GLY A O 1
ATOM 1650 N N . LEU A 1 219 ? -7.523 35.188 5.031 1 92.88 219 LEU A N 1
ATOM 1651 C CA . LEU A 1 219 ? -7.133 35.375 3.635 1 92.88 219 LEU A CA 1
ATOM 1652 C C . LEU A 1 219 ? -8.359 35.469 2.738 1 92.88 219 LEU A C 1
ATOM 1654 O O . LEU A 1 219 ? -9.367 34.781 2.961 1 92.88 219 LEU A O 1
ATOM 1658 N N . ASN A 1 220 ? -8.391 36.406 1.842 1 84.94 220 ASN A N 1
ATOM 1659 C CA . ASN A 1 220 ? -9.445 36.531 0.842 1 84.94 220 ASN A CA 1
ATOM 1660 C C . ASN A 1 220 ? -9.109 35.781 -0.433 1 84.94 220 ASN A C 1
ATOM 1662 O O . ASN A 1 220 ? -8.164 36.125 -1.143 1 84.94 220 ASN A O 1
ATOM 1666 N N . LEU A 1 221 ? -9.852 34.688 -0.608 1 83.38 221 LEU A N 1
ATOM 1667 C CA . LEU A 1 221 ? -9.586 33.875 -1.796 1 83.38 221 LEU A CA 1
ATOM 1668 C C . LEU A 1 221 ? -10.336 34.438 -3.004 1 83.38 221 LEU A C 1
ATOM 1670 O O . LEU A 1 221 ? -11.422 35 -2.857 1 83.38 221 LEU A O 1
ATOM 1674 N N . MET B 1 1 ? -11.562 -26.094 -27.438 1 78.69 1 MET B N 1
ATOM 1675 C CA . MET B 1 1 ? -11.914 -25.578 -26.125 1 78.69 1 MET B CA 1
ATOM 1676 C C . MET B 1 1 ? -10.758 -24.766 -25.531 1 78.69 1 MET B C 1
ATOM 1678 O O . MET B 1 1 ? -9.594 -25.047 -25.812 1 78.69 1 MET B O 1
ATOM 1682 N N . LYS B 1 2 ? -10.977 -23.562 -25 1 91.69 2 LYS B N 1
ATOM 1683 C CA . LYS B 1 2 ? -9.914 -22.703 -24.469 1 91.69 2 LYS B CA 1
ATOM 1684 C C . LYS B 1 2 ? -9.305 -23.281 -23.203 1 91.69 2 LYS B C 1
ATOM 1686 O O . LYS B 1 2 ? -10.016 -23.891 -22.391 1 91.69 2 LYS B O 1
ATOM 1691 N N . THR B 1 3 ? -8.055 -23.266 -23.156 1 95.94 3 THR B N 1
ATOM 1692 C CA . THR B 1 3 ? -7.375 -23.672 -21.938 1 95.94 3 THR B CA 1
ATOM 1693 C C . THR B 1 3 ? -7.574 -22.625 -20.844 1 95.94 3 THR B C 1
ATOM 1695 O O . THR B 1 3 ? -7.43 -21.422 -21.078 1 95.94 3 THR B O 1
ATOM 1698 N N . LYS B 1 4 ? -7.977 -23.094 -19.641 1 98.31 4 LYS B N 1
ATOM 1699 C CA . LYS B 1 4 ? -8.117 -22.172 -18.516 1 98.31 4 LYS B CA 1
ATOM 1700 C C . LYS B 1 4 ? -6.75 -21.797 -17.938 1 98.31 4 LYS B C 1
ATOM 1702 O O . LYS B 1 4 ? -5.895 -22.656 -17.734 1 98.31 4 LYS B O 1
ATOM 1707 N N . ILE B 1 5 ? -6.578 -20.5 -17.766 1 98.81 5 ILE B N 1
ATOM 1708 C CA . ILE B 1 5 ? -5.359 -20 -17.125 1 98.81 5 ILE B CA 1
ATOM 1709 C C . ILE B 1 5 ? -5.719 -19.078 -15.977 1 98.81 5 ILE B C 1
ATOM 1711 O O . ILE B 1 5 ? -6.531 -18.156 -16.141 1 98.81 5 ILE B O 1
ATOM 1715 N N . ILE B 1 6 ? -5.211 -19.391 -14.781 1 98.94 6 ILE B N 1
ATOM 1716 C CA . ILE B 1 6 ? -5.387 -18.578 -13.578 1 98.94 6 ILE B CA 1
ATOM 1717 C C . ILE B 1 6 ? -4.137 -17.734 -13.336 1 98.94 6 ILE B C 1
ATOM 1719 O O . ILE B 1 6 ? -3.031 -18.266 -13.234 1 98.94 6 ILE B O 1
ATOM 1723 N N . VAL B 1 7 ? -4.285 -16.422 -13.289 1 98.94 7 VAL B N 1
ATOM 1724 C CA . VAL B 1 7 ? -3.168 -15.523 -13.047 1 98.94 7 VAL B CA 1
ATOM 1725 C C . VAL B 1 7 ? -3.418 -14.727 -11.773 1 98.94 7 VAL B C 1
ATOM 1727 O O . VAL B 1 7 ? -4.438 -14.039 -11.648 1 98.94 7 VAL B O 1
ATOM 1730 N N . THR B 1 8 ? -2.535 -14.883 -10.812 1 98.88 8 THR B N 1
ATOM 1731 C CA . THR B 1 8 ? -2.609 -14.039 -9.625 1 98.88 8 THR B CA 1
ATOM 1732 C C . THR B 1 8 ? -1.722 -12.812 -9.781 1 98.88 8 THR B C 1
ATOM 1734 O O . THR B 1 8 ? -0.784 -12.812 -10.578 1 98.88 8 THR B O 1
ATOM 1737 N N . SER B 1 9 ? -2.055 -11.75 -9.047 1 98.56 9 SER B N 1
ATOM 1738 C CA . SER B 1 9 ? -1.343 -10.484 -9.227 1 98.56 9 SER B CA 1
ATOM 1739 C C . SER B 1 9 ? -1.399 -9.633 -7.969 1 98.56 9 SER B C 1
ATOM 1741 O O . SER B 1 9 ? -2.338 -9.742 -7.176 1 98.56 9 SER B O 1
ATOM 1743 N N . GLY B 1 10 ? -0.292 -8.82 -7.84 1 97.12 10 GLY B N 1
ATOM 1744 C CA . GLY B 1 10 ? -0.296 -7.824 -6.773 1 97.12 10 GLY B CA 1
ATOM 1745 C C . GLY B 1 10 ? 0.131 -8.391 -5.434 1 97.12 10 GLY B C 1
ATOM 1746 O O . GLY B 1 10 ? 0.496 -9.562 -5.332 1 97.12 10 GLY B O 1
ATOM 1747 N N . PRO B 1 11 ? 0.08 -7.52 -4.422 1 97.12 11 PRO B N 1
ATOM 1748 C CA . PRO B 1 11 ? 0.378 -7.934 -3.049 1 97.12 11 PRO B CA 1
ATOM 1749 C C . PRO B 1 11 ? -0.843 -8.492 -2.32 1 97.12 11 PRO B C 1
ATOM 1751 O O . PRO B 1 11 ? -1.939 -8.523 -2.887 1 97.12 11 PRO B O 1
ATOM 1754 N N . THR B 1 12 ? -0.65 -9.016 -1.173 1 97.62 12 THR B N 1
ATOM 1755 C CA . THR B 1 12 ? -1.721 -9.141 -0.192 1 97.62 12 THR B CA 1
ATOM 1756 C C . THR B 1 12 ? -1.471 -8.234 1.007 1 97.62 12 THR B C 1
ATOM 1758 O O . THR B 1 12 ? -0.374 -7.691 1.165 1 97.62 12 THR B O 1
ATOM 1761 N N . ARG B 1 13 ? -2.496 -7.988 1.741 1 96.56 13 ARG B N 1
ATOM 1762 C CA . ARG B 1 13 ? -2.416 -7.184 2.957 1 96.56 13 ARG B CA 1
ATOM 1763 C C . ARG B 1 13 ? -2.914 -7.969 4.164 1 96.56 13 ARG B C 1
ATOM 1765 O O . ARG B 1 13 ? -4.035 -8.484 4.156 1 96.56 13 ARG B O 1
ATOM 1772 N N . GLU B 1 14 ? -2.016 -8.055 5.121 1 96.06 14 GLU B N 1
ATOM 1773 C CA . GLU B 1 14 ? -2.35 -8.719 6.375 1 96.06 14 GLU B CA 1
ATOM 1774 C C . GLU B 1 14 ? -2.615 -7.711 7.484 1 96.06 14 GLU B C 1
ATOM 1776 O O . GLU B 1 14 ? -1.681 -7.141 8.055 1 96.06 14 GLU B O 1
ATOM 1781 N N . HIS B 1 15 ? -3.891 -7.559 7.848 1 92.31 15 HIS B N 1
ATOM 1782 C CA . HIS B 1 15 ? -4.301 -6.508 8.773 1 92.31 15 HIS B CA 1
ATOM 1783 C C . HIS B 1 15 ? -4.09 -6.938 10.219 1 92.31 15 HIS B C 1
ATOM 1785 O O . HIS B 1 15 ? -4.383 -8.078 10.586 1 92.31 15 HIS B O 1
ATOM 1791 N N . PHE B 1 16 ? -3.469 -5.992 11 1 86.75 16 PHE B N 1
ATOM 1792 C CA . PHE B 1 16 ? -3.373 -6.191 12.438 1 86.75 16 PHE B CA 1
ATOM 1793 C C . PHE B 1 16 ? -4.559 -5.559 13.156 1 86.75 16 PHE B C 1
ATOM 1795 O O . PHE B 1 16 ? -4.91 -5.961 14.266 1 86.75 16 PHE B O 1
ATOM 1802 N N . ASP B 1 17 ? -5.055 -4.602 12.586 1 84.88 17 ASP B N 1
ATOM 1803 C CA . ASP B 1 17 ? -6.262 -3.896 13 1 84.88 17 ASP B CA 1
ATOM 1804 C C . ASP B 1 17 ? -7.008 -3.332 11.789 1 84.88 17 ASP B C 1
ATOM 1806 O O . ASP B 1 17 ? -6.637 -3.596 10.648 1 84.88 17 ASP B O 1
ATOM 1810 N N . PRO B 1 18 ? -8.055 -2.621 12 1 84 18 PRO B N 1
ATOM 1811 C CA . PRO B 1 18 ? -8.867 -2.225 10.844 1 84 18 PRO B CA 1
ATOM 1812 C C . PRO B 1 18 ? -8.125 -1.279 9.898 1 84 18 PRO B C 1
ATOM 1814 O O . PRO B 1 18 ? -8.547 -1.098 8.75 1 84 18 PRO B O 1
ATOM 1817 N N . ILE B 1 19 ? -7.043 -0.777 10.305 1 83 19 ILE B N 1
ATOM 1818 C CA . ILE B 1 19 ? -6.395 0.277 9.531 1 83 19 ILE B CA 1
ATOM 1819 C C . ILE B 1 19 ? -5.004 -0.182 9.102 1 83 19 ILE B C 1
ATOM 1821 O O . ILE B 1 19 ? -4.633 -0.053 7.938 1 83 19 ILE B O 1
ATOM 1825 N N . ARG B 1 20 ? -4.293 -0.833 9.938 1 88.69 20 ARG B N 1
ATOM 1826 C CA . ARG B 1 20 ? -2.879 -1.133 9.734 1 88.69 20 ARG B CA 1
ATOM 1827 C C . ARG B 1 20 ? -2.691 -2.547 9.195 1 88.69 20 ARG B C 1
ATOM 1829 O O . ARG B 1 20 ? -3.379 -3.477 9.625 1 88.69 20 ARG B O 1
ATOM 1836 N N . PHE B 1 21 ? -1.67 -2.615 8.281 1 93.75 21 PHE B N 1
ATOM 1837 C CA . PHE B 1 21 ? -1.434 -3.934 7.703 1 93.75 21 PHE B CA 1
ATOM 1838 C C . PHE B 1 21 ? 0.039 -4.117 7.359 1 93.75 21 PHE B C 1
ATOM 1840 O O . PHE B 1 21 ? 0.791 -3.145 7.285 1 93.75 21 PHE B O 1
ATOM 1847 N N . LEU B 1 22 ? 0.383 -5.398 7.168 1 93.06 22 LEU B N 1
ATOM 1848 C CA . LEU B 1 22 ? 1.648 -5.82 6.582 1 93.06 22 LEU B CA 1
ATOM 1849 C C . LEU B 1 22 ? 1.487 -6.109 5.09 1 93.06 22 LEU B C 1
ATOM 1851 O O . LEU B 1 22 ? 0.509 -6.734 4.68 1 93.06 22 LEU B O 1
ATOM 1855 N N . SER B 1 23 ? 2.445 -5.621 4.34 1 95.31 23 SER B N 1
ATOM 1856 C CA . SER B 1 23 ? 2.375 -5.844 2.898 1 95.31 23 SER B CA 1
ATOM 1857 C C . SER B 1 23 ? 3.746 -5.695 2.246 1 95.31 23 SER B C 1
ATOM 1859 O O . SER B 1 23 ? 4.773 -5.777 2.926 1 95.31 23 SER B O 1
ATOM 1861 N N . ASN B 1 24 ? 3.771 -5.684 0.955 1 91.69 24 ASN B N 1
ATOM 1862 C CA . ASN B 1 24 ? 4.953 -5.465 0.127 1 91.69 24 ASN B CA 1
ATOM 1863 C C . ASN B 1 24 ? 4.66 -4.516 -1.03 1 91.69 24 ASN B C 1
ATOM 1865 O O . ASN B 1 24 ? 3.506 -4.141 -1.255 1 91.69 24 ASN B O 1
ATOM 1869 N N . PRO B 1 25 ? 5.684 -4.121 -1.775 1 90.62 25 PRO B N 1
ATOM 1870 C CA . PRO B 1 25 ? 5.48 -3.014 -2.713 1 90.62 25 PRO B CA 1
ATOM 1871 C C . PRO B 1 25 ? 5.027 -3.484 -4.094 1 90.62 25 PRO B C 1
ATOM 1873 O O . PRO B 1 25 ? 5.055 -2.711 -5.051 1 90.62 25 PRO B O 1
ATOM 1876 N N . SER B 1 26 ? 4.598 -4.645 -4.199 1 93.06 26 SER B N 1
ATOM 1877 C CA . SER B 1 26 ? 4.125 -5.113 -5.5 1 93.06 26 SER B CA 1
ATOM 1878 C C . SER B 1 26 ? 2.977 -4.254 -6.012 1 93.06 26 SER B C 1
ATOM 1880 O O . SER B 1 26 ? 2.055 -3.926 -5.262 1 93.06 26 SER B O 1
ATOM 1882 N N . THR B 1 27 ? 3.053 -3.922 -7.305 1 92.25 27 THR B N 1
ATOM 1883 C CA . THR B 1 27 ? 2.016 -3.084 -7.895 1 92.25 27 THR B CA 1
ATOM 1884 C C . THR B 1 27 ? 1.006 -3.934 -8.664 1 92.25 27 THR B C 1
ATOM 1886 O O . THR B 1 27 ? -0.079 -3.459 -9.008 1 92.25 27 THR B O 1
ATOM 1889 N N . GLY B 1 28 ? 1.391 -5.117 -8.953 1 96.25 28 GLY B N 1
ATOM 1890 C CA . GLY B 1 28 ? 0.529 -5.988 -9.742 1 96.25 28 GLY B CA 1
ATOM 1891 C C . GLY B 1 28 ? 0.729 -5.828 -11.234 1 96.25 28 GLY B C 1
ATOM 1892 O O . GLY B 1 28 ? 0.104 -6.535 -12.031 1 96.25 28 GLY B O 1
ATOM 1893 N N . ARG B 1 29 ? 1.67 -5.027 -11.656 1 96 29 ARG B N 1
ATOM 1894 C CA . ARG B 1 29 ? 1.879 -4.742 -13.07 1 96 29 ARG B CA 1
ATOM 1895 C C . ARG B 1 29 ? 2.283 -6 -13.828 1 96 29 ARG B C 1
ATOM 1897 O O . ARG B 1 29 ? 1.761 -6.273 -14.914 1 96 29 ARG B O 1
ATOM 1904 N N . MET B 1 30 ? 3.152 -6.758 -13.305 1 97 30 MET B N 1
ATOM 1905 C CA . MET B 1 30 ? 3.633 -7.961 -13.977 1 97 30 MET B CA 1
ATOM 1906 C C . MET B 1 30 ? 2.502 -8.969 -14.156 1 97 30 MET B C 1
ATOM 1908 O O . MET B 1 30 ? 2.287 -9.477 -15.266 1 97 30 MET B O 1
ATOM 1912 N N . GLY B 1 31 ? 1.736 -9.258 -13.07 1 98.5 31 GLY B N 1
ATOM 1913 C CA . GLY B 1 31 ? 0.604 -10.164 -13.18 1 98.5 31 GLY B CA 1
ATOM 1914 C C . GLY B 1 31 ? -0.453 -9.688 -14.156 1 98.5 31 GLY B C 1
ATOM 1915 O O . GLY B 1 31 ? -0.988 -10.484 -14.93 1 98.5 31 GLY B O 1
ATOM 1916 N N . HIS B 1 32 ? -0.693 -8.406 -14.102 1 98.69 32 HIS B N 1
ATOM 1917 C CA . HIS B 1 32 ? -1.658 -7.82 -15.023 1 98.69 32 HIS B CA 1
ATOM 1918 C C . HIS B 1 32 ? -1.216 -8 -16.469 1 98.69 32 HIS B C 1
ATOM 1920 O O . HIS B 1 32 ? -2.02 -8.375 -17.328 1 98.69 32 HIS B O 1
ATOM 1926 N N . SER B 1 33 ? 0.053 -7.762 -16.703 1 98.69 33 SER B N 1
ATOM 1927 C CA . SER B 1 33 ? 0.613 -7.867 -18.047 1 98.69 33 SER B CA 1
ATOM 1928 C C . SER B 1 33 ? 0.521 -9.297 -18.578 1 98.69 33 SER B C 1
ATOM 1930 O O . SER B 1 33 ? 0.229 -9.508 -19.75 1 98.69 33 SER B O 1
ATOM 1932 N N . ILE B 1 34 ? 0.718 -10.234 -17.766 1 98.81 34 ILE B N 1
ATOM 1933 C CA . ILE B 1 34 ? 0.641 -11.641 -18.141 1 98.81 34 ILE B CA 1
ATOM 1934 C C . ILE B 1 34 ? -0.8 -12 -18.5 1 98.81 34 ILE B C 1
ATOM 1936 O O . ILE B 1 34 ? -1.059 -12.617 -19.531 1 98.81 34 ILE B O 1
ATOM 1940 N N . ALA B 1 35 ? -1.736 -11.602 -17.625 1 98.94 35 ALA B N 1
ATOM 1941 C CA . ALA B 1 35 ? -3.148 -11.898 -17.859 1 98.94 35 ALA B CA 1
ATOM 1942 C C . ALA B 1 35 ? -3.648 -11.242 -19.141 1 98.94 35 ALA B C 1
ATOM 1944 O O . ALA B 1 35 ? -4.367 -11.867 -19.922 1 98.94 35 ALA B O 1
ATOM 1945 N N . ALA B 1 36 ? -3.236 -10 -19.312 1 98.88 36 ALA B N 1
ATOM 1946 C CA . ALA B 1 36 ? -3.633 -9.281 -20.516 1 98.88 36 ALA B CA 1
ATOM 1947 C C . ALA B 1 36 ? -3.1 -9.977 -21.766 1 98.88 36 ALA B C 1
ATOM 1949 O O . ALA B 1 36 ? -3.809 -10.094 -22.766 1 98.88 36 ALA B O 1
ATOM 1950 N N . ALA B 1 37 ? -1.881 -10.375 -21.703 1 98.75 37 ALA B N 1
ATOM 1951 C CA . ALA B 1 37 ? -1.269 -11.078 -22.828 1 98.75 37 ALA B CA 1
ATOM 1952 C C . ALA B 1 37 ? -2.004 -12.391 -23.109 1 98.75 37 ALA B C 1
ATOM 1954 O O . ALA B 1 37 ? -2.199 -12.75 -24.281 1 98.75 37 ALA B O 1
ATOM 1955 N N . ALA B 1 38 ? -2.395 -13.078 -22.094 1 98.75 38 ALA B N 1
ATOM 1956 C CA . ALA B 1 38 ? -3.133 -14.328 -22.266 1 98.75 38 ALA B CA 1
ATOM 1957 C C . ALA B 1 38 ? -4.469 -14.086 -22.953 1 98.75 38 ALA B C 1
ATOM 1959 O O . ALA B 1 38 ? -4.832 -14.812 -23.891 1 98.75 38 ALA B O 1
ATOM 1960 N N . VAL B 1 39 ? -5.207 -13.055 -22.516 1 98.62 39 VAL B N 1
ATOM 1961 C CA . VAL B 1 39 ? -6.484 -12.711 -23.125 1 98.62 39 VAL B CA 1
ATOM 1962 C C . VAL B 1 39 ? -6.285 -12.406 -24.609 1 98.62 39 VAL B C 1
ATOM 1964 O O . VAL B 1 39 ? -7.059 -12.867 -25.453 1 98.62 39 VAL B O 1
ATOM 1967 N N . ALA B 1 40 ? -5.25 -11.695 -24.875 1 98 40 ALA B N 1
ATOM 1968 C CA . ALA B 1 40 ? -4.996 -11.195 -26.234 1 98 40 ALA B CA 1
ATOM 1969 C C . ALA B 1 40 ? -4.773 -12.344 -27.203 1 98 40 ALA B C 1
ATOM 1971 O O . ALA B 1 40 ? -4.988 -12.195 -28.406 1 98 40 ALA B O 1
ATOM 1972 N N . THR B 1 41 ? -4.379 -13.469 -26.734 1 97.19 41 THR B N 1
ATOM 1973 C CA . THR B 1 41 ? -4.152 -14.609 -27.609 1 97.19 41 THR B CA 1
ATOM 1974 C C . THR B 1 41 ? -5.473 -15.164 -28.141 1 97.19 41 THR B C 1
ATOM 1976 O O . THR B 1 41 ? -5.512 -15.82 -29.172 1 97.19 41 THR B O 1
ATOM 1979 N N . GLY B 1 42 ? -6.508 -15.016 -27.375 1 96.38 42 GLY B N 1
ATOM 1980 C CA . GLY B 1 42 ? -7.805 -15.578 -27.719 1 96.38 42 GLY B CA 1
ATOM 1981 C C . GLY B 1 42 ? -7.898 -17.062 -27.453 1 96.38 42 GLY B C 1
ATOM 1982 O O . GLY B 1 42 ? -8.914 -17.688 -27.75 1 96.38 42 GLY B O 1
ATOM 1983 N N . GLN B 1 43 ? -6.902 -17.625 -26.844 1 95.5 43 GLN B N 1
ATOM 1984 C CA . GLN B 1 43 ? -6.832 -19.078 -26.719 1 95.5 43 GLN B CA 1
ATOM 1985 C C . GLN B 1 43 ? -7.062 -19.516 -25.266 1 95.5 43 GLN B C 1
ATOM 1987 O O . GLN B 1 43 ? -7.18 -20.703 -24.984 1 95.5 43 GLN B O 1
ATOM 1992 N N . PHE B 1 44 ? -7.141 -18.562 -24.359 1 97.88 44 PHE B N 1
ATOM 1993 C CA . PHE B 1 44 ? -7.254 -18.875 -22.938 1 97.88 44 PHE B CA 1
ATOM 1994 C C . PHE B 1 44 ? -8.57 -18.359 -22.375 1 97.88 44 PHE B C 1
ATOM 1996 O O . PHE B 1 44 ? -9.047 -17.297 -22.766 1 97.88 44 PHE B O 1
ATOM 2003 N N . GLU B 1 45 ? -9.172 -19.141 -21.516 1 98.38 45 GLU B N 1
ATOM 2004 C CA . GLU B 1 45 ? -10.102 -18.625 -20.516 1 98.38 45 GLU B CA 1
ATOM 2005 C C . GLU B 1 45 ? -9.352 -18.094 -19.297 1 98.38 45 GLU B C 1
ATOM 2007 O O . GLU B 1 45 ? -8.805 -18.875 -18.5 1 98.38 45 GLU B O 1
ATOM 2012 N N . VAL B 1 46 ? -9.406 -16.812 -19.125 1 98.88 46 VAL B N 1
ATOM 2013 C CA . VAL B 1 46 ? -8.5 -16.203 -18.156 1 98.88 46 VAL B CA 1
ATOM 2014 C C . VAL B 1 46 ? -9.258 -15.891 -16.875 1 98.88 46 VAL B C 1
ATOM 2016 O O . VAL B 1 46 ? -10.297 -15.234 -16.906 1 98.88 46 VAL B O 1
ATOM 2019 N N . VAL B 1 47 ? -8.789 -16.406 -15.75 1 98.94 47 VAL B N 1
ATOM 2020 C CA . VAL B 1 47 ? -9.18 -16.016 -14.406 1 98.94 47 VAL B CA 1
ATOM 2021 C C . VAL B 1 47 ? -8.102 -15.125 -13.789 1 98.94 47 VAL B C 1
ATOM 2023 O O . VAL B 1 47 ? -6.949 -15.547 -13.648 1 98.94 47 VAL B O 1
ATOM 2026 N N . TYR B 1 48 ? -8.5 -13.914 -13.547 1 98.94 48 TYR B N 1
ATOM 2027 C CA . TYR B 1 48 ? -7.562 -12.938 -13 1 98.94 48 TYR B CA 1
ATOM 2028 C C . TYR B 1 48 ? -7.883 -12.633 -11.547 1 98.94 48 TYR B C 1
ATOM 2030 O O . TYR B 1 48 ? -8.953 -12.102 -11.234 1 98.94 48 TYR B O 1
ATOM 2038 N N . ILE B 1 49 ? -6.914 -13.016 -10.625 1 98.94 49 ILE B N 1
ATOM 2039 C CA . ILE B 1 49 ? -7.086 -12.828 -9.188 1 98.94 49 ILE B CA 1
ATOM 2040 C C . ILE B 1 49 ? -6.07 -11.812 -8.68 1 98.94 49 ILE B C 1
ATOM 2042 O O . ILE B 1 49 ? -4.879 -12.109 -8.578 1 98.94 49 ILE B O 1
ATOM 2046 N N . ALA B 1 50 ? -6.566 -10.656 -8.297 1 98.75 50 ALA B N 1
ATOM 2047 C CA . ALA B 1 50 ? -5.668 -9.562 -7.922 1 98.75 50 ALA B CA 1
ATOM 2048 C C . ALA B 1 50 ? -5.832 -9.195 -6.453 1 98.75 50 ALA B C 1
ATOM 2050 O O . ALA B 1 50 ? -6.953 -9.164 -5.938 1 98.75 50 ALA B O 1
ATOM 2051 N N . GLY B 1 51 ? -4.664 -9.055 -5.742 1 98.06 51 GLY B N 1
ATOM 2052 C CA . GLY B 1 51 ? -4.691 -8.375 -4.453 1 98.06 51 GLY B CA 1
ATOM 2053 C C . GLY B 1 51 ? -4.984 -6.895 -4.566 1 98.06 51 GLY B C 1
ATOM 2054 O O . GLY B 1 51 ? -5.539 -6.438 -5.566 1 98.06 51 GLY B O 1
ATOM 2055 N N . PRO B 1 52 ? -4.703 -6.16 -3.473 1 95.56 52 PRO B N 1
ATOM 2056 C CA . PRO B 1 52 ? -4.906 -4.711 -3.539 1 95.56 52 PRO B CA 1
ATOM 2057 C C . PRO B 1 52 ? -3.885 -4.012 -4.434 1 95.56 52 PRO B C 1
ATOM 2059 O O . PRO B 1 52 ? -2.736 -3.812 -4.027 1 95.56 52 PRO B O 1
ATOM 2062 N N . VAL B 1 53 ? -4.34 -3.604 -5.633 1 94.19 53 VAL B N 1
ATOM 2063 C CA . VAL B 1 53 ? -3.484 -2.975 -6.633 1 94.19 53 VAL B CA 1
ATOM 2064 C C . VAL B 1 53 ? -4.113 -1.662 -7.098 1 94.19 53 VAL B C 1
ATOM 2066 O O . VAL B 1 53 ? -5.285 -1.396 -6.824 1 94.19 53 VAL B O 1
ATOM 2069 N N . PRO B 1 54 ? -3.307 -0.823 -7.734 1 89.25 54 PRO B N 1
ATOM 2070 C CA . PRO B 1 54 ? -3.918 0.354 -8.359 1 89.25 54 PRO B CA 1
ATOM 2071 C C . PRO B 1 54 ? -5.023 -0.009 -9.344 1 89.25 54 PRO B C 1
ATOM 2073 O O . PRO B 1 54 ? -5 -1.092 -9.938 1 89.25 54 PRO B O 1
ATOM 2076 N N . VAL B 1 55 ? -5.918 0.935 -9.477 1 88.38 55 VAL B N 1
ATOM 2077 C CA . VAL B 1 55 ? -7.133 0.721 -10.258 1 88.38 55 VAL B CA 1
ATOM 2078 C C . VAL B 1 55 ? -6.762 0.25 -11.664 1 88.38 55 VAL B C 1
ATOM 2080 O O . VAL B 1 55 ? -7.465 -0.573 -12.258 1 88.38 55 VAL B O 1
ATOM 2083 N N . GLU B 1 56 ? -5.656 0.726 -12.203 1 92.69 56 GLU B N 1
ATOM 2084 C CA . GLU B 1 56 ? -5.242 0.4 -13.562 1 92.69 56 GLU B CA 1
ATOM 2085 C C . GLU B 1 56 ? -4.867 -1.074 -13.688 1 92.69 56 GLU B C 1
ATOM 2087 O O . GLU B 1 56 ? -4.836 -1.619 -14.789 1 92.69 56 GLU B O 1
ATOM 2092 N N . PHE B 1 57 ? -4.633 -1.725 -12.609 1 96.44 57 PHE B N 1
ATOM 2093 C CA . PHE B 1 57 ? -4.219 -3.121 -12.641 1 96.44 57 PHE B CA 1
ATOM 2094 C C . PHE B 1 57 ? -5.242 -4.012 -11.945 1 96.44 57 PHE B C 1
ATOM 2096 O O . PHE B 1 57 ? -4.992 -5.195 -11.719 1 96.44 57 PHE B O 1
ATOM 2103 N N . ALA B 1 58 ? -6.406 -3.506 -11.656 1 96.81 58 ALA B N 1
ATOM 2104 C CA . ALA B 1 58 ? -7.387 -4.195 -10.82 1 96.81 58 ALA B CA 1
ATOM 2105 C C . ALA B 1 58 ? -8.188 -5.207 -11.633 1 96.81 58 ALA B C 1
ATOM 2107 O O . ALA B 1 58 ? -8.688 -6.191 -11.086 1 96.81 58 ALA B O 1
ATOM 2108 N N . THR B 1 59 ? -8.32 -4.926 -12.938 1 98.44 59 THR B N 1
ATOM 2109 C CA . THR B 1 59 ? -9.102 -5.801 -13.805 1 98.44 59 THR B CA 1
ATOM 2110 C C . THR B 1 59 ? -8.422 -5.953 -15.164 1 98.44 59 THR B C 1
ATOM 2112 O O . THR B 1 59 ? -7.633 -5.094 -15.57 1 98.44 59 THR B O 1
ATOM 2115 N N . VAL B 1 60 ? -8.648 -7.066 -15.75 1 98.69 60 VAL B N 1
ATOM 2116 C CA . VAL B 1 60 ? -8.227 -7.332 -17.125 1 98.69 60 VAL B CA 1
ATOM 2117 C C . VAL B 1 60 ? -9.453 -7.551 -18 1 98.69 60 VAL B C 1
ATOM 2119 O O . VAL B 1 60 ? -10.242 -8.469 -17.766 1 98.69 60 VAL B O 1
ATOM 2122 N N . THR B 1 61 ? -9.586 -6.668 -19 1 98.31 61 THR B N 1
ATOM 2123 C CA . THR B 1 61 ? -10.711 -6.805 -19.922 1 98.31 61 THR B CA 1
ATOM 2124 C C . THR B 1 61 ? -10.664 -8.156 -20.625 1 98.31 61 THR B C 1
ATOM 2126 O O . THR B 1 61 ? -9.633 -8.547 -21.156 1 98.31 61 THR B O 1
ATOM 2129 N N . GLY B 1 62 ? -11.75 -8.914 -20.594 1 98.5 62 GLY B N 1
ATOM 2130 C CA . GLY B 1 62 ? -11.82 -10.219 -21.234 1 98.5 62 GLY B CA 1
ATOM 2131 C C . GLY B 1 62 ? -11.555 -11.367 -20.281 1 98.5 62 GLY B C 1
ATOM 2132 O O . GLY B 1 62 ? -11.68 -12.539 -20.656 1 98.5 62 GLY B O 1
ATOM 2133 N N . ALA B 1 63 ? -11.242 -11.062 -19.078 1 98.81 63 ALA B N 1
ATOM 2134 C CA . ALA B 1 63 ? -10.984 -12.078 -18.047 1 98.81 63 ALA B CA 1
ATOM 2135 C C . ALA B 1 63 ? -12.117 -12.133 -17.031 1 98.81 63 ALA B C 1
ATOM 2137 O O . ALA B 1 63 ? -12.969 -11.242 -17 1 98.81 63 ALA B O 1
ATOM 2138 N N . GLN B 1 64 ? -12.266 -13.227 -16.344 1 98.81 64 GLN B N 1
ATOM 2139 C CA . GLN B 1 64 ? -12.992 -13.258 -15.078 1 98.81 64 GLN B CA 1
ATOM 2140 C C . GLN B 1 64 ? -12.164 -12.664 -13.945 1 98.81 64 GLN B C 1
ATOM 2142 O O . GLN B 1 64 ? -11.133 -13.219 -13.562 1 98.81 64 GLN B O 1
ATOM 2147 N N . ASN B 1 65 ? -12.695 -11.602 -13.43 1 98.88 65 ASN B N 1
ATOM 2148 C CA . ASN B 1 65 ? -11.898 -10.828 -12.477 1 98.88 65 ASN B CA 1
ATOM 2149 C C . ASN B 1 65 ? -12.336 -11.086 -11.039 1 98.88 65 ASN B C 1
ATOM 2151 O O . ASN B 1 65 ? -13.531 -11.055 -10.734 1 98.88 65 ASN B O 1
ATOM 2155 N N . PHE B 1 66 ? -11.383 -11.328 -10.141 1 98.81 66 PHE B N 1
ATOM 2156 C CA . PHE B 1 66 ? -11.602 -11.492 -8.711 1 98.81 66 PHE B CA 1
ATOM 2157 C C . PHE B 1 66 ? -10.648 -10.617 -7.914 1 98.81 66 PHE B C 1
ATOM 2159 O O . PHE B 1 66 ? -9.469 -10.492 -8.258 1 98.81 66 PHE B O 1
ATOM 2166 N N . SER B 1 67 ? -11.172 -9.984 -6.848 1 98.38 67 SER B N 1
ATOM 2167 C CA . SER B 1 67 ? -10.367 -9.18 -5.93 1 98.38 67 SER B CA 1
ATOM 2168 C C . SER B 1 67 ? -10.273 -9.836 -4.559 1 98.38 67 SER B C 1
ATOM 2170 O O . SER B 1 67 ? -11.281 -10.289 -4.008 1 98.38 67 SER B O 1
ATOM 2172 N N . VAL B 1 68 ? -9.055 -9.914 -4.031 1 98.44 68 VAL B N 1
ATOM 2173 C CA . VAL B 1 68 ? -8.797 -10.453 -2.701 1 98.44 68 VAL B CA 1
ATOM 2174 C C . VAL B 1 68 ? -7.961 -9.461 -1.896 1 98.44 68 VAL B C 1
ATOM 2176 O O . VAL B 1 68 ? -7.383 -8.523 -2.459 1 98.44 68 VAL B O 1
ATOM 2179 N N . THR B 1 69 ? -7.863 -9.68 -0.56 1 96.94 69 THR B N 1
ATOM 2180 C CA . THR B 1 69 ? -7.066 -8.789 0.276 1 96.94 69 THR B CA 1
ATOM 2181 C C . THR B 1 69 ? -5.926 -9.547 0.944 1 96.94 69 THR B C 1
ATOM 2183 O O . THR B 1 69 ? -4.762 -9.156 0.837 1 96.94 69 THR B O 1
ATOM 2186 N N . SER B 1 70 ? -6.266 -10.672 1.576 1 97.5 70 SER B N 1
ATOM 2187 C CA . SER B 1 70 ? -5.289 -11.414 2.363 1 97.5 70 SER B CA 1
ATOM 2188 C C . SER B 1 70 ? -4.742 -12.609 1.583 1 97.5 70 SER B C 1
ATOM 2190 O O . SER B 1 70 ? -5.316 -13.008 0.567 1 97.5 70 SER B O 1
ATOM 2192 N N . THR B 1 71 ? -3.678 -13.141 2.094 1 98 71 THR B N 1
ATOM 2193 C CA . THR B 1 71 ? -3.102 -14.344 1.506 1 98 71 THR B CA 1
ATOM 2194 C C . THR B 1 71 ? -4.078 -15.516 1.603 1 98 71 THR B C 1
ATOM 2196 O O . THR B 1 71 ? -4.219 -16.297 0.657 1 98 71 THR B O 1
ATOM 2199 N N . ASP B 1 72 ? -4.82 -15.594 2.705 1 97.88 72 ASP B N 1
ATOM 2200 C CA . ASP B 1 72 ? -5.836 -16.641 2.863 1 97.88 72 ASP B CA 1
ATOM 2201 C C . ASP B 1 72 ? -6.918 -16.516 1.793 1 97.88 72 ASP B C 1
ATOM 2203 O O . ASP B 1 72 ? -7.336 -17.516 1.206 1 97.88 72 ASP B O 1
ATOM 2207 N N . GLU B 1 73 ? -7.332 -15.312 1.594 1 98.44 73 GLU B N 1
ATOM 2208 C CA . GLU B 1 73 ? -8.352 -15.078 0.579 1 98.44 73 GLU B CA 1
ATOM 2209 C C . GLU B 1 73 ? -7.844 -15.438 -0.813 1 98.44 73 GLU B C 1
ATOM 2211 O O . GLU B 1 73 ? -8.578 -16 -1.625 1 98.44 73 GLU B O 1
ATOM 2216 N N . MET B 1 74 ? -6.586 -15.141 -1.106 1 98.69 74 MET B N 1
ATOM 2217 C CA . MET B 1 74 ? -6.012 -15.469 -2.408 1 98.69 74 MET B CA 1
ATOM 2218 C C . MET B 1 74 ? -5.91 -16.984 -2.59 1 98.69 74 MET B C 1
ATOM 2220 O O . MET B 1 74 ? -6.242 -17.5 -3.654 1 98.69 74 MET B O 1
ATOM 2224 N N . GLN B 1 75 ? -5.465 -17.641 -1.539 1 98.62 75 GLN B N 1
ATOM 2225 C CA . GLN B 1 75 ? -5.387 -19.094 -1.603 1 98.62 75 GLN B CA 1
ATOM 2226 C C . GLN B 1 75 ? -6.754 -19.703 -1.907 1 98.62 75 GLN B C 1
ATOM 2228 O O . GLN B 1 75 ? -6.867 -20.609 -2.742 1 98.62 75 GLN B O 1
ATOM 2233 N N . ALA B 1 76 ? -7.781 -19.219 -1.216 1 98.69 76 ALA B N 1
ATOM 2234 C CA . ALA B 1 76 ? -9.133 -19.734 -1.416 1 98.69 76 ALA B CA 1
ATOM 2235 C C . ALA B 1 76 ? -9.594 -19.516 -2.852 1 98.69 76 ALA B C 1
ATOM 2237 O O . ALA B 1 76 ? -10.141 -20.422 -3.482 1 98.69 76 ALA B O 1
ATOM 2238 N N . ALA B 1 77 ? -9.352 -18.359 -3.361 1 98.81 77 ALA B N 1
ATOM 2239 C CA . ALA B 1 77 ? -9.773 -18.016 -4.723 1 98.81 77 ALA B CA 1
ATOM 2240 C C . ALA B 1 77 ? -9.062 -18.906 -5.742 1 98.81 77 ALA B C 1
ATOM 2242 O O . ALA B 1 77 ? -9.688 -19.406 -6.684 1 98.81 77 ALA B O 1
ATOM 2243 N N . VAL B 1 78 ? -7.766 -19.047 -5.598 1 98.81 78 VAL B N 1
ATOM 2244 C CA . VAL B 1 78 ? -7.004 -19.922 -6.488 1 98.81 78 VAL B CA 1
ATOM 2245 C C . VAL B 1 78 ? -7.547 -21.344 -6.41 1 98.81 78 VAL B C 1
ATOM 2247 O O . VAL B 1 78 ? -7.777 -21.984 -7.441 1 98.81 78 VAL B O 1
ATOM 2250 N N . GLY B 1 79 ? -7.754 -21.812 -5.18 1 98.38 79 GLY B N 1
ATOM 2251 C CA . GLY B 1 79 ? -8.266 -23.156 -4.98 1 98.38 79 GLY B CA 1
ATOM 2252 C C . GLY B 1 79 ? -9.617 -23.391 -5.637 1 98.38 79 GLY B C 1
ATOM 2253 O O . GLY B 1 79 ? -9.875 -24.469 -6.18 1 98.38 79 GLY B O 1
ATOM 2254 N N . ASP B 1 80 ? -10.484 -22.406 -5.543 1 98.44 80 ASP B N 1
ATOM 2255 C CA . ASP B 1 80 ? -11.828 -22.5 -6.102 1 98.44 80 ASP B CA 1
ATOM 2256 C C . ASP B 1 80 ? -11.789 -22.656 -7.617 1 98.44 80 ASP B C 1
ATOM 2258 O O . ASP B 1 80 ? -12.734 -23.172 -8.219 1 98.44 80 ASP B O 1
ATOM 2262 N N . HIS B 1 81 ? -10.641 -22.312 -8.234 1 98.44 81 HIS B N 1
ATOM 2263 C CA . HIS B 1 81 ? -10.602 -22.297 -9.695 1 98.44 81 HIS B CA 1
ATOM 2264 C C . HIS B 1 81 ? -9.633 -23.344 -10.227 1 98.44 81 HIS B C 1
ATOM 2266 O O . HIS B 1 81 ? -9.633 -23.641 -11.422 1 98.44 81 HIS B O 1
ATOM 2272 N N . LEU B 1 82 ? -8.781 -23.828 -9.398 1 98.38 82 LEU B N 1
ATOM 2273 C CA . LEU B 1 82 ? -7.836 -24.859 -9.828 1 98.38 82 LEU B CA 1
ATOM 2274 C C . LEU B 1 82 ? -8.562 -26.094 -10.305 1 98.38 82 LEU B C 1
ATOM 2276 O O . LEU B 1 82 ? -9.438 -26.625 -9.602 1 98.38 82 LEU B O 1
ATOM 2280 N N . SER B 1 83 ? -8.242 -26.531 -11.484 1 97.25 83 SER B N 1
ATOM 2281 C CA . SER B 1 83 ? -8.875 -27.703 -12.07 1 97.25 83 SER B CA 1
ATOM 2282 C C . SER B 1 83 ? -7.902 -28.469 -12.969 1 97.25 83 SER B C 1
ATOM 2284 O O . SER B 1 83 ? -6.812 -27.969 -13.273 1 97.25 83 SER B O 1
ATOM 2286 N N . GLY B 1 84 ? -8.344 -29.625 -13.32 1 96.06 84 GLY B N 1
ATOM 2287 C CA . GLY B 1 84 ? -7.5 -30.438 -14.195 1 96.06 84 GLY B CA 1
ATOM 2288 C C . GLY B 1 84 ? -7.199 -29.766 -15.523 1 96.06 84 GLY B C 1
ATOM 2289 O O . GLY B 1 84 ? -8.102 -29.219 -16.172 1 96.06 84 GLY B O 1
ATOM 2290 N N . GLY B 1 85 ? -5.879 -29.812 -15.852 1 96.38 85 GLY B N 1
ATOM 2291 C CA . GLY B 1 85 ? -5.477 -29.359 -17.172 1 96.38 85 GLY B CA 1
ATOM 2292 C C . GLY B 1 85 ? -5.316 -27.859 -17.266 1 96.38 85 GLY B C 1
ATOM 2293 O O . GLY B 1 85 ? -4.891 -27.344 -18.297 1 96.38 85 GLY B O 1
ATOM 2294 N N . CYS B 1 86 ? -5.629 -27.125 -16.188 1 98.19 86 CYS B N 1
ATOM 2295 C CA . CYS B 1 86 ? -5.484 -25.672 -16.266 1 98.19 86 CYS B CA 1
ATOM 2296 C C . CYS B 1 86 ? -4.035 -25.266 -16.031 1 98.19 86 CYS B C 1
ATOM 2298 O O . CYS B 1 86 ? -3.166 -26.109 -15.828 1 98.19 86 CYS B O 1
ATOM 2300 N N . ILE B 1 87 ? -3.793 -23.969 -16.234 1 98.75 87 ILE B N 1
ATOM 2301 C CA . ILE B 1 87 ? -2.494 -23.344 -15.969 1 98.75 87 ILE B CA 1
ATOM 2302 C C . ILE B 1 87 ? -2.613 -22.344 -14.828 1 98.75 87 ILE B C 1
ATOM 2304 O O . ILE B 1 87 ? -3.5 -21.484 -14.836 1 98.75 87 ILE B O 1
ATOM 2308 N N . LEU B 1 88 ? -1.8 -22.516 -13.82 1 98.88 88 LEU B N 1
ATOM 2309 C CA . LEU B 1 88 ? -1.742 -21.562 -12.711 1 98.88 88 LEU B CA 1
ATOM 2310 C C . LEU B 1 88 ? -0.453 -20.75 -12.758 1 98.88 88 LEU B C 1
ATOM 2312 O O . LEU B 1 88 ? 0.642 -21.312 -12.656 1 98.88 88 LEU B O 1
ATOM 2316 N N . VAL B 1 89 ? -0.597 -19.453 -12.945 1 98.88 89 VAL B N 1
ATOM 2317 C CA . VAL B 1 89 ? 0.52 -18.5 -12.922 1 98.88 89 VAL B CA 1
ATOM 2318 C C . VAL B 1 89 ? 0.488 -17.703 -11.625 1 98.88 89 VAL B C 1
ATOM 2320 O O . VAL B 1 89 ? -0.313 -16.781 -11.477 1 98.88 89 VAL B O 1
ATOM 2323 N N . MET B 1 90 ? 1.376 -18.016 -10.68 1 98.5 90 MET B N 1
ATOM 2324 C CA . MET B 1 90 ? 1.441 -17.328 -9.398 1 98.5 90 MET B CA 1
ATOM 2325 C C . MET B 1 90 ? 2.406 -16.156 -9.469 1 98.5 90 MET B C 1
ATOM 2327 O O . MET B 1 90 ? 3.525 -16.234 -8.953 1 98.5 90 MET B O 1
ATOM 2331 N N . ALA B 1 91 ? 1.915 -15.094 -10.039 1 97.81 91 ALA B N 1
ATOM 2332 C CA . ALA B 1 91 ? 2.75 -13.906 -10.227 1 97.81 91 ALA B CA 1
ATOM 2333 C C . ALA B 1 91 ? 2.551 -12.914 -9.078 1 97.81 91 ALA B C 1
ATOM 2335 O O . ALA B 1 91 ? 3.295 -11.938 -8.961 1 97.81 91 ALA B O 1
ATOM 2336 N N . ALA B 1 92 ? 1.568 -13.164 -8.227 1 97.88 92 ALA B N 1
ATOM 2337 C CA . ALA B 1 92 ? 1.325 -12.297 -7.074 1 97.88 92 ALA B CA 1
ATOM 2338 C C . ALA B 1 92 ? 2.471 -12.391 -6.07 1 97.88 92 ALA B C 1
ATOM 2340 O O . ALA B 1 92 ? 3.312 -13.289 -6.16 1 97.88 92 ALA B O 1
ATOM 2341 N N . ALA B 1 93 ? 2.482 -11.422 -5.164 1 95.25 93 ALA B N 1
ATOM 2342 C CA . ALA B 1 93 ? 3.422 -11.383 -4.047 1 95.25 93 ALA B CA 1
ATOM 2343 C C . ALA B 1 93 ? 2.689 -11.477 -2.713 1 95.25 93 ALA B C 1
ATOM 2345 O O . ALA B 1 93 ? 2.664 -10.508 -1.946 1 95.25 93 ALA B O 1
ATOM 2346 N N . PRO B 1 94 ? 2.125 -12.68 -2.445 1 96.44 94 PRO B N 1
ATOM 2347 C CA . PRO B 1 94 ? 1.452 -12.812 -1.151 1 96.44 94 PRO B CA 1
ATOM 2348 C C . PRO B 1 94 ? 2.402 -12.625 0.029 1 96.44 94 PRO B C 1
ATOM 2350 O O . PRO B 1 94 ? 3.557 -13.055 -0.026 1 96.44 94 PRO B O 1
ATOM 2353 N N . ALA B 1 95 ? 1.857 -11.969 1.053 1 93.88 95 ALA B N 1
ATOM 2354 C CA . ALA B 1 95 ? 2.66 -11.766 2.258 1 93.88 95 ALA B CA 1
ATOM 2355 C C . ALA B 1 95 ? 3.051 -13.102 2.881 1 93.88 95 ALA B C 1
ATOM 2357 O O . ALA B 1 95 ? 2.227 -14.016 2.979 1 93.88 95 ALA B O 1
ATOM 2358 N N . ASP B 1 96 ? 4.289 -13.172 3.379 1 90.06 96 ASP B N 1
ATOM 2359 C CA . ASP B 1 96 ? 4.832 -14.398 3.945 1 90.06 96 ASP B CA 1
ATOM 2360 C C . ASP B 1 96 ? 4.285 -14.648 5.352 1 90.06 96 ASP B C 1
ATOM 2362 O O . ASP B 1 96 ? 4.23 -15.789 5.809 1 90.06 96 ASP B O 1
ATOM 2366 N N . TYR B 1 97 ? 3.893 -13.547 5.992 1 89.94 97 TYR B N 1
ATOM 2367 C CA . TYR B 1 97 ? 3.459 -13.633 7.383 1 89.94 97 TYR B CA 1
ATOM 2368 C C . TYR B 1 97 ? 2.164 -12.859 7.598 1 89.94 97 TYR B C 1
ATOM 2370 O O . TYR B 1 97 ? 1.823 -11.977 6.809 1 89.94 97 TYR B O 1
ATOM 2378 N N . LYS B 1 98 ? 1.523 -13.266 8.625 1 91.19 98 LYS B N 1
ATOM 2379 C CA . LYS B 1 98 ? 0.341 -12.547 9.094 1 91.19 98 LYS B CA 1
ATOM 2380 C C . LYS B 1 98 ? 0.338 -12.414 10.617 1 91.19 98 LYS B C 1
ATOM 2382 O O . LYS B 1 98 ? 1.021 -13.172 11.305 1 91.19 98 LYS B O 1
ATOM 2387 N N . PRO B 1 99 ? -0.343 -11.375 11.125 1 89.31 99 PRO B N 1
ATOM 2388 C CA . PRO B 1 99 ? -0.445 -11.281 12.586 1 89.31 99 PRO B CA 1
ATOM 2389 C C . PRO B 1 99 ? -1.144 -12.484 13.211 1 89.31 99 PRO B C 1
ATOM 2391 O O . PRO B 1 99 ? -2.113 -13 12.648 1 89.31 99 PRO B O 1
ATOM 2394 N N . GLN B 1 100 ? -0.562 -12.875 14.328 1 87.94 100 GLN B N 1
ATOM 2395 C CA . GLN B 1 100 ? -1.18 -13.969 15.07 1 87.94 100 GLN B CA 1
ATOM 2396 C C . GLN B 1 100 ? -2.604 -13.617 15.492 1 87.94 100 GLN B C 1
ATOM 2398 O O . GLN B 1 100 ? -3.49 -14.469 15.492 1 87.94 100 GLN B O 1
ATOM 2403 N N . PHE B 1 101 ? -2.695 -12.273 15.852 1 85.12 101 PHE B N 1
ATOM 2404 C CA . PHE B 1 101 ? -4 -11.773 16.281 1 85.12 101 PHE B CA 1
ATOM 2405 C C . PHE B 1 101 ? -4.336 -10.461 15.586 1 85.12 101 PHE B C 1
ATOM 2407 O O . PHE B 1 101 ? -3.473 -9.594 15.438 1 85.12 101 PHE B O 1
ATOM 2414 N N . ARG B 1 102 ? -5.613 -10.43 15.188 1 86.25 102 ARG B N 1
ATOM 2415 C CA . ARG B 1 102 ? -6.129 -9.188 14.625 1 86.25 102 ARG B CA 1
ATOM 2416 C C . ARG B 1 102 ? -7.059 -8.484 15.609 1 86.25 102 ARG B C 1
ATOM 2418 O O . ARG B 1 102 ? -8.039 -9.07 16.078 1 86.25 102 ARG B O 1
ATOM 2425 N N . SER B 1 103 ? -6.684 -7.234 15.859 1 81.31 103 SER B N 1
ATOM 2426 C CA . SER B 1 103 ? -7.543 -6.441 16.734 1 81.31 103 SER B CA 1
ATOM 2427 C C . SER B 1 103 ? -8.758 -5.906 15.984 1 81.31 103 SER B C 1
ATOM 2429 O O . SER B 1 103 ? -8.633 -5.438 14.852 1 81.31 103 SER B O 1
ATOM 2431 N N . PRO B 1 104 ? -9.914 -5.922 16.594 1 81.31 104 PRO B N 1
ATOM 2432 C CA . PRO B 1 104 ? -11.117 -5.383 15.945 1 81.31 104 PRO B CA 1
ATOM 2433 C C . PRO B 1 104 ? -11.156 -3.855 15.953 1 81.31 104 PRO B C 1
ATOM 2435 O O . PRO B 1 104 ? -11.953 -3.25 15.242 1 81.31 104 PRO B O 1
ATOM 2438 N N . VAL B 1 105 ? -10.344 -3.318 16.844 1 75.62 105 VAL B N 1
ATOM 2439 C CA . VAL B 1 105 ? -10.297 -1.862 16.938 1 75.62 105 VAL B CA 1
ATOM 2440 C C . VAL B 1 105 ? -8.875 -1.375 16.672 1 75.62 105 VAL B C 1
ATOM 2442 O O . VAL B 1 105 ? -7.91 -2.131 16.844 1 75.62 105 VAL B O 1
ATOM 2445 N N . LYS B 1 106 ? -8.812 -0.124 16.266 1 76.31 106 LYS B N 1
ATOM 2446 C CA . LYS B 1 106 ? -7.488 0.461 16.062 1 76.31 106 LYS B CA 1
ATOM 2447 C C . LYS B 1 106 ? -6.676 0.415 17.359 1 76.31 106 LYS B C 1
ATOM 2449 O O . LYS B 1 106 ? -7.145 0.857 18.406 1 76.31 106 LYS B O 1
ATOM 2454 N N . ILE B 1 107 ? -5.484 -0.146 17.25 1 73.81 107 ILE B N 1
ATOM 2455 C CA . ILE B 1 107 ? -4.602 -0.219 18.406 1 73.81 107 ILE B CA 1
ATOM 2456 C C . ILE B 1 107 ? -4.043 1.168 18.734 1 73.81 107 ILE B C 1
ATOM 2458 O O . ILE B 1 107 ? -3.559 1.866 17.828 1 73.81 107 ILE B O 1
ATOM 2462 N N . LYS B 1 108 ? -4.055 1.556 19.984 1 68.56 108 LYS B N 1
ATOM 2463 C CA . LYS B 1 108 ? -3.605 2.885 20.391 1 68.56 108 LYS B CA 1
ATOM 2464 C C . LYS B 1 108 ? -2.082 2.959 20.438 1 68.56 108 LYS B C 1
ATOM 2466 O O . LYS B 1 108 ? -1.417 2 20.828 1 68.56 108 LYS B O 1
ATOM 2471 N N . LYS B 1 109 ? -1.413 4.035 20.047 1 68.62 109 LYS B N 1
ATOM 2472 C CA . LYS B 1 109 ? 0.017 4.293 19.906 1 68.62 109 LYS B CA 1
ATOM 2473 C C . LYS B 1 109 ? 0.738 4.125 21.25 1 68.62 109 LYS B C 1
ATOM 2475 O O . LYS B 1 109 ? 1.891 3.686 21.281 1 68.62 109 LYS B O 1
ATOM 2480 N N . THR B 1 110 ? 0.198 4.395 22.422 1 65.94 110 THR B N 1
ATOM 2481 C CA . THR B 1 110 ? 0.909 4.395 23.688 1 65.94 110 THR B CA 1
ATOM 2482 C C . THR B 1 110 ? 1.216 2.971 24.141 1 65.94 110 THR B C 1
ATOM 2484 O O . THR B 1 110 ? 1.992 2.762 25.078 1 65.94 110 THR B O 1
ATOM 2487 N N . GLU B 1 111 ? 0.838 2.064 23.375 1 63.56 111 GLU B N 1
ATOM 2488 C CA . GLU B 1 111 ? 1.09 0.674 23.75 1 63.56 111 GLU B CA 1
ATOM 2489 C C . GLU B 1 111 ? 2.205 0.073 22.891 1 63.56 111 GLU B C 1
ATOM 2491 O O . GLU B 1 111 ? 2.318 0.374 21.703 1 63.56 111 GLU B O 1
ATOM 2496 N N . ASN B 1 112 ? 3.492 -0.09 23.594 1 64 112 ASN B N 1
ATOM 2497 C CA . ASN B 1 112 ? 4.504 -0.851 22.859 1 64 112 ASN B CA 1
ATOM 2498 C C . ASN B 1 112 ? 3.936 -2.156 22.312 1 64 112 ASN B C 1
ATOM 2500 O O . ASN B 1 112 ? 3.943 -3.18 23 1 64 112 ASN B O 1
ATOM 2504 N N . PRO B 1 113 ? 3.549 -1.942 21.016 1 67.12 113 PRO B N 1
ATOM 2505 C CA . PRO B 1 113 ? 2.891 -3.168 20.562 1 67.12 113 PRO B CA 1
ATOM 2506 C C . PRO B 1 113 ? 3.883 -4.242 20.125 1 67.12 113 PRO B C 1
ATOM 2508 O O . PRO B 1 113 ? 4.945 -3.924 19.594 1 67.12 113 PRO B O 1
ATOM 2511 N N . GLN B 1 114 ? 3.842 -5.367 20.875 1 76.56 114 GLN B N 1
ATOM 2512 C CA . GLN B 1 114 ? 4.469 -6.562 20.328 1 76.56 114 GLN B CA 1
ATOM 2513 C C . GLN B 1 114 ? 3.541 -7.273 19.344 1 76.56 114 GLN B C 1
ATOM 2515 O O . GLN B 1 114 ? 2.385 -7.555 19.672 1 76.56 114 GLN B O 1
ATOM 2520 N N . ILE B 1 115 ? 4.078 -7.234 18.078 1 78.31 115 ILE B N 1
ATOM 2521 C CA . ILE B 1 115 ? 3.291 -7.973 17.094 1 78.31 115 ILE B CA 1
ATOM 2522 C C . ILE B 1 115 ? 3.934 -9.336 16.828 1 78.31 115 ILE B C 1
ATOM 2524 O O . ILE B 1 115 ? 5.109 -9.414 16.469 1 78.31 115 ILE B O 1
ATOM 2528 N N . ASN B 1 116 ? 3.119 -10.352 17.172 1 82.56 116 ASN B N 1
ATOM 2529 C CA . ASN B 1 116 ? 3.559 -11.703 16.828 1 82.56 116 ASN B CA 1
ATOM 2530 C C . ASN B 1 116 ? 3.07 -12.117 15.453 1 82.56 116 ASN B C 1
ATOM 2532 O O . ASN B 1 116 ? 1.867 -12.109 15.18 1 82.56 116 ASN B O 1
ATOM 2536 N N . LEU B 1 117 ? 4.086 -12.406 14.641 1 86.5 117 LEU B N 1
ATOM 2537 C CA . LEU B 1 117 ? 3.752 -12.852 13.289 1 86.5 117 LEU B CA 1
ATOM 2538 C C . LEU B 1 117 ? 3.814 -14.375 13.188 1 86.5 117 LEU B C 1
ATOM 2540 O O . LEU B 1 117 ? 4.637 -15.008 13.844 1 86.5 117 LEU B O 1
ATOM 2544 N N . VAL B 1 118 ? 2.865 -14.883 12.422 1 89.69 118 VAL B N 1
ATOM 2545 C CA . VAL B 1 118 ? 2.879 -16.297 12.086 1 89.69 118 VAL B CA 1
ATOM 2546 C C . VAL B 1 118 ? 2.967 -16.469 10.57 1 89.69 118 VAL B C 1
ATOM 2548 O O . VAL B 1 118 ? 2.568 -15.578 9.812 1 89.69 118 VAL B O 1
ATOM 2551 N N . PRO B 1 119 ? 3.516 -17.594 10.062 1 89.94 119 PRO B N 1
ATOM 2552 C CA . PRO B 1 119 ? 3.631 -17.781 8.617 1 89.94 119 PRO B CA 1
ATOM 2553 C C . PRO B 1 119 ? 2.271 -17.875 7.926 1 89.94 119 PRO B C 1
ATOM 2555 O O . PRO B 1 119 ? 1.335 -18.469 8.469 1 89.94 119 PRO B O 1
ATOM 2558 N N . ASN B 1 120 ? 2.113 -17.188 6.805 1 93.75 120 ASN B N 1
ATOM 2559 C CA . ASN B 1 120 ? 0.995 -17.438 5.902 1 93.75 120 ASN B CA 1
ATOM 2560 C C . ASN B 1 120 ? 1.149 -18.766 5.172 1 93.75 120 ASN B C 1
ATOM 2562 O O . ASN B 1 120 ? 2.26 -19.281 5.043 1 93.75 120 ASN B O 1
ATOM 2566 N N . PRO B 1 121 ? -0.025 -19.328 4.816 1 93.31 121 PRO B N 1
ATOM 2567 C CA . PRO B 1 121 ? 0.118 -20.516 3.979 1 93.31 121 PRO B CA 1
ATOM 2568 C C . PRO B 1 121 ? 0.886 -20.25 2.688 1 93.31 121 PRO B C 1
ATOM 2570 O O . PRO B 1 121 ? 0.84 -19.125 2.16 1 93.31 121 PRO B O 1
ATOM 2573 N N . ASP B 1 122 ? 1.666 -21.25 2.277 1 94.5 122 ASP B N 1
ATOM 2574 C CA . ASP B 1 122 ? 2.283 -21.234 0.956 1 94.5 122 ASP B CA 1
ATOM 2575 C C . ASP B 1 122 ? 1.296 -21.688 -0.115 1 94.5 122 ASP B C 1
ATOM 2577 O O . ASP B 1 122 ? 1.014 -22.891 -0.236 1 94.5 122 ASP B O 1
ATOM 2581 N N . ILE B 1 123 ? 0.791 -20.781 -0.891 1 97.38 123 ILE B N 1
ATOM 2582 C CA . ILE B 1 123 ? -0.288 -21.062 -1.83 1 97.38 123 ILE B CA 1
ATOM 2583 C C . ILE B 1 123 ? 0.18 -22.094 -2.854 1 97.38 123 ILE B C 1
ATOM 2585 O O . ILE B 1 123 ? -0.52 -23.078 -3.119 1 97.38 123 ILE B O 1
ATOM 2589 N N . LEU B 1 124 ? 1.359 -21.891 -3.389 1 96.81 124 LEU B N 1
ATOM 2590 C CA . LEU B 1 124 ? 1.883 -22.797 -4.41 1 96.81 124 LEU B CA 1
ATOM 2591 C C . LEU B 1 124 ? 2.049 -24.203 -3.859 1 96.81 124 LEU B C 1
ATOM 2593 O O . LEU B 1 124 ? 1.71 -25.188 -4.531 1 96.81 124 LEU B O 1
ATOM 2597 N N . LYS B 1 125 ? 2.578 -24.266 -2.697 1 95.44 125 LYS B N 1
ATOM 2598 C CA . LYS B 1 125 ? 2.748 -25.578 -2.08 1 95.44 125 LYS B CA 1
ATOM 2599 C C . LYS B 1 125 ? 1.4 -26.266 -1.862 1 95.44 125 LYS B C 1
ATOM 2601 O O . LYS B 1 125 ? 1.257 -27.453 -2.119 1 95.44 125 LYS B O 1
ATOM 2606 N N . THR B 1 126 ? 0.467 -25.531 -1.363 1 96.88 126 THR B N 1
ATOM 2607 C CA . THR B 1 126 ? -0.879 -26.047 -1.144 1 96.88 126 THR B CA 1
ATOM 2608 C C . THR B 1 126 ? -1.5 -26.516 -2.459 1 96.88 126 THR B C 1
ATOM 2610 O O . THR B 1 126 ? -2.104 -27.594 -2.521 1 96.88 126 THR B O 1
ATOM 2613 N N . MET B 1 127 ? -1.325 -25.766 -3.498 1 97.88 127 MET B N 1
ATOM 2614 C CA . MET B 1 127 ? -1.903 -26.109 -4.793 1 97.88 127 MET B CA 1
ATOM 2615 C C . MET B 1 127 ? -1.188 -27.312 -5.402 1 97.88 127 MET B C 1
ATOM 2617 O O . MET B 1 127 ? -1.807 -28.125 -6.094 1 97.88 127 MET B O 1
ATOM 2621 N N . ALA B 1 128 ? 0.127 -27.359 -5.191 1 97.19 128 ALA B N 1
ATOM 2622 C CA . ALA B 1 128 ? 0.882 -28.516 -5.668 1 97.19 128 ALA B CA 1
ATOM 2623 C C . ALA B 1 128 ? 0.325 -29.812 -5.09 1 97.19 128 ALA B C 1
ATOM 2625 O O . ALA B 1 128 ? 0.178 -30.797 -5.805 1 97.19 128 ALA B O 1
ATOM 2626 N N . ALA B 1 129 ? 0.013 -29.766 -3.834 1 96.75 129 ALA B N 1
ATOM 2627 C CA . ALA B 1 129 ? -0.555 -30.938 -3.174 1 96.75 129 ALA B CA 1
ATOM 2628 C C . ALA B 1 129 ? -1.902 -31.312 -3.785 1 96.75 129 ALA B C 1
ATOM 2630 O O . ALA B 1 129 ? -2.168 -32.5 -4.047 1 96.75 129 ALA B O 1
ATOM 2631 N N . ARG B 1 130 ? -2.693 -30.406 -4.035 1 97 130 ARG B N 1
ATOM 2632 C CA . ARG B 1 130 ? -3.996 -30.641 -4.648 1 97 130 ARG B CA 1
ATOM 2633 C C . ARG B 1 130 ? -3.844 -31.109 -6.09 1 97 130 ARG B C 1
ATOM 2635 O O . ARG B 1 130 ? -4.605 -31.969 -6.551 1 97 130 ARG B O 1
ATOM 2642 N N . ASN B 1 131 ? -2.908 -30.531 -6.73 1 97.5 131 ASN B N 1
ATOM 2643 C CA . ASN B 1 131 ? -2.648 -30.828 -8.133 1 97.5 131 ASN B CA 1
ATOM 2644 C C . ASN B 1 131 ? -2.312 -32.281 -8.344 1 97.5 131 ASN B C 1
ATOM 2646 O O . ASN B 1 131 ? -2.561 -32.844 -9.422 1 97.5 131 ASN B O 1
ATOM 2650 N N . ARG B 1 132 ? -1.825 -33.031 -7.32 1 96.25 132 ARG B N 1
ATOM 2651 C CA . ARG B 1 132 ? -1.447 -34.438 -7.402 1 96.25 132 ARG B CA 1
ATOM 2652 C C . ARG B 1 132 ? -2.66 -35.312 -7.695 1 96.25 132 ARG B C 1
ATOM 2654 O O . ARG B 1 132 ? -2.525 -36.406 -8.266 1 96.25 132 ARG B O 1
ATOM 2661 N N . SER B 1 133 ? -3.83 -34.781 -7.352 1 96.06 133 SER B N 1
ATOM 2662 C CA . SER B 1 133 ? -5.039 -35.594 -7.508 1 96.06 133 SER B CA 1
ATOM 2663 C C . SER B 1 133 ? -5.793 -35.219 -8.781 1 96.06 133 SER B C 1
ATOM 2665 O O . SER B 1 133 ? -6.812 -35.812 -9.109 1 96.06 133 SER B O 1
ATOM 2667 N N . LEU B 1 134 ? -5.277 -34.25 -9.43 1 96.12 134 LEU B N 1
ATOM 2668 C CA . LEU B 1 134 ? -5.938 -33.812 -10.656 1 96.12 134 LEU B CA 1
ATOM 2669 C C . LEU B 1 134 ? -5.461 -34.625 -11.852 1 96.12 134 LEU B C 1
ATOM 2671 O O . LEU B 1 134 ? -4.293 -35 -11.914 1 96.12 134 LEU B O 1
ATOM 2675 N N . SER B 1 135 ? -6.453 -34.844 -12.789 1 95.06 135 SER B N 1
ATOM 2676 C CA . SER B 1 135 ? -6.156 -35.531 -14.039 1 95.06 135 SER B CA 1
ATOM 2677 C C . SER B 1 135 ? -6.91 -34.906 -15.203 1 95.06 135 SER B C 1
ATOM 2679 O O . SER B 1 135 ? -8.141 -34.906 -15.219 1 95.06 135 SER B O 1
ATOM 2681 N N . PRO B 1 136 ? -6.121 -34.406 -16.203 1 95.88 136 PRO B N 1
ATOM 2682 C CA . PRO B 1 136 ? -4.672 -34.156 -16.203 1 95.88 136 PRO B CA 1
ATOM 2683 C C . PRO B 1 136 ? -4.238 -33.156 -15.156 1 95.88 136 PRO B C 1
ATOM 2685 O O . PRO B 1 136 ? -5.051 -32.344 -14.695 1 95.88 136 PRO B O 1
ATOM 2688 N N . ARG B 1 137 ? -3.016 -33.156 -14.805 1 96.69 137 ARG B N 1
ATOM 2689 C CA . ARG B 1 137 ? -2.473 -32.188 -13.844 1 96.69 137 ARG B CA 1
ATOM 2690 C C . ARG B 1 137 ? -2.445 -30.797 -14.43 1 96.69 137 ARG B C 1
ATOM 2692 O O . ARG B 1 137 ? -2.303 -30.609 -15.641 1 96.69 137 ARG B O 1
ATOM 2699 N N . ALA B 1 138 ? -2.547 -29.875 -13.562 1 98.19 138 ALA B N 1
ATOM 2700 C CA . ALA B 1 138 ? -2.365 -28.484 -13.953 1 98.19 138 ALA B CA 1
ATOM 2701 C C . ALA B 1 138 ? -0.888 -28.141 -14.133 1 98.19 138 ALA B C 1
ATOM 2703 O O . ALA B 1 138 ? -0.024 -28.781 -13.531 1 98.19 138 ALA B O 1
ATOM 2704 N N . ILE B 1 139 ? -0.634 -27.219 -15.008 1 98.38 139 ILE B N 1
ATOM 2705 C CA . ILE B 1 139 ? 0.707 -26.656 -15.133 1 98.38 139 ILE B CA 1
ATOM 2706 C C . ILE B 1 139 ? 0.899 -25.547 -14.117 1 98.38 139 ILE B C 1
ATOM 2708 O O . ILE B 1 139 ? 0.113 -24.594 -14.07 1 98.38 139 ILE B O 1
ATOM 2712 N N . LEU B 1 140 ? 1.896 -25.672 -13.25 1 98.69 140 LEU B N 1
ATOM 2713 C CA . LEU B 1 140 ? 2.137 -24.719 -12.18 1 98.69 140 LEU B CA 1
ATOM 2714 C C . LEU B 1 140 ? 3.346 -23.844 -12.484 1 98.69 140 LEU B C 1
ATOM 2716 O O . LEU B 1 140 ? 4.453 -24.344 -12.68 1 98.69 140 LEU B O 1
ATOM 2720 N N . ILE B 1 141 ? 3.127 -22.531 -12.547 1 98.69 141 ILE B N 1
ATOM 2721 C CA . ILE B 1 141 ? 4.156 -21.547 -12.844 1 98.69 141 ILE B CA 1
ATOM 2722 C C . ILE B 1 141 ? 4.395 -20.656 -11.617 1 98.69 141 ILE B C 1
ATOM 2724 O O . ILE B 1 141 ? 3.449 -20.094 -11.062 1 98.69 141 ILE B O 1
ATOM 2728 N N . GLY B 1 142 ? 5.68 -20.578 -11.195 1 97.88 142 GLY B N 1
ATOM 2729 C CA . GLY B 1 142 ? 6.035 -19.734 -10.062 1 97.88 142 GLY B CA 1
ATOM 2730 C C . GLY B 1 142 ? 6.926 -18.562 -10.445 1 97.88 142 GLY B C 1
ATOM 2731 O O . GLY B 1 142 ? 7.457 -18.531 -11.555 1 97.88 142 GLY B O 1
ATOM 2732 N N . PHE B 1 143 ? 7.031 -17.641 -9.539 1 95.38 143 PHE B N 1
ATOM 2733 C CA . PHE B 1 143 ? 7.949 -16.5 -9.602 1 95.38 143 PHE B CA 1
ATOM 2734 C C . PHE B 1 143 ? 8.766 -16.391 -8.328 1 95.38 143 PHE B C 1
ATOM 2736 O O . PHE B 1 143 ? 8.266 -16.672 -7.234 1 95.38 143 PHE B O 1
ATOM 2743 N N . ALA B 1 144 ? 9.984 -16.047 -8.5 1 89.44 144 ALA B N 1
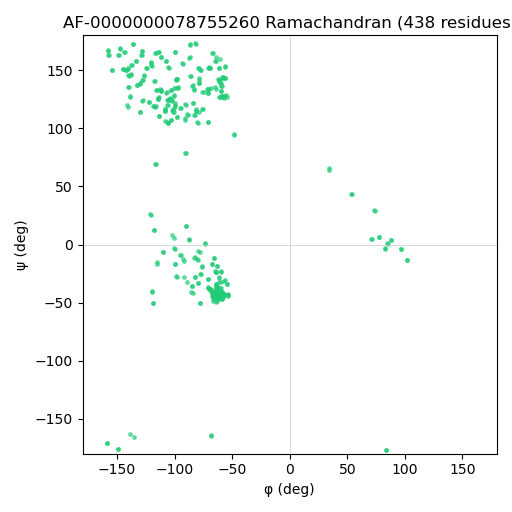ATOM 2744 C CA . ALA B 1 144 ? 10.867 -15.828 -7.359 1 89.44 144 ALA B CA 1
ATOM 2745 C C . ALA B 1 144 ? 11.586 -14.484 -7.48 1 89.44 144 ALA B C 1
ATOM 2747 O O . ALA B 1 144 ? 12.281 -14.234 -8.469 1 89.44 144 ALA B O 1
ATOM 2748 N N . ALA B 1 145 ? 11.258 -13.57 -6.547 1 83.06 145 ALA B N 1
ATOM 2749 C CA . ALA B 1 145 ? 12 -12.32 -6.395 1 83.06 145 ALA B CA 1
ATOM 2750 C C . ALA B 1 145 ? 13.023 -12.43 -5.27 1 83.06 145 ALA B C 1
ATOM 2752 O O . ALA B 1 145 ? 12.656 -12.594 -4.102 1 83.06 145 ALA B O 1
ATOM 2753 N N . GLU B 1 146 ? 14.297 -12.453 -5.641 1 77.69 146 GLU B N 1
ATOM 2754 C CA . GLU B 1 146 ? 15.344 -12.664 -4.648 1 77.69 146 GLU B CA 1
ATOM 2755 C C . GLU B 1 146 ? 16.375 -11.539 -4.684 1 77.69 146 GLU B C 1
ATOM 2757 O O . GLU B 1 146 ? 16.5 -10.828 -5.688 1 77.69 146 GLU B O 1
ATOM 2762 N N . THR B 1 147 ? 17 -11.289 -3.525 1 73.38 147 THR B N 1
ATOM 2763 C CA . THR B 1 147 ? 18.031 -10.266 -3.453 1 73.38 147 THR B CA 1
ATOM 2764 C C . THR B 1 147 ? 19.422 -10.898 -3.545 1 73.38 147 THR B C 1
ATOM 2766 O O . THR B 1 147 ? 20.391 -10.211 -3.859 1 73.38 147 THR B O 1
ATOM 2769 N N . HIS B 1 148 ? 19.562 -12.094 -3.127 1 69.69 148 HIS B N 1
ATOM 2770 C CA . HIS B 1 148 ? 20.844 -12.797 -3.117 1 69.69 148 HIS B CA 1
ATOM 2771 C C . HIS B 1 148 ? 20.656 -14.273 -3.469 1 69.69 148 HIS B C 1
ATOM 2773 O O . HIS B 1 148 ? 19.547 -14.812 -3.346 1 69.69 148 HIS B O 1
ATOM 2779 N N . GLU B 1 149 ? 21.812 -14.953 -3.789 1 63.5 149 GLU B N 1
ATOM 2780 C CA . GLU B 1 149 ? 21.859 -16.391 -4.082 1 63.5 149 GLU B CA 1
ATOM 2781 C C . GLU B 1 149 ? 20.578 -16.844 -4.789 1 63.5 149 GLU B C 1
ATOM 2783 O O . GLU B 1 149 ? 19.953 -17.828 -4.383 1 63.5 149 GLU B O 1
ATOM 2788 N N . THR B 1 150 ? 20.438 -16.312 -5.98 1 76.44 150 THR B N 1
ATOM 2789 C CA . THR B 1 150 ? 19.141 -16.266 -6.656 1 76.44 150 THR B CA 1
ATOM 2790 C C . THR B 1 150 ? 18.812 -17.609 -7.297 1 76.44 150 THR B C 1
ATOM 2792 O O . THR B 1 150 ? 17.766 -18.203 -7.008 1 76.44 150 THR B O 1
ATOM 2795 N N . GLU B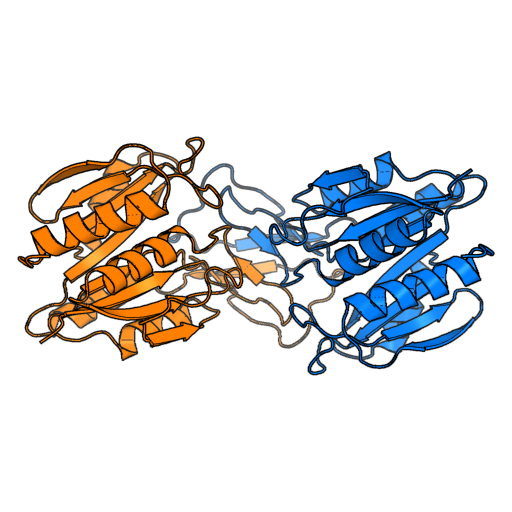 1 151 ? 19.812 -18.344 -7.77 1 85.88 151 GLU B N 1
ATOM 2796 C CA . GLU B 1 151 ? 19.469 -19.5 -8.586 1 85.88 151 GLU B CA 1
ATOM 2797 C C . GLU B 1 151 ? 19.188 -20.719 -7.711 1 85.88 151 GLU B C 1
ATOM 2799 O O . GLU B 1 151 ? 18.234 -21.453 -7.965 1 85.88 151 GLU B O 1
ATOM 2804 N N . LYS B 1 152 ? 19.953 -20.906 -6.707 1 86.56 152 LYS B N 1
ATOM 2805 C CA . LYS B 1 152 ? 19.766 -22.031 -5.801 1 86.56 152 LYS B CA 1
ATOM 2806 C C . LYS B 1 152 ? 18.391 -22 -5.16 1 86.56 152 LYS B C 1
ATOM 2808 O O . LYS B 1 152 ? 17.703 -23.031 -5.078 1 86.56 152 LYS B O 1
ATOM 2813 N N . TYR B 1 153 ? 18.016 -20.938 -4.801 1 85.62 153 TYR B N 1
ATOM 2814 C CA . TYR B 1 153 ? 16.703 -20.766 -4.168 1 85.62 153 TYR B CA 1
ATOM 2815 C C . TYR B 1 153 ? 15.586 -21.031 -5.16 1 85.62 153 TYR B C 1
ATOM 2817 O O . TYR B 1 153 ? 14.609 -21.719 -4.832 1 85.62 153 TYR B O 1
ATOM 2825 N N . ALA B 1 154 ? 15.758 -20.562 -6.344 1 90.38 154 ALA B N 1
ATOM 2826 C CA . ALA B 1 154 ? 14.734 -20.75 -7.371 1 90.38 154 ALA B CA 1
ATOM 2827 C C . ALA B 1 154 ? 14.586 -22.219 -7.734 1 90.38 154 ALA B C 1
ATOM 2829 O O . ALA B 1 154 ? 13.461 -22.734 -7.848 1 90.38 154 ALA B O 1
ATOM 2830 N N . LEU B 1 155 ? 15.664 -22.875 -7.828 1 92.88 155 LEU B N 1
ATOM 2831 C CA . LEU B 1 155 ? 15.641 -24.297 -8.172 1 92.88 155 LEU B CA 1
ATOM 2832 C C . LEU B 1 155 ? 15.062 -25.125 -7.023 1 92.88 155 LEU B C 1
ATOM 2834 O O . LEU B 1 155 ? 14.352 -26.109 -7.254 1 92.88 155 LEU B O 1
ATOM 2838 N N . GLY B 1 156 ? 15.43 -24.703 -5.836 1 92.38 156 GLY B N 1
ATOM 2839 C CA . GLY B 1 156 ? 14.805 -25.344 -4.688 1 92.38 156 GLY B CA 1
ATOM 2840 C C . GLY B 1 156 ? 13.289 -25.203 -4.684 1 92.38 156 GLY B C 1
ATOM 2841 O O . GLY B 1 156 ? 12.578 -26.188 -4.445 1 92.38 156 GLY B O 1
ATOM 2842 N N . LYS B 1 157 ? 12.805 -24.094 -5 1 92.25 157 LYS B N 1
ATOM 2843 C CA . LYS B 1 157 ? 11.367 -23.859 -5.066 1 92.25 157 LYS B CA 1
ATOM 2844 C C . LYS B 1 157 ? 10.727 -24.641 -6.203 1 92.25 157 LYS B C 1
ATOM 2846 O O . LYS B 1 157 ? 9.625 -25.188 -6.043 1 92.25 157 LYS B O 1
ATOM 2851 N N . LEU B 1 158 ? 11.391 -24.703 -7.332 1 96.12 158 LEU B N 1
ATOM 2852 C CA . LEU B 1 158 ? 10.922 -25.469 -8.484 1 96.12 158 LEU B CA 1
ATOM 2853 C C . LEU B 1 158 ? 10.641 -26.906 -8.102 1 96.12 158 LEU B C 1
ATOM 2855 O O . LEU B 1 158 ? 9.594 -27.453 -8.461 1 96.12 158 LEU B O 1
ATOM 2859 N N . LYS B 1 159 ? 11.523 -27.438 -7.352 1 94.88 159 LYS B N 1
ATOM 2860 C CA . LYS B 1 159 ? 11.406 -28.828 -6.926 1 94.88 159 LYS B CA 1
ATOM 2861 C C . LYS B 1 159 ? 10.391 -28.969 -5.797 1 94.88 159 LYS B C 1
ATOM 2863 O O . LYS B 1 159 ? 9.453 -29.766 -5.895 1 94.88 159 LYS B O 1
ATOM 2868 N N . ASP B 1 160 ? 10.516 -28.156 -4.777 1 93.62 160 ASP B N 1
ATOM 2869 C CA . ASP B 1 160 ? 9.719 -28.266 -3.561 1 93.62 160 ASP B CA 1
ATOM 2870 C C . ASP B 1 160 ? 8.234 -28.016 -3.846 1 93.62 160 ASP B C 1
ATOM 2872 O O . ASP B 1 160 ? 7.363 -28.609 -3.211 1 93.62 160 ASP B O 1
ATOM 2876 N N . LYS B 1 161 ? 7.984 -27.125 -4.809 1 94.75 161 LYS B N 1
ATOM 2877 C CA . LYS B 1 161 ? 6.605 -26.75 -5.102 1 94.75 161 LYS B CA 1
ATOM 2878 C C . LYS B 1 161 ? 6.094 -27.453 -6.355 1 94.75 161 LYS B C 1
ATOM 2880 O O . LYS B 1 161 ? 4.996 -27.172 -6.832 1 94.75 161 LYS B O 1
ATOM 2885 N N . GLU B 1 162 ? 6.91 -28.406 -6.879 1 96.38 162 GLU B N 1
ATOM 2886 C CA . GLU B 1 162 ? 6.527 -29.219 -8.031 1 96.38 162 GLU B CA 1
ATOM 2887 C C . GLU B 1 162 ? 6.09 -28.344 -9.203 1 96.38 162 GLU B C 1
ATOM 2889 O O . GLU B 1 162 ? 5.055 -28.609 -9.82 1 96.38 162 GLU B O 1
ATOM 2894 N N . LEU B 1 163 ? 6.855 -27.312 -9.406 1 98 163 LEU B N 1
ATOM 2895 C CA . LEU B 1 163 ? 6.527 -26.359 -10.461 1 98 163 LEU B CA 1
ATOM 2896 C C . LEU B 1 163 ? 6.957 -26.891 -11.828 1 98 163 LEU B C 1
ATOM 2898 O O . LEU B 1 163 ? 7.867 -27.719 -11.914 1 98 163 LEU B O 1
ATOM 2902 N N . ASP B 1 164 ? 6.293 -26.484 -12.82 1 98.25 164 ASP B N 1
ATOM 2903 C CA . ASP B 1 164 ? 6.699 -26.75 -14.195 1 98.25 164 ASP B CA 1
ATOM 2904 C C . ASP B 1 164 ? 7.703 -25.719 -14.688 1 98.25 164 ASP B C 1
ATOM 2906 O O . ASP B 1 164 ? 8.578 -26.031 -15.5 1 98.25 164 ASP B O 1
ATOM 2910 N N . MET B 1 165 ? 7.531 -24.469 -14.242 1 98.19 165 MET B N 1
ATOM 2911 C CA . MET B 1 165 ? 8.422 -23.344 -14.555 1 98.19 165 MET B CA 1
ATOM 2912 C C . MET B 1 165 ? 8.531 -22.391 -13.367 1 98.19 165 MET B C 1
ATOM 2914 O O . MET B 1 165 ? 7.578 -22.234 -12.602 1 98.19 165 MET B O 1
ATOM 2918 N N . ILE B 1 166 ? 9.695 -21.719 -13.266 1 97.75 166 ILE B N 1
ATOM 2919 C CA . ILE B 1 166 ? 9.844 -20.641 -12.305 1 97.75 166 ILE B CA 1
ATOM 2920 C C . ILE B 1 166 ? 10.617 -19.484 -12.953 1 97.75 166 ILE B C 1
ATOM 2922 O O . ILE B 1 166 ? 11.633 -19.703 -13.617 1 97.75 166 ILE B O 1
ATOM 2926 N N . PHE B 1 167 ? 10.055 -18.328 -12.891 1 96.88 167 PHE B N 1
ATOM 2927 C CA . PHE B 1 167 ? 10.688 -17.109 -13.367 1 96.88 167 PHE B CA 1
ATOM 2928 C C . PHE B 1 167 ? 11.398 -16.375 -12.234 1 96.88 167 PHE B C 1
ATOM 2930 O O . PHE B 1 167 ? 10.766 -15.945 -11.273 1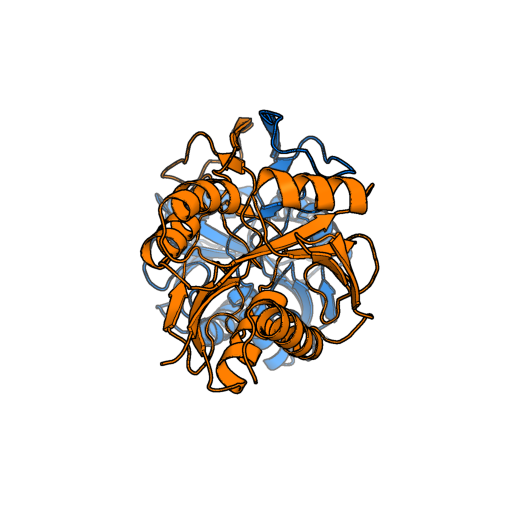 96.88 167 PHE B O 1
ATOM 2937 N N . LEU B 1 168 ? 12.734 -16.234 -12.344 1 94.38 168 LEU B N 1
ATOM 2938 C CA . LEU B 1 168 ? 13.57 -15.633 -11.312 1 94.38 168 LEU B CA 1
ATOM 2939 C C . LEU B 1 168 ? 14 -14.219 -11.711 1 94.38 168 LEU B C 1
ATOM 2941 O O . LEU B 1 168 ? 14.484 -14.008 -12.82 1 94.38 168 LEU B O 1
ATOM 2945 N N . ASN B 1 169 ? 13.68 -13.289 -10.805 1 90.25 169 ASN B N 1
ATOM 2946 C CA . ASN B 1 169 ? 14.234 -11.953 -11.008 1 90.25 169 ASN B CA 1
ATOM 2947 C C . ASN B 1 169 ? 14.977 -11.461 -9.766 1 90.25 169 ASN B C 1
ATOM 2949 O O . ASN B 1 169 ? 14.617 -11.812 -8.648 1 90.25 169 ASN B O 1
ATOM 2953 N N . ASP B 1 170 ? 15.977 -10.75 -10.008 1 82.94 170 ASP B N 1
ATOM 2954 C CA . ASP B 1 170 ? 16.734 -10.102 -8.938 1 82.94 170 ASP B CA 1
ATOM 2955 C C . ASP B 1 170 ? 16.172 -8.719 -8.633 1 82.94 170 ASP B C 1
ATOM 2957 O O . ASP B 1 170 ? 16.391 -7.766 -9.383 1 82.94 170 ASP B O 1
ATOM 2961 N N . VAL B 1 171 ? 15.602 -8.547 -7.473 1 79 171 VAL B N 1
ATOM 2962 C CA . VAL B 1 171 ? 14.859 -7.332 -7.152 1 79 171 VAL B CA 1
ATOM 2963 C C . VAL B 1 171 ? 15.828 -6.238 -6.703 1 79 171 VAL B C 1
ATOM 2965 O O . VAL B 1 171 ? 15.445 -5.078 -6.566 1 79 171 VAL B O 1
ATOM 2968 N N . SER B 1 172 ? 17.062 -6.66 -6.469 1 77.06 172 SER B N 1
ATOM 2969 C CA . SER B 1 172 ? 18.062 -5.676 -6.07 1 77.06 172 SER B CA 1
ATOM 2970 C C . SER B 1 172 ? 18.594 -4.914 -7.273 1 77.06 172 SER B C 1
ATOM 2972 O O . SER B 1 172 ? 19.234 -3.867 -7.125 1 77.06 172 SER B O 1
ATOM 2974 N N . LYS B 1 173 ? 18.312 -5.391 -8.406 1 77.44 173 LYS B N 1
ATOM 2975 C CA . LYS B 1 173 ? 18.797 -4.766 -9.633 1 77.44 173 LYS B CA 1
ATOM 2976 C C . LYS B 1 173 ? 17.875 -3.629 -10.07 1 77.44 173 LYS B C 1
ATOM 2978 O O . LYS B 1 173 ? 16.641 -3.746 -9.984 1 77.44 173 LYS B O 1
ATOM 2983 N N . THR B 1 174 ? 18.531 -2.629 -10.438 1 75.62 174 THR B N 1
ATOM 2984 C CA . THR B 1 174 ? 17.781 -1.493 -10.953 1 75.62 174 THR B CA 1
ATOM 2985 C C . THR B 1 174 ? 16.906 -1.916 -12.133 1 75.62 174 THR B C 1
ATOM 2987 O O . THR B 1 174 ? 17.359 -2.613 -13.039 1 75.62 174 THR B O 1
ATOM 2990 N N . GLY B 1 175 ? 15.648 -1.613 -12.094 1 76.19 175 GLY B N 1
ATOM 2991 C CA . GLY B 1 175 ? 14.734 -1.876 -13.188 1 76.19 175 GLY B CA 1
ATOM 2992 C C . GLY B 1 175 ? 14.18 -3.289 -13.18 1 76.19 175 GLY B C 1
ATOM 2993 O O . GLY B 1 175 ? 13.477 -3.691 -14.109 1 76.19 175 GLY B O 1
ATOM 2994 N N . ALA B 1 176 ? 14.555 -4.074 -12.195 1 73.44 176 ALA B N 1
ATOM 2995 C CA . ALA B 1 176 ? 14.133 -5.477 -12.219 1 73.44 176 ALA B CA 1
ATOM 2996 C C . ALA B 1 176 ? 13.32 -5.824 -10.977 1 73.44 176 ALA B C 1
ATOM 2998 O O . ALA B 1 176 ? 13.078 -7.004 -10.703 1 73.44 176 ALA B O 1
ATOM 2999 N N . GLY B 1 177 ? 12.672 -4.832 -10.398 1 74.88 177 GLY B N 1
ATOM 3000 C CA . GLY B 1 177 ? 11.984 -5.168 -9.164 1 74.88 177 GLY B CA 1
ATOM 3001 C C . GLY B 1 177 ? 10.617 -4.531 -9.055 1 74.88 177 GLY B C 1
ATOM 3002 O O . GLY B 1 177 ? 9.953 -4.297 -10.062 1 74.88 177 GLY B O 1
ATOM 3003 N N . PHE B 1 178 ? 10.25 -4.582 -7.863 1 80 178 PHE B N 1
ATOM 3004 C CA . PHE B 1 178 ? 8.914 -4.098 -7.543 1 80 178 PHE B CA 1
ATOM 3005 C C . PHE B 1 178 ? 8.75 -2.639 -7.957 1 80 178 PHE B C 1
ATOM 3007 O O . PHE B 1 178 ? 9.727 -1.889 -8 1 80 178 PHE B O 1
ATOM 3014 N N . ALA B 1 179 ? 7.648 -2.258 -8.406 1 78.88 179 ALA B N 1
ATOM 3015 C CA . ALA B 1 179 ? 7.234 -0.885 -8.68 1 78.88 179 ALA B CA 1
ATOM 3016 C C . ALA B 1 179 ? 7.969 -0.318 -9.891 1 78.88 179 ALA B C 1
ATOM 3018 O O . ALA B 1 179 ? 7.926 0.888 -10.148 1 78.88 179 ALA B O 1
ATOM 3019 N N . SER B 1 180 ? 8.797 -1.185 -10.586 1 85.56 180 SER B N 1
ATOM 3020 C CA . SER B 1 180 ? 9.414 -0.793 -11.852 1 85.56 180 SER B CA 1
ATOM 3021 C C . SER B 1 180 ? 8.492 -1.102 -13.023 1 85.56 180 SER B C 1
ATOM 3023 O O . SER B 1 180 ? 7.574 -1.916 -12.906 1 85.56 180 SER B O 1
ATOM 3025 N N . THR B 1 181 ? 8.852 -0.379 -14.125 1 92.06 181 THR B N 1
ATOM 3026 C CA . THR B 1 181 ? 8.055 -0.624 -15.32 1 92.06 181 THR B CA 1
ATOM 3027 C C . THR B 1 181 ? 8.695 -1.713 -16.188 1 92.06 181 THR B C 1
ATOM 3029 O O . THR B 1 181 ? 8.07 -2.236 -17.094 1 92.06 181 THR B O 1
ATOM 3032 N N . THR B 1 182 ? 9.984 -2.031 -15.828 1 94.31 182 THR B N 1
ATOM 3033 C CA . THR B 1 182 ? 10.727 -3.061 -16.547 1 94.31 182 THR B CA 1
ATOM 3034 C C . THR B 1 182 ? 11.07 -4.223 -15.625 1 94.31 182 THR B C 1
ATOM 3036 O O . THR B 1 182 ? 10.852 -4.145 -14.414 1 94.31 182 THR B O 1
ATOM 3039 N N . ASN B 1 183 ? 11.445 -5.312 -16.25 1 94.31 183 ASN B N 1
ATOM 3040 C CA . ASN B 1 183 ? 11.93 -6.484 -15.531 1 94.31 183 ASN B CA 1
ATOM 3041 C C . ASN B 1 183 ? 12.781 -7.383 -16.422 1 94.31 183 ASN B C 1
ATOM 3043 O O . ASN B 1 183 ? 12.922 -7.125 -17.609 1 94.31 183 ASN B O 1
ATOM 3047 N N . GLU B 1 184 ? 13.43 -8.25 -15.828 1 94.31 184 GLU B N 1
ATOM 3048 C CA . GLU B 1 184 ? 14.172 -9.32 -16.484 1 94.31 184 GLU B CA 1
ATOM 3049 C C . GLU B 1 184 ? 14.055 -10.625 -15.695 1 94.31 184 GLU B C 1
ATOM 3051 O O . GLU B 1 184 ? 13.867 -10.609 -14.477 1 94.31 184 GLU B O 1
ATOM 3056 N N . PHE B 1 185 ? 14.133 -11.75 -16.5 1 95.5 185 PHE B N 1
ATOM 3057 C CA . PHE B 1 185 ? 13.953 -13.023 -15.828 1 95.5 185 PHE B CA 1
ATOM 3058 C C . PHE B 1 185 ? 14.961 -14.055 -16.328 1 95.5 185 PHE B C 1
ATOM 3060 O O . PHE B 1 185 ? 15.422 -13.969 -17.469 1 95.5 185 PHE B O 1
ATOM 3067 N N . THR B 1 186 ? 15.352 -14.883 -15.453 1 95.12 186 THR B N 1
ATOM 3068 C CA . THR B 1 186 ? 15.812 -16.219 -15.812 1 95.12 186 THR B CA 1
ATOM 3069 C C . THR B 1 186 ? 14.727 -17.25 -15.578 1 95.12 186 THR B C 1
ATOM 3071 O O . THR B 1 186 ? 14.148 -17.312 -14.492 1 95.12 186 THR B O 1
ATOM 3074 N N . VAL B 1 187 ? 14.453 -18.047 -16.625 1 97.12 187 VAL B N 1
ATOM 3075 C CA . VAL B 1 187 ? 13.398 -19.047 -16.469 1 97.12 187 VAL B CA 1
ATOM 3076 C C . VAL B 1 187 ? 14.016 -20.438 -16.359 1 97.12 187 VAL B C 1
ATOM 3078 O O . VAL B 1 187 ? 14.914 -20.781 -17.125 1 97.12 187 VAL B O 1
ATOM 3081 N N . PHE B 1 188 ? 13.57 -21.172 -15.359 1 97.44 188 PHE B N 1
ATOM 3082 C CA . PHE B 1 188 ? 13.93 -22.562 -15.188 1 97.44 188 PHE B CA 1
ATOM 3083 C C . PHE B 1 188 ? 12.719 -23.469 -15.398 1 97.44 188 PHE B C 1
ATOM 3085 O O . PHE B 1 188 ? 11.641 -23.203 -14.875 1 97.44 188 PHE B O 1
ATOM 3092 N N . TYR B 1 189 ? 12.945 -24.531 -16.172 1 97.56 189 TYR B N 1
ATOM 3093 C CA . TYR B 1 189 ? 11.875 -25.484 -16.469 1 97.56 189 TYR B CA 1
ATOM 3094 C C . TYR B 1 189 ? 12.07 -26.781 -15.688 1 97.56 189 TYR B C 1
ATOM 3096 O O . TYR B 1 189 ? 13.203 -27.156 -15.375 1 97.56 189 TYR B O 1
ATOM 3104 N N . ARG B 1 190 ? 10.984 -27.438 -15.43 1 96.62 190 ARG B N 1
ATOM 3105 C CA . ARG B 1 190 ? 11.008 -28.703 -14.727 1 96.62 190 ARG B CA 1
ATOM 3106 C C . ARG B 1 190 ? 11.898 -29.719 -15.445 1 96.62 190 ARG B C 1
ATOM 3108 O O . ARG B 1 190 ? 12.539 -30.562 -14.805 1 96.62 190 ARG B O 1
ATOM 3115 N N . ASP B 1 191 ? 11.984 -29.625 -16.766 1 94.38 191 ASP B N 1
ATOM 3116 C CA . ASP B 1 191 ? 12.719 -30.609 -17.562 1 94.38 191 ASP B CA 1
ATOM 3117 C C . ASP B 1 191 ? 14.195 -30.234 -17.672 1 94.38 191 ASP B C 1
ATOM 3119 O O . ASP B 1 191 ? 14.945 -30.859 -18.406 1 94.38 191 ASP B O 1
ATOM 3123 N N . GLY B 1 192 ? 14.617 -29.172 -16.984 1 94.12 192 GLY B N 1
ATOM 3124 C CA . GLY B 1 192 ? 16.031 -28.828 -16.922 1 94.12 192 GLY B CA 1
ATOM 3125 C C . GLY B 1 192 ? 16.406 -27.688 -17.844 1 94.12 192 GLY B C 1
ATOM 3126 O O . GLY B 1 192 ? 17.516 -27.141 -17.75 1 94.12 192 GLY B O 1
ATOM 3127 N N . ARG B 1 193 ? 15.547 -27.312 -18.766 1 95.56 193 ARG B N 1
ATOM 3128 C CA . ARG B 1 193 ? 15.805 -26.172 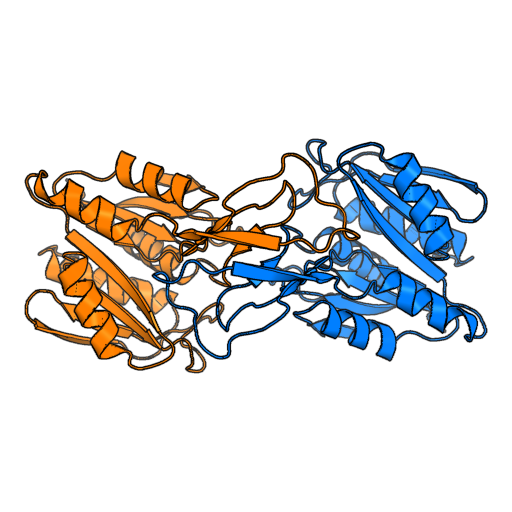-19.641 1 95.56 193 ARG B CA 1
ATOM 3129 C C . ARG B 1 193 ? 15.945 -24.891 -18.828 1 95.56 193 ARG B C 1
ATOM 3131 O O . ARG B 1 193 ? 15.422 -24.781 -17.719 1 95.56 193 ARG B O 1
ATOM 3138 N N . ARG B 1 194 ? 16.719 -23.984 -19.391 1 95.5 194 ARG B N 1
ATOM 3139 C CA . ARG B 1 194 ? 16.969 -22.656 -18.828 1 95.5 194 ARG B CA 1
ATOM 3140 C C . ARG B 1 194 ? 16.984 -21.594 -19.922 1 95.5 194 ARG B C 1
ATOM 3142 O O . ARG B 1 194 ? 17.562 -21.812 -21 1 95.5 194 ARG B O 1
ATOM 3149 N N . GLU B 1 195 ? 16.359 -20.484 -19.719 1 96.19 195 GLU B N 1
ATOM 3150 C CA . GLU B 1 195 ? 16.328 -19.391 -20.672 1 96.19 195 GLU B CA 1
ATOM 3151 C C . GLU B 1 195 ? 16.438 -18.047 -19.953 1 96.19 195 GLU B C 1
ATOM 3153 O O . GLU B 1 195 ? 15.953 -17.875 -18.844 1 96.19 195 GLU B O 1
ATOM 3158 N N . GLU B 1 196 ? 17.109 -17.109 -20.641 1 95.88 196 GLU B N 1
ATOM 3159 C CA . GLU B 1 196 ? 17.188 -15.742 -20.141 1 95.88 196 GLU B CA 1
ATOM 3160 C C . GLU B 1 196 ? 16.25 -14.812 -20.906 1 95.88 196 GLU B C 1
ATOM 3162 O O . GLU B 1 196 ? 16.234 -14.828 -22.141 1 95.88 196 GLU B O 1
ATOM 3167 N N . LEU B 1 197 ? 15.422 -14.133 -20.188 1 96.5 197 LEU B N 1
ATOM 3168 C CA . LEU B 1 197 ? 14.602 -13.07 -20.75 1 96.5 197 LEU B CA 1
ATOM 3169 C C . LEU B 1 197 ? 15.18 -11.703 -20.422 1 96.5 197 LEU B C 1
ATOM 3171 O O . LEU B 1 197 ? 15.188 -11.289 -19.266 1 96.5 197 LEU B O 1
ATOM 3175 N N . ALA B 1 198 ? 15.633 -10.961 -21.422 1 94.94 198 ALA B N 1
ATOM 3176 C CA . ALA B 1 198 ? 16.312 -9.68 -21.266 1 94.94 198 ALA B CA 1
ATOM 3177 C C . ALA B 1 198 ? 15.375 -8.633 -20.656 1 94.94 198 ALA B C 1
ATOM 3179 O O . ALA B 1 198 ? 14.156 -8.773 -20.75 1 94.94 198 ALA B O 1
ATOM 3180 N N . ASN B 1 199 ? 16.031 -7.609 -20.062 1 95.38 199 ASN B N 1
ATOM 3181 C CA . ASN B 1 199 ? 15.273 -6.492 -19.516 1 95.38 199 ASN B CA 1
ATOM 3182 C C . ASN B 1 199 ? 14.359 -5.867 -20.578 1 95.38 199 ASN B C 1
ATOM 3184 O O . ASN B 1 199 ? 14.789 -5.617 -21.703 1 95.38 199 ASN B O 1
ATOM 3188 N N . ALA B 1 200 ? 13.133 -5.73 -20.25 1 96.69 200 ALA B N 1
ATOM 3189 C CA . ALA B 1 200 ? 12.117 -5.184 -21.141 1 96.69 200 ALA B CA 1
ATOM 3190 C C . ALA B 1 200 ? 10.93 -4.641 -20.344 1 96.69 200 ALA B C 1
ATOM 3192 O O . ALA B 1 200 ? 10.789 -4.926 -19.156 1 96.69 200 ALA B O 1
ATOM 3193 N N . PRO B 1 201 ? 10.117 -3.83 -21 1 97.25 201 PRO B N 1
ATOM 3194 C CA . PRO B 1 201 ? 8.875 -3.432 -20.328 1 97.25 201 PRO B CA 1
ATOM 3195 C C . PRO B 1 201 ? 8.031 -4.625 -19.891 1 97.25 201 PRO B C 1
ATOM 3197 O O . PRO B 1 201 ? 7.953 -5.625 -20.609 1 97.25 201 PRO B O 1
ATOM 3200 N N . LYS B 1 202 ? 7.391 -4.512 -18.766 1 97.06 202 LYS B N 1
ATOM 3201 C CA . LYS B 1 202 ? 6.637 -5.625 -18.203 1 97.06 202 LYS B CA 1
ATOM 3202 C C . LYS B 1 202 ? 5.512 -6.062 -19.125 1 97.06 202 LYS B C 1
ATOM 3204 O O . LYS B 1 202 ? 5.18 -7.25 -19.203 1 97.06 202 LYS B O 1
ATOM 3209 N N . GLU B 1 203 ? 4.988 -5.16 -19.922 1 97.62 203 GLU B N 1
ATOM 3210 C CA . GLU B 1 203 ? 3.975 -5.52 -20.906 1 97.62 203 GLU B CA 1
ATOM 3211 C C . GLU B 1 203 ? 4.543 -6.461 -21.969 1 97.62 203 GLU B C 1
ATOM 3213 O O . GLU B 1 203 ? 3.891 -7.43 -22.359 1 97.62 203 GLU B O 1
ATOM 3218 N N . GLN B 1 204 ? 5.742 -6.129 -22.391 1 98.06 204 GLN B N 1
ATOM 3219 C CA . GLN B 1 204 ? 6.414 -6.992 -23.359 1 98.06 204 GLN B CA 1
ATOM 3220 C C . GLN B 1 204 ? 6.781 -8.336 -22.734 1 98.06 204 GLN B C 1
ATOM 3222 O O . GLN B 1 204 ? 6.629 -9.383 -23.359 1 98.06 204 GLN B O 1
ATOM 3227 N N . LEU B 1 205 ? 7.242 -8.289 -21.547 1 97.94 205 LEU B N 1
ATOM 3228 C CA . LEU B 1 205 ? 7.602 -9.523 -20.844 1 97.94 205 LEU B CA 1
ATOM 3229 C C . LEU B 1 205 ? 6.375 -10.398 -20.625 1 97.94 205 LEU B C 1
ATOM 3231 O O . LEU B 1 205 ? 6.473 -11.625 -20.641 1 97.94 205 LEU B O 1
ATOM 3235 N N . GLY B 1 206 ? 5.211 -9.742 -20.375 1 98.44 206 GLY B N 1
ATOM 3236 C CA . GLY B 1 206 ? 3.977 -10.508 -20.281 1 98.44 206 GLY B CA 1
ATOM 3237 C C . GLY B 1 206 ? 3.717 -11.383 -21.484 1 98.44 206 GLY B C 1
ATOM 3238 O O . GLY B 1 206 ? 3.381 -12.562 -21.344 1 98.44 206 GLY B O 1
ATOM 3239 N N . ARG B 1 207 ? 3.932 -10.828 -22.641 1 98.38 207 ARG B N 1
ATOM 3240 C CA . ARG B 1 207 ? 3.756 -11.57 -23.891 1 98.38 207 ARG B CA 1
ATOM 3241 C C . ARG B 1 207 ? 4.777 -12.703 -24 1 98.38 207 ARG B C 1
ATOM 3243 O O . ARG B 1 207 ? 4.43 -13.82 -24.391 1 98.38 207 ARG B O 1
ATOM 3250 N N . THR B 1 208 ? 5.992 -12.367 -23.672 1 98.38 208 THR B N 1
ATOM 3251 C CA . THR B 1 208 ? 7.062 -13.352 -23.75 1 98.38 208 THR B CA 1
ATOM 3252 C C . THR B 1 208 ? 6.777 -14.531 -22.812 1 98.38 208 THR B C 1
ATOM 3254 O O . THR B 1 208 ? 6.957 -15.688 -23.203 1 98.38 208 THR B O 1
ATOM 3257 N N . ILE B 1 209 ? 6.305 -14.242 -21.641 1 98.44 209 ILE B N 1
ATOM 3258 C CA . ILE B 1 209 ? 6.008 -15.258 -20.641 1 98.44 209 ILE B CA 1
ATOM 3259 C C . ILE B 1 209 ? 4.883 -16.156 -21.141 1 98.44 209 ILE B C 1
ATOM 3261 O O . ILE B 1 209 ? 4.969 -17.391 -21.031 1 98.44 209 ILE B O 1
ATOM 3265 N N . ILE B 1 210 ? 3.861 -15.586 -21.719 1 98.56 210 ILE B N 1
ATOM 3266 C CA . ILE B 1 210 ? 2.758 -16.375 -22.25 1 98.56 210 ILE B CA 1
ATOM 3267 C C . ILE B 1 210 ? 3.26 -17.266 -23.391 1 98.56 210 ILE B C 1
ATOM 3269 O O . ILE B 1 210 ? 2.83 -18.406 -23.531 1 98.56 210 ILE B O 1
ATOM 3273 N N . GLY B 1 211 ? 4.199 -16.734 -24.188 1 97.88 211 GLY B N 1
ATOM 3274 C CA . GLY B 1 211 ? 4.82 -17.562 -25.219 1 97.88 211 GLY B CA 1
ATOM 3275 C C . GLY B 1 211 ? 5.539 -18.781 -24.656 1 97.88 211 GLY B C 1
ATOM 3276 O O . GLY B 1 211 ? 5.391 -19.891 -25.156 1 97.88 211 GLY B O 1
ATOM 3277 N N . CYS B 1 212 ? 6.316 -18.547 -23.594 1 97.62 212 CYS B N 1
ATOM 3278 C CA . CYS B 1 212 ? 7.027 -19.625 -22.922 1 97.62 212 CYS B CA 1
ATOM 3279 C C . CYS B 1 212 ? 6.059 -20.688 -22.391 1 97.62 212 CYS B C 1
ATOM 3281 O O . CYS B 1 212 ? 6.266 -21.875 -22.594 1 97.62 212 CYS B O 1
ATOM 3283 N N . ILE B 1 213 ? 4.973 -20.203 -21.781 1 97.75 213 ILE B N 1
ATOM 3284 C CA . ILE B 1 213 ? 3.986 -21.062 -21.156 1 97.75 213 ILE B CA 1
ATOM 3285 C C . ILE B 1 213 ? 3.266 -21.891 -22.234 1 97.75 213 ILE B C 1
ATOM 3287 O O . ILE B 1 213 ? 3.096 -23.094 -22.078 1 97.75 213 ILE B O 1
ATOM 3291 N N . ALA B 1 214 ? 2.887 -21.281 -23.297 1 97.19 214 ALA B N 1
ATOM 3292 C CA . ALA B 1 214 ? 2.182 -21.953 -24.375 1 97.19 214 ALA B CA 1
ATOM 3293 C C . ALA B 1 214 ? 3.061 -23.031 -25.016 1 97.19 214 ALA B C 1
ATOM 3295 O O . ALA B 1 214 ? 2.596 -24.141 -25.281 1 97.19 214 ALA B O 1
ATOM 3296 N N . SER B 1 215 ? 4.27 -22.656 -25.234 1 95.81 215 SER B N 1
ATOM 3297 C CA . SER B 1 215 ? 5.211 -23.609 -25.812 1 95.81 215 SER B CA 1
ATOM 3298 C C . SER B 1 215 ? 5.379 -24.844 -24.906 1 95.81 215 SER B C 1
ATOM 3300 O O . SER B 1 215 ? 5.34 -25.969 -25.391 1 95.81 215 SER B O 1
ATOM 3302 N N . TYR B 1 216 ? 5.496 -24.625 -23.672 1 96.62 216 TYR B N 1
ATOM 3303 C CA . TYR B 1 216 ? 5.648 -25.703 -22.703 1 96.62 216 TYR B CA 1
ATOM 3304 C C . TYR B 1 216 ? 4.398 -26.578 -22.672 1 96.62 216 TYR B C 1
ATOM 3306 O O . TYR B 1 216 ? 4.488 -27.812 -22.578 1 96.62 216 TYR B O 1
ATOM 3314 N N . ALA B 1 217 ? 3.223 -25.906 -22.734 1 95.38 217 ALA B N 1
ATOM 3315 C CA . ALA B 1 217 ? 1.939 -26.594 -22.641 1 95.38 217 ALA B CA 1
ATOM 3316 C C . ALA B 1 217 ? 1.569 -27.266 -23.953 1 95.38 217 ALA B C 1
ATOM 3318 O O . ALA B 1 217 ? 0.555 -27.953 -24.047 1 95.38 217 ALA B O 1
ATOM 3319 N N . GLY B 1 218 ? 2.381 -27.016 -25.016 1 94.19 218 GLY B N 1
ATOM 3320 C CA . GLY B 1 218 ? 2.082 -27.578 -26.328 1 94.19 218 GLY B CA 1
ATOM 3321 C C . GLY B 1 218 ? 0.917 -26.891 -27.016 1 94.19 218 GLY B C 1
ATOM 3322 O O . GLY B 1 218 ? 0.151 -27.531 -27.734 1 94.19 218 GLY B O 1
ATOM 3323 N N . LEU B 1 219 ? 0.78 -25.656 -26.672 1 92.81 219 LEU B N 1
ATOM 3324 C CA . LEU B 1 219 ? -0.297 -24.875 -27.281 1 92.81 219 LEU B CA 1
ATOM 3325 C C . LEU B 1 219 ? 0.226 -24.031 -28.438 1 92.81 219 LEU B C 1
ATOM 3327 O O . LEU B 1 219 ? 1.334 -23.5 -28.359 1 92.81 219 LEU B O 1
ATOM 3331 N N . ASN B 1 220 ? -0.431 -24 -29.531 1 84.88 220 ASN B N 1
ATOM 3332 C CA . ASN B 1 220 ? -0.108 -23.141 -30.656 1 84.88 220 ASN B CA 1
ATOM 3333 C C . ASN B 1 220 ? -0.846 -21.797 -30.578 1 84.88 220 ASN B C 1
ATOM 3335 O O . ASN B 1 220 ? -2.072 -21.75 -30.688 1 84.88 220 ASN B O 1
ATOM 3339 N N . LEU B 1 221 ? -0.06 -20.797 -30.266 1 83.19 221 LEU B N 1
ATOM 3340 C CA . LEU B 1 221 ? -0.693 -19.484 -30.156 1 83.19 221 LEU B CA 1
ATOM 3341 C C . LEU B 1 221 ? -0.807 -18.812 -31.516 1 83.19 221 LEU B C 1
ATOM 3343 O O . LEU B 1 221 ? 0.021 -19.047 -32.406 1 83.19 221 LEU B O 1
#

InterPro domains:
  IPR007085 DNA/pantothenate metabolism flavoprotein, C-terminal [PF04127] (3-215)
  IPR035929 CoaB-like superfamily [G3DSA:3.40.50.10300] (1-217)
  IPR035929 CoaB-like superfamily [SSF102645] (3-216)